Protein AF-A0AAE1S376-F1 (afdb_monomer)

Sequence (446 aa):
MAVDQLTKSNEATIILTSGASGRISALFSLRVLRSLFLLINAFVLLLLLPFRGRRRMTSPGTMMTSSGSSQEKAVVVERKGVPVVRVPSKMVPRKSAVEQEVAARRSLAIRRVIQEDDKETLREFSLFVTSKGDTMFTQSWTPVSFKVRGLVFLLHGLNEHSGRYNDFAKKLNANGFKVYGMDWIGVEFPQISSFWCENVTCEAPSHNYAVYCLLTVYVEHFHLNAFGHGGSDGLHAYVPSLDDAVNDTKQFLSKVLAENPGLPCFCFGHSTGAAIILKAALDPKVESRIDGVVLTSPAVGVQPAHPIFTVLAPIFSFLLPRYQFSAANKRGTLVSRDPAALLAKYSDPLVFTGSIRVRTGYEILRITAYLQQNLCKLTVPFLVLHGSDDTVTDPEGSKKLYEEASSTDKSIKLYKGLLHDLLFEPEREEIMKEIIDWLNQRLLNC

Mean predicted aligned error: 15.37 Å

Radius of gyration: 31.33 Å; Cα contacts (8 Å, |Δi|>4): 673; chains: 1; bounding box: 82×138×51 Å

Solvent-accessible surface area (backbone atoms only — not comparable to full-atom values): 25860 Å² total; per-residue (Å²): 140,86,81,90,80,89,83,90,86,82,82,87,79,81,82,86,74,77,98,79,73,90,81,64,74,80,82,68,43,68,64,60,55,47,51,53,52,50,52,51,49,53,52,52,54,59,72,48,55,89,72,67,75,85,80,84,83,85,80,87,86,84,85,86,88,82,91,87,89,83,85,90,80,90,83,90,84,89,82,92,72,84,85,78,79,75,74,55,90,81,73,58,80,78,71,49,63,23,58,52,49,27,51,51,32,24,52,50,50,52,44,61,43,75,72,58,90,54,88,53,41,49,59,47,74,48,78,48,67,45,101,85,69,49,46,27,27,30,34,36,32,37,30,62,86,39,76,73,68,27,37,36,43,37,30,39,34,77,42,39,34,35,78,79,48,50,71,59,41,48,56,37,16,77,69,18,22,30,29,39,30,39,16,66,55,8,64,78,76,82,80,80,71,74,86,79,69,90,81,76,80,95,80,80,78,92,83,51,60,73,62,49,51,55,49,48,59,63,54,72,69,70,73,81,71,41,34,18,21,24,37,5,32,10,22,58,54,32,34,79,46,57,70,51,46,23,52,50,48,52,53,52,51,53,50,54,47,69,76,41,73,95,47,53,30,31,39,37,16,27,24,50,20,18,36,35,49,54,63,37,47,63,33,71,86,39,35,81,67,42,72,28,37,41,29,36,33,37,36,44,23,70,83,70,100,46,74,67,51,71,72,43,33,66,56,43,31,67,79,40,32,82,42,55,66,86,66,87,54,88,81,56,76,90,35,41,86,30,66,67,45,51,50,54,53,77,69,36,88,50,34,56,72,71,59,68,11,39,21,26,55,39,34,51,48,50,52,16,54,51,44,69,75,44,34,58,64,38,53,60,33,35,39,41,38,29,21,67,59,26,89,84,31,39,53,66,30,49,51,50,46,65,67,51,24,58,27,87,51,66,48,78,49,74,41,80,82,33,30,47,44,54,85,44,29,85,62,19,67,60,54,53,46,54,53,52,52,57,53,51,63,52,65,73,76,111

Secondary structure (DSSP, 8-state):
------------------S-STTSGGGG-HHHHHHHHHHHHHHHHHHHGGGS------------------------------------TTSS----HHHHHHHHHHHHHHHHHHT---SSEEEEEEEEEPTTS-EEEEEEEEESSS---EEEEEEPPTT--GGGGHHHHHHHHTTTEEEEEE-----PPPP---TTSTT------TT-HHHHHHHHHHHHTTS-----STTSSS-TT--S-HHHHHHHHHHHHHHHHHHSTT--EEEEEEHHHHHHHHHHHTSHHHHTT-SEEEEES-TT----SSTHHHHHHHHHHHHSTT-B---S-TT-----S-HHHHHHHHH-TTS--SPPBHHHHHHHHHHHHHHHTTGGG--S-EEEEEETT-SSS-HHHHHHHHHH---SSEEEEEETT--S-GGGSTTHHHHHHHHHHHHHHHHT--

Organism: NCBI:txid243964

InterPro domains:
  IPR022742 Alpha/beta hydrolase domain-containing protein 17C-like [PF12146] (148-186)
  IPR022742 Alpha/beta hydrolase domain-containing protein 17C-like [PF12146] (223-427)
  IPR029058 Alpha/Beta hydrolase fold [G3DSA:3.40.50.1820] (111-188)
  IPR029058 Alpha/Beta hydrolase fold [G3DSA:3.40.50.1820] (189-444)
  IPR029058 Alpha/Beta hydrolase fold [SSF53474] (128-444)
  IPR051044 Monoacylglycerol and Diacylglycerol Lipase [PTHR11614] (130-442)

Structure (mmCIF, N/CA/C/O backbone):
data_AF-A0AAE1S376-F1
#
_entry.id   AF-A0AAE1S376-F1
#
loop_
_atom_site.group_PDB
_atom_site.id
_atom_site.type_symbol
_atom_site.label_atom_id
_atom_site.label_alt_id
_atom_site.label_comp_id
_atom_site.label_asym_id
_atom_site.label_entity_id
_atom_site.label_seq_id
_atom_site.pdbx_PDB_ins_code
_atom_site.Cartn_x
_atom_site.Cartn_y
_atom_site.Cartn_z
_atom_site.occupancy
_atom_site.B_iso_or_equiv
_atom_site.auth_seq_id
_atom_site.auth_comp_id
_atom_site.auth_asym_id
_atom_site.auth_atom_id
_atom_site.pdbx_PDB_model_num
ATOM 1 N N . MET A 1 1 ? 33.013 -79.423 2.319 1.00 35.81 1 MET A N 1
ATOM 2 C CA . MET A 1 1 ? 33.689 -80.302 1.334 1.00 35.81 1 MET A CA 1
ATOM 3 C C . MET A 1 1 ? 33.424 -79.731 -0.058 1.00 35.81 1 MET A C 1
ATOM 5 O O . MET A 1 1 ? 32.300 -79.284 -0.237 1.00 35.81 1 MET A O 1
ATOM 9 N N . ALA A 1 2 ? 34.318 -79.724 -1.056 1.00 32.06 2 ALA A N 1
ATOM 10 C CA . ALA A 1 2 ? 35.790 -79.889 -1.125 1.00 32.06 2 ALA A CA 1
ATOM 11 C C . ALA A 1 2 ? 36.232 -79.760 -2.617 1.00 32.06 2 ALA A C 1
ATOM 13 O O . ALA A 1 2 ? 35.454 -80.177 -3.467 1.00 32.06 2 ALA A O 1
ATOM 14 N N . VAL A 1 3 ? 37.427 -79.295 -3.020 1.00 30.27 3 VAL A N 1
ATOM 15 C CA . VAL A 1 3 ? 38.394 -78.327 -2.441 1.00 30.27 3 VAL A CA 1
ATOM 16 C C . VAL A 1 3 ? 39.382 -77.904 -3.562 1.00 30.27 3 VAL A C 1
ATOM 18 O O . VAL A 1 3 ? 39.770 -78.767 -4.343 1.00 30.27 3 VAL A O 1
ATOM 21 N N . ASP A 1 4 ? 39.799 -76.627 -3.605 1.00 33.47 4 ASP A N 1
ATOM 22 C CA . ASP A 1 4 ? 40.886 -76.051 -4.447 1.00 33.47 4 ASP A CA 1
ATOM 23 C C . ASP A 1 4 ? 40.762 -76.222 -5.995 1.00 33.47 4 ASP A C 1
ATOM 25 O O . ASP A 1 4 ? 39.842 -76.873 -6.478 1.00 33.47 4 ASP A O 1
ATOM 29 N N . GLN A 1 5 ? 41.543 -75.589 -6.892 1.00 32.81 5 GLN A N 1
ATOM 30 C CA . GLN A 1 5 ? 42.797 -74.796 -6.844 1.00 32.81 5 GLN A CA 1
ATOM 31 C C . GLN A 1 5 ? 42.606 -73.405 -7.516 1.00 32.81 5 GLN A C 1
ATOM 33 O O . GLN A 1 5 ? 41.759 -73.267 -8.393 1.00 32.81 5 GLN A O 1
ATOM 38 N N . LEU A 1 6 ? 43.185 -72.284 -7.042 1.00 31.86 6 LEU A N 1
ATOM 39 C CA . LEU A 1 6 ? 44.599 -71.826 -7.122 1.00 31.86 6 LEU A CA 1
ATOM 40 C C . LEU A 1 6 ? 45.132 -71.692 -8.579 1.00 31.86 6 LEU A C 1
ATOM 42 O O . LEU A 1 6 ? 44.929 -72.598 -9.373 1.00 31.86 6 LEU A O 1
ATOM 46 N N . THR A 1 7 ? 45.849 -70.636 -9.013 1.00 31.31 7 THR A N 1
ATOM 47 C CA . THR A 1 7 ? 46.306 -69.369 -8.375 1.00 31.31 7 THR A CA 1
ATOM 48 C C . THR A 1 7 ? 46.718 -68.309 -9.427 1.00 31.31 7 THR A C 1
ATOM 50 O O . THR A 1 7 ? 46.845 -68.630 -10.604 1.00 31.31 7 THR A O 1
ATOM 53 N N . LYS A 1 8 ? 47.080 -67.103 -8.936 1.00 28.95 8 LYS A N 1
ATOM 54 C CA . LYS A 1 8 ? 47.787 -65.970 -9.591 1.00 28.95 8 LYS A CA 1
ATOM 55 C C . LYS A 1 8 ? 46.899 -64.967 -10.338 1.00 28.95 8 LYS A C 1
ATOM 57 O O . LYS A 1 8 ? 46.118 -65.355 -11.188 1.00 28.95 8 LYS A O 1
ATOM 62 N N . SER A 1 9 ? 47.030 -63.648 -10.198 1.00 29.78 9 SER A N 1
ATOM 63 C CA . SER A 1 9 ? 47.632 -62.721 -9.216 1.00 29.78 9 SER A CA 1
ATOM 64 C C . SER A 1 9 ? 47.678 -61.369 -9.933 1.00 29.78 9 SER A C 1
ATOM 66 O O . SER A 1 9 ? 48.305 -61.287 -10.987 1.00 29.78 9 SER A O 1
ATOM 68 N N . ASN A 1 10 ? 47.078 -60.321 -9.377 1.00 29.42 10 ASN A N 1
ATOM 69 C CA . ASN A 1 10 ? 47.501 -58.942 -9.628 1.00 29.42 10 ASN A CA 1
ATOM 70 C C . ASN A 1 10 ? 47.028 -58.050 -8.475 1.00 29.42 10 ASN A C 1
ATOM 72 O O . ASN A 1 10 ? 46.143 -58.432 -7.708 1.00 29.42 10 ASN A O 1
ATOM 76 N N . GLU A 1 11 ? 47.698 -56.917 -8.300 1.00 30.73 11 GLU A N 1
ATOM 77 C CA . GLU A 1 11 ? 47.722 -56.191 -7.030 1.00 30.73 11 GLU A CA 1
ATOM 78 C C . GLU A 1 11 ? 46.491 -55.302 -6.800 1.00 30.73 11 GLU A C 1
ATOM 80 O O . GLU A 1 11 ? 45.902 -54.740 -7.724 1.00 30.73 11 GLU A O 1
ATOM 85 N N . ALA A 1 12 ? 46.109 -55.146 -5.530 1.00 31.09 12 ALA A N 1
ATOM 86 C CA . ALA A 1 12 ? 44.962 -54.342 -5.130 1.00 31.09 12 ALA A CA 1
ATOM 87 C C . ALA A 1 12 ? 45.292 -52.837 -5.137 1.00 31.09 12 ALA A C 1
ATOM 89 O O . ALA A 1 12 ? 45.663 -52.261 -4.115 1.00 31.09 12 ALA A O 1
ATOM 90 N N . THR A 1 13 ? 45.110 -52.167 -6.278 1.00 28.33 13 THR A N 1
ATOM 91 C CA . THR A 1 13 ? 45.095 -50.695 -6.321 1.00 28.33 13 THR A CA 1
ATOM 92 C C . THR A 1 13 ? 43.778 -50.167 -5.742 1.00 28.33 13 THR A C 1
ATOM 94 O O . THR A 1 13 ? 42.757 -50.111 -6.426 1.00 28.33 13 THR A O 1
ATOM 97 N N . ILE A 1 14 ? 43.793 -49.762 -4.469 1.00 32.25 14 ILE A N 1
ATOM 98 C CA . ILE A 1 14 ? 42.641 -49.137 -3.801 1.00 32.25 14 ILE A CA 1
ATOM 99 C C . ILE A 1 14 ? 42.452 -47.711 -4.341 1.00 32.25 14 ILE A C 1
ATOM 101 O O . ILE A 1 14 ? 43.037 -46.755 -3.833 1.00 32.25 14 ILE A O 1
ATOM 105 N N . ILE A 1 15 ? 41.611 -47.551 -5.367 1.00 26.81 15 ILE A N 1
ATOM 106 C CA . ILE A 1 15 ? 41.203 -46.230 -5.871 1.00 26.81 15 ILE A CA 1
ATOM 107 C C . ILE A 1 15 ? 40.040 -45.699 -5.023 1.00 26.81 15 ILE A C 1
ATOM 109 O O . ILE A 1 15 ? 38.876 -45.729 -5.415 1.00 26.81 15 ILE A O 1
ATOM 113 N N . LEU A 1 16 ? 40.378 -45.178 -3.843 1.00 35.56 16 LEU A N 1
ATOM 114 C CA . LEU A 1 16 ? 39.540 -44.212 -3.135 1.00 35.56 16 LEU A CA 1
ATOM 115 C C . LEU A 1 16 ? 39.867 -42.812 -3.668 1.00 35.56 16 LEU A C 1
ATOM 117 O O . LEU A 1 16 ? 40.833 -42.190 -3.230 1.00 35.56 16 LEU A O 1
ATOM 121 N N . THR A 1 17 ? 39.067 -42.298 -4.604 1.00 32.34 17 THR A N 1
ATOM 122 C CA . THR A 1 17 ? 39.149 -40.896 -5.044 1.00 32.34 17 THR A CA 1
ATOM 123 C C . THR A 1 17 ? 37.884 -40.134 -4.665 1.00 32.34 17 THR A C 1
ATOM 125 O O . THR A 1 17 ? 36.756 -40.547 -4.928 1.00 32.34 17 THR A O 1
ATOM 128 N N . SER A 1 18 ? 38.073 -39.009 -3.981 1.00 34.47 18 SER A N 1
ATOM 129 C CA . SER A 1 18 ? 36.996 -38.213 -3.401 1.00 34.47 18 SER A CA 1
ATOM 130 C C . SER A 1 18 ? 36.306 -37.344 -4.456 1.00 34.47 18 SER A C 1
ATOM 132 O O . SER A 1 18 ? 36.912 -36.459 -5.059 1.00 34.47 18 SER A O 1
ATOM 134 N N . GLY A 1 19 ? 34.988 -37.504 -4.611 1.00 32.84 19 GLY A N 1
ATOM 135 C CA . GLY A 1 19 ? 34.137 -36.656 -5.466 1.00 32.84 19 GLY A CA 1
ATOM 136 C C . GLY A 1 19 ? 33.960 -35.206 -4.976 1.00 32.84 19 GLY A C 1
ATOM 137 O O . GLY A 1 19 ? 32.947 -34.577 -5.268 1.00 32.84 19 GLY A O 1
ATOM 138 N N . ALA A 1 20 ? 34.910 -34.678 -4.198 1.00 41.56 20 ALA A N 1
ATOM 139 C CA . ALA A 1 20 ? 34.766 -33.486 -3.366 1.00 41.56 20 ALA A CA 1
ATOM 140 C C . ALA A 1 20 ? 36.000 -32.558 -3.420 1.00 41.56 20 ALA A C 1
ATOM 142 O O . ALA A 1 20 ? 36.506 -32.114 -2.394 1.00 41.56 20 ALA A O 1
ATOM 143 N N . SER A 1 21 ? 36.521 -32.253 -4.615 1.00 42.25 21 SER A N 1
ATOM 144 C CA . SER A 1 21 ? 37.562 -31.209 -4.790 1.00 42.25 21 SER A CA 1
ATOM 145 C C . SER A 1 21 ? 37.446 -30.370 -6.076 1.00 42.25 21 SER A C 1
ATOM 147 O O . SER A 1 21 ? 38.274 -29.500 -6.329 1.00 42.25 21 SER A O 1
ATOM 149 N N . GLY A 1 22 ? 36.392 -30.556 -6.880 1.00 35.41 22 GLY A N 1
ATOM 150 C CA . GLY A 1 22 ? 36.246 -29.904 -8.193 1.00 35.41 22 GLY A CA 1
ATOM 151 C C . GLY A 1 22 ? 35.617 -28.499 -8.223 1.00 35.41 22 GLY A C 1
ATOM 152 O O . GLY A 1 22 ? 35.383 -27.987 -9.313 1.00 35.41 22 GLY A O 1
ATOM 153 N N . ARG A 1 23 ? 35.272 -27.880 -7.079 1.00 42.19 23 ARG A N 1
ATOM 154 C CA . ARG A 1 23 ? 34.415 -26.665 -7.035 1.00 42.19 23 ARG A CA 1
ATOM 155 C C . ARG A 1 23 ? 34.951 -25.458 -6.243 1.00 42.19 23 ARG A C 1
ATOM 157 O O . ARG A 1 23 ? 34.181 -24.555 -5.942 1.00 42.19 23 ARG A O 1
ATOM 164 N N . ILE A 1 24 ? 36.253 -25.393 -5.946 1.00 40.97 24 ILE A N 1
ATOM 165 C CA . ILE A 1 24 ? 36.855 -24.243 -5.225 1.00 40.97 24 ILE A CA 1
ATOM 166 C C . ILE A 1 24 ? 37.820 -23.422 -6.108 1.00 40.97 24 ILE A C 1
ATOM 168 O O . ILE A 1 24 ? 37.921 -22.206 -5.957 1.00 40.97 24 ILE A O 1
ATOM 172 N N . SER A 1 25 ? 38.458 -24.032 -7.113 1.00 36.12 25 SER A N 1
ATOM 173 C CA . SER A 1 25 ? 39.432 -23.365 -7.999 1.00 36.12 25 SER A CA 1
ATOM 174 C C . SER A 1 25 ? 38.838 -22.320 -8.962 1.00 36.12 25 SER A C 1
ATOM 176 O O . SER A 1 25 ? 39.579 -21.505 -9.510 1.00 36.12 25 SER A O 1
ATOM 178 N N . ALA A 1 26 ? 37.514 -22.287 -9.149 1.00 40.00 26 ALA A N 1
ATOM 179 C CA . ALA A 1 26 ? 36.847 -21.325 -10.032 1.00 40.00 26 ALA A CA 1
ATOM 180 C C . ALA A 1 26 ? 36.798 -19.884 -9.475 1.00 40.00 26 ALA A C 1
ATOM 182 O O . ALA A 1 26 ? 36.626 -18.941 -10.247 1.00 40.00 26 ALA A O 1
ATOM 183 N N . LEU A 1 27 ? 36.971 -19.692 -8.159 1.00 45.12 27 LEU A N 1
ATOM 184 C CA . LEU A 1 27 ? 36.836 -18.380 -7.505 1.00 45.12 27 LEU A CA 1
ATOM 185 C C . LEU A 1 27 ? 38.082 -17.482 -7.606 1.00 45.12 27 LEU A C 1
ATOM 187 O O . LEU A 1 27 ? 37.969 -16.274 -7.416 1.00 45.12 27 LEU A O 1
ATOM 191 N N . PHE A 1 28 ? 39.251 -18.033 -7.955 1.00 48.91 28 PHE A N 1
ATOM 192 C CA . PHE A 1 28 ? 40.513 -17.281 -8.045 1.00 48.91 28 PHE A CA 1
ATOM 193 C C . PHE A 1 28 ? 41.230 -17.461 -9.386 1.00 48.91 28 PHE A C 1
ATOM 195 O O . PHE A 1 28 ? 42.445 -17.644 -9.461 1.00 48.91 28 PHE A O 1
ATOM 202 N N . SER A 1 29 ? 40.486 -17.330 -10.487 1.00 58.47 29 SER A N 1
ATOM 203 C CA . SER A 1 29 ? 41.119 -17.078 -11.783 1.00 58.47 29 SER A CA 1
ATOM 204 C C . SER A 1 29 ? 41.909 -15.766 -11.725 1.00 58.47 29 SER A C 1
ATOM 206 O O . SER A 1 29 ? 41.329 -14.683 -11.616 1.00 58.47 29 SER A O 1
ATOM 208 N N . LEU A 1 30 ? 43.237 -15.850 -11.865 1.00 51.84 30 LEU A N 1
ATOM 209 C CA . LEU A 1 30 ? 44.151 -14.697 -11.906 1.00 51.84 30 LEU A CA 1
ATOM 210 C C . LEU A 1 30 ? 43.762 -13.647 -12.962 1.00 51.84 30 LEU A C 1
ATOM 212 O O . LEU A 1 30 ? 44.140 -12.485 -12.832 1.00 51.84 30 LEU A O 1
ATOM 216 N N . ARG A 1 31 ? 42.990 -14.031 -13.990 1.00 52.59 31 ARG A N 1
ATOM 217 C CA . ARG A 1 31 ? 42.416 -13.102 -14.975 1.00 52.59 31 ARG A CA 1
ATOM 218 C C . ARG A 1 31 ? 41.298 -12.253 -14.366 1.00 52.59 31 ARG A C 1
ATOM 220 O O . ARG A 1 31 ? 41.350 -11.040 -14.498 1.00 52.59 31 ARG A O 1
ATOM 227 N N . VAL A 1 32 ? 40.353 -12.864 -13.645 1.00 53.34 32 VAL A N 1
ATOM 228 C CA . VAL A 1 32 ? 39.253 -12.151 -12.965 1.00 53.34 32 VAL A CA 1
ATOM 229 C C . VAL A 1 32 ? 39.801 -11.257 -11.854 1.00 53.34 32 VAL A C 1
ATOM 231 O O . VAL A 1 32 ? 39.425 -10.089 -11.772 1.00 53.34 32 VAL A O 1
ATOM 234 N N . LEU A 1 33 ? 40.757 -11.760 -11.064 1.00 53.28 33 LEU A N 1
ATOM 235 C CA . LEU A 1 33 ? 41.410 -10.961 -10.025 1.00 53.28 33 LEU A CA 1
ATOM 236 C C . LEU A 1 33 ? 42.185 -9.775 -10.629 1.00 53.28 33 LEU A C 1
ATOM 238 O O . LEU A 1 33 ? 42.065 -8.661 -10.128 1.00 53.28 33 LEU A O 1
ATOM 242 N N . ARG A 1 34 ? 42.903 -9.968 -11.751 1.00 55.34 34 ARG A N 1
ATOM 243 C CA . ARG A 1 34 ? 43.522 -8.860 -12.503 1.00 55.34 34 ARG A CA 1
ATOM 244 C C . ARG A 1 34 ? 42.492 -7.871 -13.043 1.00 55.34 34 ARG A C 1
ATOM 246 O O . ARG A 1 34 ? 42.723 -6.678 -12.912 1.00 55.34 34 ARG A O 1
ATOM 253 N N . SER A 1 35 ? 41.378 -8.319 -13.621 1.00 55.94 35 SER A N 1
ATOM 254 C CA . SER A 1 35 ? 40.325 -7.424 -14.123 1.00 55.94 35 SER A CA 1
ATOM 255 C C . SER A 1 35 ? 39.718 -6.572 -13.006 1.00 55.94 35 SER A C 1
ATOM 257 O O . SER A 1 35 ? 39.567 -5.366 -13.183 1.00 55.94 35 SER A O 1
ATOM 259 N N . LEU A 1 36 ? 39.449 -7.163 -11.837 1.00 56.91 36 LEU A N 1
ATOM 260 C CA . LEU A 1 36 ? 38.973 -6.434 -10.660 1.00 56.91 36 LEU A CA 1
ATOM 261 C C . LEU A 1 36 ? 40.032 -5.448 -10.137 1.00 56.91 36 LEU A C 1
ATOM 263 O O . LEU A 1 36 ? 39.718 -4.293 -9.866 1.00 56.91 36 LEU A O 1
ATOM 267 N N . PHE A 1 37 ? 41.297 -5.866 -10.055 1.00 65.50 37 PHE A N 1
ATOM 268 C CA . PHE A 1 37 ? 42.402 -5.016 -9.602 1.00 65.50 37 PHE A CA 1
ATOM 269 C C . PHE A 1 37 ? 42.701 -3.865 -10.581 1.00 65.50 37 PHE A C 1
ATOM 271 O O . PHE A 1 37 ? 43.039 -2.764 -10.157 1.00 65.50 37 PHE A O 1
ATOM 278 N N . LEU A 1 38 ? 42.530 -4.078 -11.890 1.00 67.31 38 LEU A N 1
ATOM 279 C CA . LEU A 1 38 ? 42.610 -3.031 -12.913 1.00 67.31 38 LEU A CA 1
ATOM 280 C C . LEU A 1 38 ? 41.441 -2.045 -12.805 1.00 67.31 38 LEU A C 1
ATOM 282 O O . LEU A 1 38 ? 41.674 -0.842 -12.888 1.00 67.31 38 LEU A O 1
ATOM 286 N N . LEU A 1 39 ? 40.216 -2.525 -12.559 1.00 67.00 39 LEU A N 1
ATOM 287 C CA . LEU A 1 39 ? 39.047 -1.670 -12.322 1.00 67.00 39 LEU A CA 1
ATOM 288 C C . LEU A 1 39 ? 39.246 -0.788 -11.076 1.00 67.00 39 LEU A C 1
ATOM 290 O O . LEU A 1 39 ? 39.042 0.423 -11.135 1.00 67.00 39 LEU A O 1
ATOM 294 N N . ILE A 1 40 ? 39.709 -1.382 -9.970 1.00 68.44 40 ILE A N 1
ATOM 295 C CA . ILE A 1 40 ? 40.005 -0.672 -8.717 1.00 68.44 40 ILE A CA 1
ATOM 296 C C . ILE A 1 40 ? 41.126 0.354 -8.928 1.00 68.44 40 ILE A C 1
ATOM 298 O O . ILE A 1 40 ? 40.964 1.509 -8.544 1.00 68.44 40 ILE A O 1
ATOM 302 N N . ASN A 1 41 ? 42.231 -0.011 -9.588 1.00 59.25 41 ASN A N 1
ATOM 303 C CA . ASN A 1 41 ? 43.319 0.933 -9.863 1.00 59.25 41 ASN A CA 1
ATOM 304 C C . ASN A 1 41 ? 42.896 2.070 -10.803 1.00 59.25 41 ASN A C 1
ATOM 306 O O . ASN A 1 41 ? 43.295 3.209 -10.578 1.00 59.25 41 ASN A O 1
ATOM 310 N N . ALA A 1 42 ? 42.066 1.803 -11.816 1.00 68.25 42 ALA A N 1
ATOM 311 C CA . ALA A 1 42 ? 41.503 2.851 -12.664 1.00 68.25 42 ALA A CA 1
ATOM 312 C C . ALA A 1 42 ? 40.644 3.831 -11.843 1.00 68.25 42 ALA A C 1
ATOM 314 O O . ALA A 1 42 ? 40.779 5.042 -12.002 1.00 68.25 42 ALA A O 1
ATOM 315 N N . PHE A 1 43 ? 39.828 3.320 -10.915 1.00 68.81 43 PHE A N 1
ATOM 316 C CA . PHE A 1 43 ? 38.994 4.131 -10.024 1.00 68.81 43 PHE A CA 1
ATOM 317 C C . PHE A 1 43 ? 39.826 4.959 -9.025 1.00 68.81 43 PHE A C 1
ATOM 319 O O . PHE A 1 43 ? 39.581 6.152 -8.854 1.00 68.81 43 PHE A O 1
ATOM 326 N N . VAL A 1 44 ? 40.866 4.368 -8.426 1.00 70.56 44 VAL A N 1
ATOM 327 C CA . VAL A 1 44 ? 41.819 5.069 -7.541 1.00 70.56 44 VAL A CA 1
ATOM 328 C C . VAL A 1 44 ? 42.587 6.155 -8.299 1.00 70.56 44 VAL A C 1
ATOM 330 O O . VAL A 1 44 ? 42.720 7.271 -7.802 1.00 70.56 44 VAL A O 1
ATOM 333 N N . LEU A 1 45 ? 43.047 5.879 -9.523 1.00 66.38 45 LEU A N 1
ATOM 334 C CA . LEU A 1 45 ? 43.705 6.883 -10.363 1.00 66.38 45 LEU A CA 1
ATOM 335 C C . LEU A 1 45 ? 42.756 8.028 -10.741 1.00 66.38 45 LEU A C 1
ATOM 337 O O . LEU A 1 45 ? 43.197 9.176 -10.749 1.00 66.38 45 LEU A O 1
ATOM 341 N N . LEU A 1 46 ? 41.471 7.742 -10.986 1.00 63.97 46 LEU A N 1
ATOM 342 C CA . LEU A 1 46 ? 40.442 8.756 -11.240 1.00 63.97 46 LEU A CA 1
ATOM 343 C C . LEU A 1 46 ? 40.260 9.689 -10.028 1.00 63.97 46 LEU A C 1
ATOM 345 O O . LEU A 1 46 ? 40.255 10.909 -10.181 1.00 63.97 46 LEU A O 1
ATOM 349 N N . LEU A 1 47 ? 40.184 9.120 -8.819 1.00 58.22 47 LEU A N 1
ATOM 350 C CA . LEU A 1 47 ? 40.056 9.859 -7.554 1.00 58.22 47 LEU A CA 1
ATOM 351 C C . LEU A 1 47 ? 41.294 10.706 -7.207 1.00 58.22 47 LEU A C 1
ATOM 353 O O . LEU A 1 47 ? 41.178 11.690 -6.481 1.00 58.22 47 LEU A O 1
ATOM 357 N N . LEU A 1 48 ? 42.473 10.357 -7.733 1.00 55.59 48 LEU A N 1
ATOM 358 C CA . LEU A 1 48 ? 43.726 11.090 -7.511 1.00 55.59 48 LEU A CA 1
ATOM 359 C C . LEU A 1 48 ? 43.986 12.214 -8.532 1.00 55.59 48 LEU A C 1
ATOM 361 O O . LEU A 1 48 ? 44.917 13.001 -8.340 1.00 55.59 48 LEU A O 1
ATOM 365 N N . LEU A 1 49 ? 43.173 12.343 -9.590 1.00 60.38 49 LEU A N 1
ATOM 366 C CA . LEU A 1 49 ? 43.305 13.420 -10.585 1.00 60.38 49 LEU A CA 1
ATOM 367 C C . LEU A 1 49 ? 43.290 14.847 -9.990 1.00 60.38 49 LEU A C 1
ATOM 369 O O . LEU A 1 49 ? 44.143 15.635 -10.409 1.00 60.38 49 LEU A O 1
ATOM 373 N N . PRO A 1 50 ? 42.439 15.203 -8.998 1.00 52.59 50 PRO A N 1
ATOM 374 C CA . PRO A 1 50 ? 42.402 16.559 -8.430 1.00 52.59 50 PRO A CA 1
ATOM 375 C C . PRO A 1 50 ? 43.696 16.989 -7.722 1.00 52.59 50 PRO A C 1
ATOM 377 O O . PRO A 1 50 ? 43.927 18.180 -7.529 1.00 52.59 50 PRO A O 1
ATOM 380 N N . PHE A 1 51 ? 44.549 16.035 -7.334 1.00 51.06 51 PHE A N 1
ATOM 381 C CA . PHE A 1 51 ? 45.740 16.277 -6.514 1.00 51.06 51 PHE A CA 1
ATOM 382 C C . PHE A 1 51 ? 47.042 16.401 -7.327 1.00 51.06 51 PHE A C 1
ATOM 384 O O . PHE A 1 51 ? 48.114 16.615 -6.756 1.00 51.06 51 PHE A O 1
ATOM 391 N N . ARG A 1 52 ? 46.993 16.301 -8.664 1.00 47.50 52 ARG A N 1
ATOM 392 C CA . ARG A 1 52 ? 48.185 16.457 -9.519 1.00 47.50 52 ARG A CA 1
ATOM 393 C C . ARG A 1 52 ? 48.500 17.948 -9.711 1.00 47.50 52 ARG A C 1
ATOM 395 O O . ARG A 1 52 ? 47.911 18.627 -10.544 1.00 47.50 52 ARG A O 1
ATOM 402 N N . GLY A 1 53 ? 49.427 18.442 -8.888 1.00 41.72 53 GLY A N 1
ATOM 403 C CA . GLY A 1 53 ? 49.672 19.867 -8.638 1.00 41.72 53 GLY A CA 1
ATOM 404 C C . GLY A 1 53 ? 49.861 20.779 -9.863 1.00 41.72 53 GLY A C 1
ATOM 405 O O . GLY A 1 53 ? 50.618 20.493 -10.792 1.00 41.72 53 GLY A O 1
ATOM 406 N N . ARG A 1 54 ? 49.211 21.945 -9.790 1.00 40.78 54 ARG A N 1
ATOM 407 C CA . ARG A 1 54 ? 49.186 23.025 -10.789 1.00 40.78 54 ARG A CA 1
ATOM 408 C C . ARG A 1 54 ? 50.571 23.679 -10.946 1.00 40.78 54 ARG A C 1
ATOM 410 O O . ARG A 1 54 ? 50.912 24.595 -10.199 1.00 40.78 54 ARG A O 1
ATOM 417 N N . ARG A 1 55 ? 51.385 23.235 -11.915 1.00 37.22 55 ARG A N 1
ATOM 418 C CA . ARG A 1 55 ? 52.656 23.912 -12.249 1.00 37.22 55 ARG A CA 1
ATOM 419 C C . ARG A 1 55 ? 52.377 25.308 -12.819 1.00 37.22 55 ARG A C 1
ATOM 421 O O . ARG A 1 55 ? 51.629 25.461 -13.780 1.00 37.22 55 ARG A O 1
ATOM 428 N N . ARG A 1 56 ? 52.986 26.325 -12.209 1.00 35.16 56 ARG A N 1
ATOM 429 C CA . ARG A 1 56 ? 52.820 27.743 -12.549 1.00 35.16 56 ARG A CA 1
ATOM 430 C C . ARG A 1 56 ? 53.762 28.113 -13.698 1.00 35.16 56 ARG A C 1
ATOM 432 O O . ARG A 1 56 ? 54.956 28.263 -13.469 1.00 35.16 56 ARG A O 1
ATOM 439 N N . MET A 1 57 ? 53.235 28.263 -14.912 1.00 31.30 57 MET A N 1
ATOM 440 C CA . MET A 1 57 ? 53.971 28.876 -16.023 1.00 31.30 57 MET A CA 1
ATOM 441 C C . MET A 1 57 ? 53.764 30.392 -16.022 1.00 31.30 57 MET A C 1
ATOM 443 O O . MET A 1 57 ? 52.638 30.879 -15.955 1.00 31.30 57 MET A O 1
ATOM 447 N N . THR A 1 58 ? 54.866 31.130 -16.094 1.00 33.97 58 THR A N 1
ATOM 448 C CA . THR A 1 58 ? 54.915 32.578 -16.325 1.00 33.97 58 THR A CA 1
ATOM 449 C C . THR A 1 58 ? 55.204 32.844 -17.797 1.00 33.97 58 THR A C 1
ATOM 451 O O . THR A 1 58 ? 56.100 32.212 -18.352 1.00 33.97 58 THR A O 1
ATOM 454 N N . SER A 1 59 ? 54.504 33.796 -18.413 1.00 29.08 59 SER A N 1
ATOM 455 C CA . SER A 1 59 ? 54.818 34.307 -19.757 1.00 29.08 59 SER A CA 1
ATOM 456 C C . SER A 1 59 ? 55.120 35.812 -19.694 1.00 29.08 59 SER A C 1
ATOM 458 O O . SER A 1 59 ? 54.526 36.487 -18.848 1.00 29.08 59 SER A O 1
ATOM 460 N N . PRO A 1 60 ? 56.033 36.354 -20.525 1.00 31.89 60 PRO A N 1
ATOM 461 C CA . PRO A 1 60 ? 56.348 37.784 -20.534 1.00 31.89 60 PRO A CA 1
ATOM 462 C C . PRO A 1 60 ? 55.224 38.618 -21.167 1.00 31.89 60 PRO A C 1
ATOM 464 O O . PRO A 1 60 ? 54.441 38.112 -21.968 1.00 31.89 60 PRO A O 1
ATOM 467 N N . GLY A 1 61 ? 55.166 39.909 -20.832 1.00 29.39 61 GLY A N 1
ATOM 468 C CA . GLY A 1 61 ? 54.221 40.854 -21.436 1.00 29.39 61 GLY A CA 1
ATOM 469 C C . GLY A 1 61 ? 54.712 41.472 -22.752 1.00 29.39 61 GLY A C 1
ATOM 470 O O . GLY A 1 61 ? 55.871 41.338 -23.138 1.00 29.39 61 GLY A O 1
ATOM 471 N N . THR A 1 62 ? 53.827 42.210 -23.421 1.00 26.58 62 THR A N 1
ATOM 472 C CA . THR A 1 62 ? 54.133 43.167 -24.502 1.00 26.58 62 THR A CA 1
ATOM 473 C C . THR A 1 62 ? 53.104 44.310 -24.444 1.00 26.58 62 THR A C 1
ATOM 475 O O . THR A 1 62 ? 52.081 44.184 -23.771 1.00 26.58 62 THR A O 1
ATOM 478 N N . MET A 1 63 ? 53.440 45.468 -25.018 1.00 25.98 63 MET A N 1
ATOM 479 C CA . MET A 1 63 ? 52.888 46.778 -24.640 1.00 25.98 63 MET A CA 1
ATOM 480 C C . MET A 1 63 ? 51.574 47.203 -25.326 1.00 25.98 63 MET A C 1
ATOM 482 O O . MET A 1 63 ? 51.083 46.580 -26.261 1.00 25.98 63 MET A O 1
ATOM 486 N N . MET A 1 64 ? 51.034 48.307 -24.802 1.00 26.62 64 MET A N 1
ATOM 487 C CA . MET A 1 64 ? 49.804 49.003 -25.191 1.00 26.62 64 MET A CA 1
ATOM 488 C C . MET A 1 64 ? 49.862 49.645 -26.588 1.00 26.62 64 MET A C 1
ATOM 490 O O . MET A 1 64 ? 50.912 50.134 -26.995 1.00 26.62 64 MET A O 1
ATOM 494 N N . THR A 1 65 ? 48.687 49.843 -27.190 1.00 24.89 65 THR A N 1
ATOM 495 C CA . THR A 1 65 ? 48.289 51.090 -27.883 1.00 24.89 65 THR A CA 1
ATOM 496 C C . THR A 1 65 ? 46.813 51.393 -27.553 1.00 24.89 65 THR A C 1
ATOM 498 O O . THR A 1 65 ? 46.193 50.653 -26.785 1.00 24.89 65 THR A O 1
ATOM 501 N N . SER A 1 66 ? 46.270 52.534 -27.996 1.00 26.30 66 SER A N 1
ATOM 502 C CA . SER A 1 66 ? 45.192 53.240 -27.281 1.00 26.30 66 SER A CA 1
ATOM 503 C C . SER A 1 66 ? 43.958 53.639 -28.108 1.00 26.30 66 SER A C 1
ATOM 505 O O . SER A 1 66 ? 44.032 53.829 -29.317 1.00 26.30 66 SER A O 1
ATOM 507 N N . SER A 1 67 ? 42.882 53.949 -27.368 1.00 27.58 67 SER A N 1
ATOM 508 C CA . SER A 1 67 ? 41.845 54.972 -27.642 1.00 27.58 67 SER A CA 1
ATOM 509 C C . SER A 1 67 ? 40.898 54.836 -28.851 1.00 27.58 67 SER A C 1
ATOM 511 O O . SER A 1 67 ? 41.302 54.964 -30.000 1.00 27.58 67 SER A O 1
ATOM 513 N N . GLY A 1 68 ? 39.591 54.780 -28.553 1.00 24.47 68 GLY A N 1
ATOM 514 C CA . GLY A 1 68 ? 38.474 55.029 -29.478 1.00 24.47 68 GLY A CA 1
ATOM 515 C C . GLY A 1 68 ? 37.126 55.019 -28.735 1.00 24.47 68 GLY A C 1
ATOM 516 O O . GLY A 1 68 ? 36.950 54.219 -27.820 1.00 24.47 68 GLY A O 1
ATOM 517 N N . SER A 1 69 ? 36.193 55.921 -29.066 1.00 25.14 69 SER A N 1
ATOM 518 C CA . SER A 1 69 ? 34.939 56.145 -28.315 1.00 25.14 69 SER A CA 1
ATOM 519 C C . SER A 1 69 ? 33.701 56.299 -29.213 1.00 25.14 69 SER A C 1
ATOM 521 O O . SER A 1 69 ? 33.833 56.736 -30.354 1.00 25.14 69 SER A O 1
ATOM 523 N N . SER A 1 70 ? 32.509 55.959 -28.684 1.00 26.75 70 SER A N 1
ATOM 524 C CA . SER A 1 70 ? 31.143 56.471 -29.007 1.00 26.75 70 SER A CA 1
ATOM 525 C C . SER A 1 70 ? 30.091 55.517 -28.408 1.00 26.75 70 SER A C 1
ATOM 527 O O . SER A 1 70 ? 30.066 54.345 -28.756 1.00 26.75 70 SER A O 1
ATOM 529 N N . GLN A 1 71 ? 29.367 55.897 -27.349 1.00 26.28 71 GLN A N 1
ATOM 530 C CA . GLN A 1 71 ? 28.055 56.578 -27.368 1.00 26.28 71 GLN A CA 1
ATOM 531 C C . GLN A 1 71 ? 26.882 55.762 -27.951 1.00 26.28 71 GLN A C 1
ATOM 533 O O . GLN A 1 71 ? 26.745 55.613 -29.162 1.00 26.28 71 GLN A O 1
ATOM 538 N N . GLU A 1 72 ? 25.971 55.343 -27.066 1.00 29.55 72 GLU A N 1
ATOM 539 C CA . GLU A 1 72 ? 24.617 54.894 -27.414 1.00 29.55 72 GLU A CA 1
ATOM 540 C C . GLU A 1 72 ? 23.723 56.060 -27.873 1.00 29.55 72 GLU A C 1
ATOM 542 O O . GLU A 1 72 ? 23.893 57.206 -27.449 1.00 29.55 72 GLU A O 1
ATOM 547 N N . LYS A 1 73 ? 22.687 55.745 -28.663 1.00 25.44 73 LYS A N 1
ATOM 548 C CA . LYS A 1 73 ? 21.515 56.611 -28.863 1.00 25.44 73 LYS A CA 1
ATOM 549 C C . LYS A 1 73 ? 20.230 55.791 -28.824 1.00 25.44 73 LYS A C 1
ATOM 551 O O . LYS A 1 73 ? 19.970 55.000 -29.726 1.00 25.44 73 LYS A O 1
ATOM 556 N N . ALA A 1 74 ? 19.400 56.037 -27.815 1.00 26.62 74 ALA A N 1
ATOM 557 C CA . ALA A 1 74 ? 18.004 55.617 -27.833 1.00 26.62 74 ALA A CA 1
ATOM 558 C C . ALA A 1 74 ? 17.200 56.492 -28.812 1.00 26.62 74 ALA A C 1
ATOM 560 O O . ALA A 1 74 ? 17.447 57.694 -28.925 1.00 26.62 74 ALA A O 1
ATOM 561 N N . VAL A 1 75 ? 16.214 55.902 -29.491 1.00 25.92 75 VAL A N 1
ATOM 562 C CA . VAL A 1 75 ? 15.261 56.622 -30.349 1.00 25.92 75 VAL A CA 1
ATOM 563 C C . VAL A 1 75 ? 13.858 56.412 -29.794 1.00 25.92 75 VAL A C 1
ATOM 565 O O . VAL A 1 75 ? 13.359 55.290 -29.759 1.00 25.92 75 VAL A O 1
ATOM 568 N N . VAL A 1 76 ? 13.226 57.500 -29.358 1.00 28.25 76 VAL A N 1
ATOM 569 C CA . VAL A 1 76 ? 11.841 57.508 -28.871 1.00 28.25 76 VAL A CA 1
ATOM 570 C C . VAL A 1 76 ? 10.907 57.858 -30.025 1.00 28.25 76 VAL A C 1
ATOM 572 O O . VAL A 1 76 ? 11.103 58.867 -30.698 1.00 28.25 76 VAL A O 1
ATOM 575 N N . VAL A 1 77 ? 9.861 57.053 -30.221 1.00 28.41 77 VAL A N 1
ATOM 576 C CA . VAL A 1 77 ? 8.712 57.390 -31.071 1.00 28.41 77 VAL A CA 1
ATOM 577 C C . VAL A 1 77 ? 7.444 57.043 -30.301 1.00 28.41 77 VAL A C 1
ATOM 579 O O . VAL A 1 77 ? 7.211 55.882 -29.975 1.00 28.41 77 VAL A O 1
ATOM 582 N N . GLU A 1 78 ? 6.618 58.046 -30.018 1.00 28.94 78 GLU A N 1
ATOM 583 C CA . GLU A 1 78 ? 5.353 57.884 -29.301 1.00 28.94 78 GLU A CA 1
ATOM 584 C C . GLU A 1 78 ? 4.169 58.204 -30.222 1.00 28.94 78 GLU A C 1
ATOM 586 O O . GLU A 1 78 ? 4.135 59.257 -30.862 1.00 28.94 78 GLU A O 1
ATOM 591 N N . ARG A 1 79 ? 3.162 57.317 -30.269 1.00 29.38 79 ARG A N 1
ATOM 592 C CA . ARG A 1 79 ? 1.824 57.647 -30.789 1.00 29.38 79 ARG A CA 1
ATOM 593 C C . ARG A 1 79 ? 0.737 56.718 -30.232 1.00 29.38 79 ARG A C 1
ATOM 595 O O . ARG A 1 79 ? 0.582 55.593 -30.685 1.00 29.38 79 ARG A O 1
ATOM 602 N N . LYS A 1 80 ? -0.031 57.259 -29.277 1.00 34.25 80 LYS A N 1
ATOM 603 C CA . LYS A 1 80 ? -1.411 56.903 -28.874 1.00 34.25 80 LYS A CA 1
ATOM 604 C C . LYS A 1 80 ? -1.851 55.433 -29.036 1.00 34.25 80 LYS A C 1
ATOM 606 O O . LYS A 1 80 ? -2.381 55.043 -30.071 1.00 34.25 80 LYS A O 1
ATOM 611 N N . GLY A 1 81 ? -1.812 54.693 -27.931 1.00 35.75 81 GLY A N 1
ATOM 612 C CA . GLY A 1 81 ? -2.521 53.425 -27.739 1.00 35.75 81 GLY A CA 1
ATOM 613 C C . GLY A 1 81 ? -2.235 52.864 -26.346 1.00 35.75 81 GLY A C 1
ATOM 614 O O . GLY A 1 81 ? -1.137 53.061 -25.833 1.00 35.75 81 GLY A O 1
ATOM 615 N N . VAL A 1 82 ? -3.205 52.193 -25.713 1.00 34.16 82 VAL A N 1
ATOM 616 C CA . VAL A 1 82 ? -2.976 51.520 -24.417 1.00 34.16 82 VAL A CA 1
ATOM 617 C C . VAL A 1 82 ? -1.871 50.468 -24.601 1.00 34.16 82 VAL A C 1
ATOM 619 O O . VAL A 1 82 ? -1.949 49.702 -25.567 1.00 34.16 82 VAL A O 1
ATOM 622 N N . PRO A 1 83 ? -0.846 50.402 -23.726 1.00 27.72 83 PRO A N 1
ATOM 623 C CA . PRO A 1 83 ? 0.280 49.492 -23.905 1.00 27.72 83 PRO A CA 1
ATOM 624 C C . PRO A 1 83 ? -0.139 48.034 -23.680 1.00 27.72 83 PRO A C 1
ATOM 626 O O . PRO A 1 83 ? -0.038 47.487 -22.583 1.00 27.72 83 PRO A O 1
ATOM 629 N N . VAL A 1 84 ? -0.580 47.373 -24.753 1.00 33.94 84 VAL A N 1
ATOM 630 C CA . VAL A 1 84 ? -0.711 45.915 -24.797 1.00 33.94 84 VAL A CA 1
ATOM 631 C C . VAL A 1 84 ? 0.697 45.327 -24.772 1.00 33.94 84 VAL A C 1
ATOM 633 O O . VAL A 1 84 ? 1.354 45.206 -25.808 1.00 33.94 84 VAL A O 1
ATOM 636 N N . VAL A 1 85 ? 1.168 44.966 -23.576 1.00 32.16 85 VAL A N 1
ATOM 637 C CA . VAL A 1 85 ? 2.458 44.297 -23.373 1.00 32.16 85 VAL A CA 1
ATOM 638 C C . VAL A 1 85 ? 2.390 42.895 -23.982 1.00 32.16 85 VAL A C 1
ATOM 640 O O . VAL A 1 85 ? 2.081 41.908 -23.317 1.00 32.16 85 VAL A O 1
ATOM 643 N N . ARG A 1 86 ? 2.684 42.799 -25.283 1.00 33.88 86 ARG A N 1
ATOM 644 C CA . ARG A 1 86 ? 2.957 41.528 -25.959 1.00 33.88 86 ARG A CA 1
ATOM 645 C C . ARG A 1 86 ? 4.293 40.988 -25.463 1.00 33.88 86 ARG A C 1
ATOM 647 O O . ARG A 1 86 ? 5.329 41.192 -26.092 1.00 33.88 86 ARG A O 1
ATOM 654 N N . VAL A 1 87 ? 4.243 40.286 -24.332 1.00 36.53 87 VAL A N 1
ATOM 655 C CA . VAL A 1 87 ? 5.336 39.439 -23.847 1.00 36.53 87 VAL A CA 1
ATOM 656 C C . VAL A 1 87 ? 5.768 38.524 -25.004 1.00 36.53 87 VAL A C 1
ATOM 658 O O . VAL A 1 87 ? 4.926 37.793 -25.535 1.00 36.53 87 VAL A O 1
ATOM 661 N N . PRO A 1 88 ? 7.040 38.556 -25.445 1.00 34.72 88 PRO A N 1
ATOM 662 C CA . PRO A 1 88 ? 7.509 37.661 -26.495 1.00 34.72 88 PRO A CA 1
ATOM 663 C C . PRO A 1 88 ? 7.297 36.202 -26.085 1.00 34.72 88 PRO A C 1
ATOM 665 O O . PRO A 1 88 ? 7.524 35.842 -24.933 1.00 34.72 88 PRO A O 1
ATOM 668 N N . SER A 1 89 ? 6.973 35.315 -27.026 1.00 35.34 89 SER A N 1
ATOM 669 C CA . SER A 1 89 ? 6.782 33.876 -26.753 1.00 35.34 89 SER A CA 1
ATOM 670 C C . SER A 1 89 ? 8.047 33.139 -26.267 1.00 35.34 89 SER A C 1
ATOM 672 O O . SER A 1 89 ? 7.990 31.952 -25.957 1.00 35.34 89 SER A O 1
ATOM 674 N N . LYS A 1 90 ? 9.183 33.846 -26.158 1.00 39.66 90 LYS A N 1
ATOM 675 C CA . LYS A 1 90 ? 10.428 33.411 -25.502 1.00 39.66 90 LYS A CA 1
ATOM 676 C C . LYS A 1 90 ? 10.532 33.794 -24.012 1.00 39.66 90 LYS A C 1
ATOM 678 O O . LYS A 1 90 ? 11.467 33.348 -23.361 1.00 39.66 90 LYS A O 1
ATOM 683 N N . MET A 1 91 ? 9.620 34.615 -23.481 1.00 32.97 91 MET A N 1
ATOM 684 C CA . MET A 1 91 ? 9.616 35.096 -22.085 1.00 32.97 91 MET A CA 1
ATOM 685 C C . MET A 1 91 ? 8.635 34.353 -21.163 1.00 32.97 91 MET A C 1
ATOM 687 O O . MET A 1 91 ? 8.566 34.656 -19.977 1.00 32.97 91 MET A O 1
ATOM 691 N N . VAL A 1 92 ? 7.919 33.346 -21.669 1.00 35.62 92 VAL A N 1
ATOM 692 C CA . VAL A 1 92 ? 7.313 32.322 -20.808 1.00 35.62 92 VAL A CA 1
ATOM 693 C C . VAL A 1 92 ? 8.402 31.291 -20.498 1.00 35.62 92 VAL A C 1
ATOM 695 O O . VAL A 1 92 ? 8.933 30.705 -21.448 1.00 35.62 92 VAL A O 1
ATOM 698 N N . PRO A 1 93 ? 8.748 31.028 -19.223 1.00 40.78 93 PRO A N 1
ATOM 699 C CA . PRO A 1 93 ? 9.639 29.928 -18.885 1.00 40.78 93 PRO A CA 1
ATOM 700 C C . PRO A 1 93 ? 9.056 28.626 -19.436 1.00 40.78 93 PRO A C 1
ATOM 702 O O . PRO A 1 93 ? 7.934 28.242 -19.094 1.00 40.78 93 PRO A O 1
ATOM 705 N N . ARG A 1 94 ? 9.803 27.937 -20.306 1.00 43.56 94 ARG A N 1
ATOM 706 C CA . ARG A 1 94 ? 9.444 26.574 -20.702 1.00 43.56 94 ARG A CA 1
ATOM 707 C C . ARG A 1 94 ? 9.570 25.697 -19.464 1.00 43.56 94 ARG A C 1
ATOM 709 O O . ARG A 1 94 ? 10.678 25.284 -19.131 1.00 43.56 94 ARG A O 1
ATOM 716 N N . LYS A 1 95 ? 8.429 25.417 -18.824 1.00 53.06 95 LYS A N 1
ATOM 717 C CA . LYS A 1 95 ? 8.290 24.345 -17.836 1.00 53.06 95 LYS A CA 1
ATOM 718 C C . LYS A 1 95 ? 9.050 23.127 -18.333 1.00 53.06 95 LYS A C 1
ATOM 720 O O . LYS A 1 95 ? 8.886 22.732 -19.492 1.00 53.06 95 LYS A O 1
ATOM 725 N N . SER A 1 96 ? 9.892 22.568 -17.484 1.00 69.19 96 SER A N 1
ATOM 726 C CA . SER A 1 96 ? 10.685 21.393 -17.812 1.00 69.19 96 SER A CA 1
ATOM 727 C C . SER A 1 96 ? 9.778 20.241 -18.267 1.00 69.19 96 SER A C 1
ATOM 729 O O . SER A 1 96 ? 8.608 20.154 -17.886 1.00 69.19 96 SER A O 1
ATOM 731 N N . ALA A 1 97 ? 10.308 19.322 -19.082 1.00 67.50 97 ALA A N 1
ATOM 732 C CA . ALA A 1 97 ? 9.563 18.118 -19.472 1.00 67.50 97 ALA A CA 1
ATOM 733 C C . ALA A 1 97 ? 9.103 17.301 -18.245 1.00 67.50 97 ALA A C 1
ATOM 735 O O . ALA A 1 97 ? 8.094 16.605 -18.312 1.00 67.50 97 ALA A O 1
ATOM 736 N N . VAL A 1 98 ? 9.809 17.470 -17.117 1.00 65.75 98 VAL A N 1
ATOM 737 C CA . VAL A 1 98 ? 9.419 17.027 -15.778 1.00 65.75 98 VAL A CA 1
ATOM 738 C C . VAL A 1 98 ? 8.018 17.514 -15.412 1.00 65.75 98 VAL A C 1
ATOM 740 O O . VAL A 1 98 ? 7.078 16.725 -15.354 1.00 65.75 98 VAL A O 1
ATOM 743 N N . GLU A 1 99 ? 7.868 18.823 -15.211 1.00 70.75 99 GLU A N 1
ATOM 744 C CA . GLU A 1 99 ? 6.622 19.454 -14.769 1.00 70.75 99 GLU A CA 1
ATOM 745 C C . GLU A 1 99 ? 5.446 19.182 -15.715 1.00 70.75 99 GLU A C 1
ATOM 747 O O . GLU A 1 99 ? 4.296 19.168 -15.280 1.00 70.75 99 GLU A O 1
ATOM 752 N N . GLN A 1 100 ? 5.719 18.991 -17.009 1.00 77.31 100 GLN A N 1
ATOM 753 C CA . GLN A 1 100 ? 4.694 18.714 -18.016 1.00 77.31 100 GLN A CA 1
ATOM 754 C C . GLN A 1 100 ? 4.098 17.308 -17.860 1.00 77.31 100 GLN A C 1
ATOM 756 O O . GLN A 1 100 ? 2.874 17.172 -17.866 1.00 77.31 100 GLN A O 1
ATOM 761 N N . GLU A 1 101 ? 4.922 16.274 -17.663 1.00 80.38 101 GLU A N 1
ATOM 762 C CA . GLU A 1 101 ? 4.423 14.914 -17.408 1.00 80.38 101 GLU A CA 1
ATOM 763 C C . GLU A 1 101 ? 3.733 14.822 -16.038 1.00 80.38 101 GLU A C 1
ATOM 765 O O . GLU A 1 101 ? 2.656 14.235 -15.928 1.00 80.38 101 GLU A O 1
ATOM 770 N N . VAL A 1 102 ? 4.290 15.482 -15.013 1.00 81.50 102 VAL A N 1
ATOM 771 C CA . VAL A 1 102 ? 3.664 15.607 -13.684 1.00 81.50 102 VAL A CA 1
ATOM 772 C C . VAL A 1 102 ? 2.279 16.227 -13.795 1.00 81.50 102 VAL A C 1
ATOM 774 O O . VAL A 1 102 ? 1.305 15.658 -13.306 1.00 81.50 102 VAL A O 1
ATOM 777 N N . ALA A 1 103 ? 2.165 17.371 -14.475 1.00 83.69 103 ALA A N 1
ATOM 778 C CA . ALA A 1 103 ? 0.888 18.037 -14.680 1.00 83.69 103 ALA A CA 1
ATOM 779 C C . ALA A 1 103 ? -0.089 17.161 -15.477 1.00 83.69 103 ALA A C 1
ATOM 781 O O . ALA A 1 103 ? -1.274 17.139 -15.144 1.00 83.69 103 ALA A O 1
ATOM 782 N N . ALA A 1 104 ? 0.379 16.410 -16.478 1.00 85.75 104 ALA A N 1
ATOM 783 C CA . ALA A 1 104 ? -0.456 15.497 -17.257 1.00 85.75 104 ALA A CA 1
ATOM 784 C C . ALA A 1 104 ? -0.997 14.333 -16.407 1.00 85.75 104 ALA A C 1
ATOM 786 O O . ALA A 1 104 ? -2.213 14.124 -16.366 1.00 85.75 104 ALA A O 1
ATOM 787 N N . ARG A 1 105 ? -0.128 13.624 -15.673 1.00 88.69 105 ARG A N 1
ATOM 788 C CA . ARG A 1 105 ? -0.532 12.529 -14.780 1.00 88.69 105 ARG A CA 1
ATOM 789 C C . ARG A 1 105 ? -1.436 13.013 -13.645 1.00 88.69 105 ARG A C 1
ATOM 791 O O . ARG A 1 105 ? -2.500 12.436 -13.435 1.00 88.69 105 ARG A O 1
ATOM 798 N N . ARG A 1 106 ? -1.086 14.119 -12.975 1.00 90.19 106 ARG A N 1
ATOM 799 C CA . ARG A 1 106 ? -1.915 14.760 -11.936 1.00 90.19 106 ARG A CA 1
ATOM 800 C C . ARG A 1 106 ? -3.289 15.158 -12.468 1.00 90.19 106 ARG A C 1
ATOM 802 O O . ARG A 1 106 ? -4.293 14.847 -11.838 1.00 90.19 106 ARG A O 1
ATOM 809 N N . SER A 1 107 ? -3.351 15.771 -13.652 1.00 89.75 107 SER A N 1
ATOM 810 C CA . SER A 1 107 ? -4.622 16.139 -14.292 1.00 89.75 107 SER A CA 1
ATOM 811 C C . SER A 1 107 ? -5.481 14.919 -14.627 1.00 89.75 107 SER A C 1
ATOM 813 O O . SER A 1 107 ? -6.703 14.999 -14.533 1.00 89.75 107 SER A O 1
ATOM 815 N N . LEU A 1 108 ? -4.874 13.787 -14.999 1.00 88.06 108 LEU A N 1
ATOM 816 C CA . LEU A 1 108 ? -5.600 12.543 -15.251 1.00 88.06 108 LEU A CA 1
ATOM 817 C C . LEU A 1 108 ? -6.087 11.879 -13.954 1.00 88.06 108 LEU A C 1
ATOM 819 O O . LEU A 1 108 ? -7.233 11.438 -13.908 1.00 88.06 108 LEU A O 1
ATOM 823 N N . ALA A 1 109 ? -5.264 11.842 -12.903 1.00 89.31 109 ALA A N 1
ATOM 824 C CA . ALA A 1 109 ? -5.650 11.320 -11.591 1.00 89.31 109 ALA A CA 1
ATOM 825 C C . ALA A 1 109 ? -6.825 12.118 -10.994 1.00 89.31 109 ALA A C 1
ATOM 827 O O . ALA A 1 109 ? -7.848 11.536 -10.638 1.00 89.31 109 ALA A O 1
ATOM 828 N N . ILE A 1 110 ? -6.728 13.453 -11.004 1.00 92.25 110 ILE A N 1
ATOM 829 C CA . ILE A 1 110 ? -7.809 14.371 -10.610 1.00 92.25 110 ILE A CA 1
ATOM 830 C C . ILE A 1 110 ? -9.062 14.144 -11.465 1.00 92.25 110 ILE A C 1
ATOM 832 O O . ILE A 1 110 ? -10.161 14.017 -10.929 1.00 92.25 110 ILE A O 1
ATOM 836 N N . ARG A 1 111 ? -8.918 14.039 -12.794 1.00 92.62 111 ARG A N 1
ATOM 837 C CA . ARG A 1 111 ? -10.054 13.798 -13.695 1.00 92.62 111 ARG A CA 1
ATOM 838 C C . ARG A 1 111 ? -10.769 12.481 -13.385 1.00 92.62 111 ARG A C 1
ATOM 840 O O . ARG A 1 111 ? -11.991 12.472 -13.396 1.00 92.62 111 ARG A O 1
ATOM 847 N N . ARG A 1 112 ? -10.041 11.397 -13.091 1.00 92.00 112 ARG A N 1
ATOM 848 C CA . ARG A 1 112 ? -10.642 10.098 -12.731 1.00 92.00 112 ARG A CA 1
ATOM 849 C C . ARG A 1 112 ? -11.458 10.151 -11.439 1.00 92.00 112 ARG A C 1
ATOM 851 O O . ARG A 1 112 ? -12.409 9.393 -11.331 1.00 92.00 112 ARG A O 1
ATOM 858 N N . VAL A 1 113 ? -11.111 11.035 -10.502 1.00 92.12 113 VAL A N 1
ATOM 859 C CA . VAL A 1 113 ? -11.927 11.292 -9.303 1.00 92.12 113 VAL A CA 1
ATOM 860 C C . VAL A 1 113 ? -13.161 12.128 -9.656 1.00 92.12 113 VAL A C 1
ATOM 862 O O . VAL A 1 113 ? -14.271 11.737 -9.328 1.00 92.12 113 VAL A O 1
ATOM 865 N N . ILE A 1 114 ? -12.993 13.240 -10.381 1.00 91.81 114 ILE A N 1
ATOM 866 C CA . ILE A 1 114 ? -14.097 14.164 -10.719 1.00 91.81 114 ILE A CA 1
ATOM 867 C C . ILE A 1 114 ? -15.133 13.541 -11.678 1.00 91.81 114 ILE A C 1
ATOM 869 O O . ILE A 1 114 ? -16.289 13.950 -11.678 1.00 91.81 114 ILE A O 1
ATOM 873 N N . GLN A 1 115 ? -14.736 12.581 -12.519 1.00 90.38 115 GLN A N 1
ATOM 874 C CA . GLN A 1 115 ? -15.630 11.904 -13.469 1.00 90.38 115 GLN A CA 1
ATOM 875 C C . GLN A 1 115 ? -16.359 10.681 -12.886 1.00 90.38 115 GLN A C 1
ATOM 877 O O . GLN A 1 115 ? -17.091 10.023 -13.625 1.00 90.38 115 GLN A O 1
ATOM 882 N N . GLU A 1 116 ? -16.162 10.349 -11.609 1.00 87.62 116 GLU A N 1
ATOM 883 C CA . GLU A 1 116 ? -16.833 9.212 -10.980 1.00 87.62 116 GLU A CA 1
ATOM 884 C C . GLU A 1 116 ? -18.140 9.636 -10.296 1.00 87.62 116 GLU A C 1
ATOM 886 O O . GLU A 1 116 ? -18.131 10.273 -9.247 1.00 87.62 116 GLU A O 1
ATOM 891 N N . ASP A 1 117 ? -19.265 9.255 -10.905 1.00 86.94 117 ASP A N 1
ATOM 892 C CA . ASP A 1 117 ? -20.614 9.381 -10.344 1.00 86.94 117 ASP A CA 1
ATOM 893 C C . ASP A 1 117 ? -21.011 8.048 -9.686 1.00 86.94 117 ASP A C 1
ATOM 895 O O . ASP A 1 117 ? -21.464 7.113 -10.351 1.00 86.94 117 ASP A O 1
ATOM 899 N N . ASP A 1 118 ? -20.769 7.940 -8.378 1.00 91.88 118 ASP A N 1
ATOM 900 C CA . ASP A 1 118 ? -21.180 6.811 -7.542 1.00 91.88 118 ASP A CA 1
ATOM 901 C C . ASP A 1 118 ? -22.058 7.318 -6.390 1.00 91.88 118 ASP A C 1
ATOM 903 O O . ASP A 1 118 ? -21.763 8.333 -5.759 1.00 91.88 118 ASP A O 1
ATOM 907 N N . LYS A 1 119 ? -23.168 6.620 -6.133 1.00 92.94 119 LYS A N 1
ATOM 908 C CA . LYS A 1 119 ? -24.197 7.051 -5.173 1.00 92.94 119 LYS A CA 1
ATOM 909 C C . LYS A 1 119 ? -23.937 6.568 -3.749 1.00 92.94 119 LYS A C 1
ATOM 911 O O . LYS A 1 119 ? -24.447 7.172 -2.811 1.00 92.94 119 LYS A O 1
ATOM 916 N N . GLU A 1 120 ? -23.145 5.511 -3.590 1.00 95.12 120 GLU A N 1
ATOM 917 C CA . GLU A 1 120 ? -22.834 4.897 -2.297 1.00 95.12 120 GLU A CA 1
ATOM 918 C C . GLU A 1 120 ? -21.452 5.331 -1.778 1.00 95.12 120 GLU A C 1
ATOM 920 O O . GLU A 1 120 ? -21.206 5.298 -0.569 1.00 95.12 120 GLU A O 1
ATOM 925 N N . THR A 1 121 ? -20.563 5.776 -2.675 1.00 96.31 121 THR A N 1
ATOM 926 C CA . THR A 1 121 ? -19.191 6.208 -2.378 1.00 96.31 121 THR A CA 1
ATOM 927 C C . THR A 1 121 ? -18.914 7.623 -2.891 1.00 96.31 121 THR A C 1
ATOM 929 O O . THR A 1 121 ? -18.734 7.845 -4.085 1.00 96.31 121 THR A O 1
ATOM 932 N N . LEU A 1 122 ? -18.753 8.575 -1.968 1.00 96.50 122 LEU A N 1
ATOM 933 C CA . LEU A 1 122 ? -18.208 9.897 -2.269 1.00 96.50 122 LEU A CA 1
ATOM 934 C C . LEU A 1 122 ? -16.684 9.787 -2.412 1.00 96.50 122 LEU A C 1
ATOM 936 O O . LEU A 1 122 ? -15.988 9.499 -1.434 1.00 96.50 122 LEU A O 1
ATOM 940 N N . ARG A 1 123 ? -16.163 10.021 -3.620 1.00 96.38 123 ARG A N 1
ATOM 941 C CA . ARG A 1 123 ? -14.720 10.034 -3.898 1.00 96.38 123 ARG A CA 1
ATOM 942 C C . ARG A 1 123 ? -14.188 11.464 -3.974 1.00 96.38 123 ARG A C 1
ATOM 944 O O . ARG A 1 123 ? -14.688 12.288 -4.731 1.00 96.38 123 ARG A O 1
ATOM 951 N N . GLU A 1 124 ? -13.135 11.742 -3.217 1.00 96.25 124 GLU A N 1
ATOM 952 C CA . GLU A 1 124 ? -12.498 13.060 -3.116 1.00 96.25 124 GLU A CA 1
ATOM 953 C C . GLU A 1 124 ? -10.994 12.952 -3.386 1.00 96.25 124 GLU A C 1
ATOM 955 O O . GLU A 1 124 ? -10.400 11.887 -3.216 1.00 96.25 124 GLU A O 1
ATOM 960 N N . PHE A 1 125 ? -10.355 14.058 -3.780 1.00 95.31 125 PHE A N 1
ATOM 961 C CA . PHE A 1 125 ? -8.898 14.147 -3.913 1.00 95.31 125 PHE A CA 1
ATOM 962 C C . PHE A 1 125 ? -8.339 15.332 -3.125 1.00 95.31 125 PHE A C 1
ATOM 964 O O . PHE A 1 125 ? -9.013 16.339 -2.912 1.00 95.31 125 PHE A O 1
ATOM 971 N N . SER A 1 126 ? -7.074 15.232 -2.731 1.00 93.38 126 SER A N 1
ATOM 972 C CA . SER A 1 126 ? -6.323 16.306 -2.094 1.00 93.38 126 SER A CA 1
ATOM 973 C C . SER A 1 126 ? -4.876 16.312 -2.588 1.00 93.38 126 SER A C 1
ATOM 975 O O . SER A 1 126 ? -4.359 15.311 -3.085 1.00 93.38 126 SER A O 1
ATOM 977 N N . LEU A 1 127 ? -4.221 17.467 -2.478 1.00 92.50 127 LEU A N 1
ATOM 978 C CA . LEU A 1 127 ? -2.793 17.614 -2.742 1.00 92.50 127 LEU A CA 1
ATOM 979 C C . LEU A 1 127 ? -2.095 17.882 -1.407 1.00 92.50 127 LEU A C 1
ATOM 981 O O . LEU A 1 127 ? -2.283 18.937 -0.801 1.00 92.50 127 LEU A O 1
ATOM 985 N N . PHE A 1 128 ? -1.321 16.908 -0.935 1.00 90.12 128 PHE A N 1
ATOM 986 C CA . PHE A 1 128 ? -0.605 16.976 0.335 1.00 90.12 128 PHE A CA 1
ATOM 987 C C . PHE A 1 128 ? 0.867 17.308 0.086 1.00 90.12 128 PHE A C 1
ATOM 989 O O . PHE A 1 128 ? 1.565 16.551 -0.584 1.00 90.12 128 PHE A O 1
ATOM 996 N N . VAL A 1 129 ? 1.344 18.426 0.631 1.00 89.44 129 VAL A N 1
ATOM 997 C CA . VAL A 1 129 ? 2.750 18.838 0.517 1.00 89.44 129 VAL A CA 1
ATOM 998 C C . VAL A 1 129 ? 3.555 18.227 1.665 1.00 89.44 129 VAL A C 1
ATOM 1000 O O . VAL A 1 129 ? 3.170 18.355 2.828 1.00 89.44 129 VAL A O 1
ATOM 1003 N N . THR A 1 130 ? 4.660 17.554 1.348 1.00 84.38 130 THR A N 1
ATOM 1004 C CA . THR A 1 130 ? 5.548 16.939 2.346 1.00 84.38 130 THR A CA 1
ATOM 1005 C C . THR A 1 130 ? 6.402 17.983 3.065 1.00 84.38 130 THR A C 1
ATOM 1007 O O . THR A 1 130 ? 6.578 19.109 2.597 1.00 84.38 130 THR A O 1
ATOM 1010 N N . SER A 1 131 ? 7.043 17.589 4.168 1.00 80.50 131 SER A N 1
ATOM 1011 C CA . SER A 1 131 ? 8.086 18.394 4.827 1.00 80.50 131 SER A CA 1
ATOM 1012 C C . SER A 1 131 ? 9.308 18.719 3.947 1.00 80.50 131 SER A C 1
ATOM 1014 O O . SER A 1 131 ? 10.135 19.536 4.351 1.00 80.50 131 SER A O 1
ATOM 1016 N N . LYS A 1 132 ? 9.421 18.132 2.745 1.00 81.00 132 LYS A N 1
ATOM 1017 C CA . LYS A 1 132 ? 10.448 18.460 1.740 1.00 81.00 132 LYS A CA 1
ATOM 1018 C C . LYS A 1 132 ? 9.971 19.438 0.660 1.00 81.00 132 LYS A C 1
ATOM 1020 O O . LYS A 1 132 ? 10.804 19.977 -0.063 1.00 81.00 132 LYS A O 1
ATOM 1025 N N . GLY A 1 133 ? 8.664 19.691 0.568 1.00 82.38 133 GLY A N 1
ATOM 1026 C CA . GLY A 1 133 ? 8.050 20.535 -0.462 1.00 82.38 133 GLY A CA 1
ATOM 1027 C C . GLY A 1 133 ? 7.514 19.780 -1.685 1.00 82.38 133 GLY A C 1
ATOM 1028 O O . GLY A 1 133 ? 6.903 20.410 -2.545 1.00 82.38 133 GLY A O 1
ATOM 1029 N N . ASP A 1 134 ? 7.692 18.457 -1.764 1.00 82.81 134 ASP A N 1
ATOM 1030 C CA . ASP A 1 134 ? 7.092 17.616 -2.808 1.00 82.81 134 ASP A CA 1
ATOM 1031 C C . ASP A 1 134 ? 5.561 17.526 -2.641 1.00 82.81 134 ASP A C 1
ATOM 1033 O O . ASP A 1 134 ? 5.051 17.451 -1.521 1.00 82.81 134 ASP A O 1
ATOM 1037 N N . THR A 1 135 ? 4.815 17.461 -3.747 1.00 88.50 135 THR A N 1
ATOM 1038 C CA . THR A 1 135 ? 3.350 17.316 -3.751 1.00 88.50 135 THR A CA 1
ATOM 1039 C C . THR A 1 135 ? 2.928 15.862 -3.969 1.00 88.50 135 THR A C 1
ATOM 1041 O O . THR A 1 135 ? 3.101 15.299 -5.055 1.00 88.50 135 THR A O 1
ATOM 1044 N N . MET A 1 136 ? 2.282 15.270 -2.963 1.00 89.62 136 MET A N 1
ATOM 1045 C CA . MET A 1 136 ? 1.547 14.011 -3.092 1.00 89.62 136 MET A CA 1
ATOM 1046 C C . MET A 1 136 ? 0.129 14.253 -3.602 1.00 89.62 136 MET A C 1
ATOM 1048 O O . MET A 1 136 ? -0.602 15.076 -3.052 1.00 89.62 136 MET A O 1
ATOM 1052 N N . PHE A 1 137 ? -0.293 13.479 -4.598 1.00 93.50 137 PHE A N 1
ATOM 1053 C CA . PHE A 1 137 ? -1.707 13.234 -4.844 1.00 93.50 137 PHE A CA 1
ATOM 1054 C C . PHE A 1 137 ? -2.224 12.227 -3.815 1.00 93.50 137 PHE A C 1
ATOM 1056 O O . PHE A 1 137 ? -1.673 11.136 -3.650 1.00 93.50 137 PHE A O 1
ATOM 1063 N N . THR A 1 138 ? -3.294 12.599 -3.126 1.00 95.81 138 THR A N 1
ATOM 1064 C CA . THR A 1 138 ? -4.013 11.734 -2.194 1.00 95.81 138 THR A CA 1
ATOM 1065 C C . THR A 1 138 ? -5.499 11.757 -2.523 1.00 95.81 138 THR A C 1
ATOM 1067 O O . THR A 1 138 ? -5.994 12.658 -3.203 1.00 95.81 138 THR A O 1
ATOM 1070 N N . GLN A 1 139 ? -6.222 10.735 -2.086 1.00 96.38 139 GLN A N 1
ATOM 1071 C CA . GLN A 1 139 ? -7.651 10.596 -2.338 1.00 96.38 139 GLN A CA 1
ATOM 1072 C C . GLN A 1 139 ? -8.338 9.850 -1.202 1.00 96.38 139 GLN A C 1
ATOM 1074 O O . GLN A 1 139 ? -7.694 9.112 -0.454 1.00 96.38 139 GLN A O 1
ATOM 1079 N N . SER A 1 140 ? -9.647 10.026 -1.086 1.00 98.25 140 SER A N 1
ATOM 1080 C CA . SER A 1 140 ? -10.469 9.295 -0.130 1.00 98.25 140 SER A CA 1
ATOM 1081 C C . SER A 1 140 ? -11.768 8.817 -0.753 1.00 98.25 140 SER A C 1
ATOM 1083 O O . SER A 1 140 ? -12.312 9.455 -1.650 1.00 98.25 140 SER A O 1
ATOM 1085 N N . TRP A 1 141 ? -12.261 7.697 -0.239 1.00 98.38 141 TRP A N 1
ATOM 1086 C CA . TRP A 1 141 ? -13.563 7.124 -0.547 1.00 98.38 141 TRP A CA 1
ATOM 1087 C C . TRP A 1 141 ? -14.358 7.090 0.759 1.00 98.38 141 TRP A C 1
ATOM 1089 O O . TRP A 1 141 ? -13.983 6.384 1.704 1.00 98.38 141 TRP A O 1
ATOM 1099 N N . THR A 1 142 ? -15.418 7.887 0.830 1.00 97.88 142 THR A N 1
ATOM 1100 C CA . THR A 1 142 ? -16.277 8.039 2.006 1.00 97.88 142 THR A CA 1
ATOM 1101 C C . THR A 1 142 ? -17.629 7.375 1.729 1.00 97.88 142 THR A C 1
ATOM 1103 O O . THR A 1 142 ? -18.271 7.737 0.741 1.00 97.88 142 THR A O 1
ATOM 1106 N N . PRO A 1 143 ? -18.103 6.438 2.574 1.00 97.19 143 PRO A N 1
ATOM 1107 C CA . PRO A 1 143 ? -19.431 5.864 2.401 1.00 97.19 143 PRO A CA 1
ATOM 1108 C C . PRO A 1 143 ? -20.511 6.931 2.615 1.00 97.19 143 PRO A C 1
ATOM 1110 O O . PRO A 1 143 ? -20.485 7.648 3.614 1.00 97.19 143 PRO A O 1
ATOM 1113 N N . VAL A 1 144 ? -21.465 7.018 1.689 1.00 94.44 144 VAL A N 1
ATOM 1114 C CA . VAL A 1 144 ? -22.588 7.969 1.743 1.00 94.44 144 VAL A CA 1
ATOM 1115 C C . VAL A 1 144 ? -23.711 7.422 2.627 1.00 94.44 144 VAL A C 1
ATOM 1117 O O . VAL A 1 144 ? -24.210 8.112 3.514 1.00 94.44 144 VAL A O 1
ATOM 1120 N N . SER A 1 145 ? -24.068 6.153 2.423 1.00 87.81 145 SER A N 1
ATOM 1121 C CA . SER A 1 145 ? -25.233 5.499 3.040 1.00 87.81 145 SER A CA 1
ATOM 1122 C C . SER A 1 145 ? -24.983 4.923 4.442 1.00 87.81 145 SER A C 1
ATOM 1124 O O . SER A 1 145 ? -25.910 4.415 5.072 1.00 87.81 145 SER A O 1
ATOM 1126 N N . PHE A 1 146 ? -23.749 4.989 4.960 1.00 87.12 146 PHE A N 1
ATOM 1127 C CA . PHE A 1 146 ? -23.359 4.362 6.230 1.00 87.12 146 PHE A CA 1
ATOM 1128 C C . PHE A 1 146 ? -22.541 5.299 7.120 1.00 87.12 146 PHE A C 1
ATOM 1130 O O . PHE A 1 146 ? -21.629 5.982 6.657 1.00 87.12 146 PHE A O 1
ATOM 1137 N N . LYS A 1 147 ? -22.783 5.251 8.439 1.00 92.38 147 LYS A N 1
ATOM 1138 C CA . LYS A 1 147 ? -21.867 5.853 9.419 1.00 92.38 147 LYS A CA 1
ATOM 1139 C C . LYS A 1 147 ? -20.499 5.171 9.306 1.00 92.38 147 LYS A C 1
ATOM 1141 O O . LYS A 1 147 ? -20.416 3.947 9.402 1.00 92.38 147 LYS A O 1
ATOM 1146 N N . VAL A 1 148 ? -19.435 5.965 9.185 1.00 97.12 148 VAL A N 1
ATOM 1147 C CA . VAL A 1 148 ? -18.054 5.463 9.226 1.00 97.12 148 VAL A CA 1
ATOM 1148 C C . VAL A 1 148 ? -17.798 4.753 10.561 1.00 97.12 148 VAL A C 1
ATOM 1150 O O . VAL A 1 148 ? -18.009 5.330 11.630 1.00 97.12 148 VAL A O 1
ATOM 1153 N N . ARG A 1 149 ? -17.358 3.493 10.487 1.00 96.69 149 ARG A N 1
ATOM 1154 C CA . ARG A 1 149 ? -17.044 2.623 11.636 1.00 96.69 149 ARG A CA 1
ATOM 1155 C C . ARG A 1 149 ? -15.545 2.511 11.909 1.00 96.69 149 ARG A C 1
ATOM 1157 O O . ARG A 1 149 ? -15.156 2.219 13.030 1.00 96.69 149 ARG A O 1
ATOM 1164 N N . GLY A 1 150 ? -14.725 2.756 10.892 1.00 97.88 150 GLY A N 1
ATOM 1165 C CA . GLY A 1 150 ? -13.268 2.732 10.957 1.00 97.88 150 GLY A CA 1
ATOM 1166 C C . GLY A 1 150 ? -12.648 3.238 9.657 1.00 97.88 150 GLY A C 1
ATOM 1167 O O . GLY A 1 150 ? -13.353 3.549 8.691 1.00 97.88 150 GLY A O 1
ATOM 1168 N N . LEU A 1 151 ? -11.324 3.321 9.637 1.00 98.69 151 LEU A N 1
ATOM 1169 C CA . LEU A 1 151 ? -10.521 3.849 8.540 1.00 98.69 151 LEU A CA 1
ATOM 1170 C C . LEU A 1 151 ? -9.674 2.736 7.916 1.00 98.69 151 LEU A C 1
ATOM 1172 O O . LEU A 1 151 ? -9.171 1.871 8.632 1.00 98.69 151 LEU A O 1
ATOM 1176 N N . VAL A 1 152 ? -9.448 2.801 6.603 1.00 98.81 152 VAL A N 1
ATOM 1177 C CA . VAL A 1 152 ? -8.410 2.009 5.924 1.00 98.81 152 VAL A CA 1
ATOM 1178 C C . VAL A 1 152 ? -7.457 2.938 5.180 1.00 98.81 152 VAL A C 1
ATOM 1180 O O . VAL A 1 152 ? -7.845 3.613 4.227 1.00 98.81 152 VAL A O 1
ATOM 1183 N N . PHE A 1 153 ? -6.198 2.960 5.605 1.00 98.75 153 PHE A N 1
ATOM 1184 C CA . PHE A 1 153 ? -5.107 3.658 4.934 1.00 98.75 153 PHE A CA 1
ATOM 1185 C C . PHE A 1 153 ? -4.464 2.729 3.896 1.00 98.75 153 PHE A C 1
ATOM 1187 O O . PHE A 1 153 ? -3.838 1.738 4.262 1.00 98.75 153 PHE A O 1
ATOM 1194 N N . LEU A 1 154 ? -4.620 3.030 2.610 1.00 98.56 154 LEU A N 1
ATOM 1195 C CA . LEU A 1 154 ? -4.235 2.182 1.483 1.00 98.56 154 LEU A CA 1
ATOM 1196 C C . LEU A 1 154 ? -2.951 2.680 0.802 1.00 98.56 154 LEU A C 1
ATOM 1198 O O . LEU A 1 154 ? -2.892 3.820 0.334 1.00 98.56 154 LEU A O 1
ATOM 1202 N N . LEU A 1 155 ? -1.952 1.799 0.666 1.00 98.00 155 LEU A N 1
ATOM 1203 C CA . LEU A 1 155 ? -0.701 2.085 -0.043 1.00 98.00 155 LEU A CA 1
ATOM 1204 C C . LEU A 1 155 ? -0.378 1.032 -1.118 1.00 98.00 155 LEU A C 1
ATOM 1206 O O . LEU A 1 155 ? -0.276 -0.167 -0.847 1.00 98.00 155 LEU A O 1
ATOM 1210 N N . HIS A 1 156 ? -0.205 1.509 -2.352 1.00 96.81 156 HIS A N 1
ATOM 1211 C CA . HIS A 1 156 ? -0.025 0.695 -3.559 1.00 96.81 156 HIS A CA 1
ATOM 1212 C C . HIS A 1 156 ? 1.422 0.207 -3.774 1.00 96.81 156 HIS A C 1
ATOM 1214 O O . HIS A 1 156 ? 2.375 0.738 -3.194 1.00 96.81 156 HIS A O 1
ATOM 1220 N N . GLY A 1 157 ? 1.596 -0.774 -4.667 1.00 92.12 157 GLY A N 1
ATOM 1221 C CA . GLY A 1 157 ? 2.907 -1.306 -5.052 1.00 92.12 157 GLY A CA 1
ATOM 1222 C C . GLY A 1 157 ? 3.764 -0.333 -5.876 1.00 92.12 157 GLY A C 1
ATOM 1223 O O . GLY A 1 157 ? 3.293 0.707 -6.340 1.00 92.12 157 GLY A O 1
ATOM 1224 N N . LEU A 1 158 ? 5.040 -0.676 -6.084 1.00 88.38 158 LEU A N 1
ATOM 1225 C CA . LEU A 1 158 ? 5.918 0.047 -7.015 1.00 88.38 158 LEU A CA 1
ATOM 1226 C C . LEU A 1 158 ? 5.298 0.080 -8.427 1.00 88.38 158 LEU A C 1
ATOM 1228 O O . LEU A 1 158 ? 4.648 -0.879 -8.835 1.00 88.38 158 LEU A O 1
ATOM 1232 N N . ASN A 1 159 ? 5.541 1.157 -9.184 1.00 85.12 159 ASN A N 1
ATOM 1233 C CA . ASN A 1 159 ? 5.039 1.380 -10.548 1.00 85.12 159 ASN A CA 1
ATOM 1234 C C . ASN A 1 159 ? 3.512 1.564 -10.665 1.00 85.12 159 ASN A C 1
ATOM 1236 O O . ASN A 1 159 ? 3.022 1.741 -11.777 1.00 85.12 159 ASN A O 1
ATOM 1240 N N . GLU A 1 160 ? 2.758 1.555 -9.567 1.00 88.88 160 GLU A N 1
ATOM 1241 C CA . GLU A 1 160 ? 1.300 1.725 -9.567 1.00 88.88 160 GLU A CA 1
ATOM 1242 C C . GLU A 1 160 ? 0.870 3.117 -9.073 1.00 88.88 160 GLU A C 1
ATOM 1244 O O . GLU A 1 160 ? 1.682 4.031 -8.932 1.00 88.88 160 GLU A O 1
ATOM 1249 N N . HIS A 1 161 ? -0.429 3.261 -8.810 1.00 94.62 161 HIS A N 1
ATOM 1250 C CA . HIS A 1 161 ? -1.048 4.386 -8.120 1.00 94.62 161 HIS A CA 1
ATOM 1251 C C . HIS A 1 161 ? -2.262 3.877 -7.322 1.00 94.62 161 HIS A C 1
ATOM 1253 O O . HIS A 1 161 ? -2.887 2.871 -7.678 1.00 94.62 161 HIS A O 1
ATOM 1259 N N . SER A 1 162 ? -2.637 4.588 -6.260 1.00 95.81 162 SER A N 1
ATOM 1260 C CA . SER A 1 162 ? -3.750 4.239 -5.361 1.00 95.81 162 SER A CA 1
ATOM 1261 C C . SER A 1 162 ? -5.102 4.152 -6.085 1.00 95.81 162 SER A C 1
ATOM 1263 O O . SER A 1 162 ? -5.981 3.388 -5.694 1.00 95.81 162 SER A O 1
ATOM 1265 N N . GLY A 1 163 ? -5.251 4.865 -7.205 1.00 94.88 163 GLY A N 1
ATOM 1266 C CA . GLY A 1 163 ? -6.477 4.878 -8.007 1.00 94.88 163 GLY A CA 1
ATOM 1267 C C . GLY A 1 163 ? -6.865 3.545 -8.662 1.00 94.88 163 GLY A C 1
ATOM 1268 O O . GLY A 1 163 ? -8.020 3.424 -9.059 1.00 94.88 163 GLY A O 1
ATOM 1269 N N . ARG A 1 164 ? -5.961 2.554 -8.752 1.00 95.44 164 ARG A N 1
ATOM 1270 C CA . ARG A 1 164 ? -6.300 1.189 -9.210 1.00 95.44 164 ARG A CA 1
ATOM 1271 C C . ARG A 1 164 ? -7.113 0.380 -8.196 1.00 95.44 164 ARG A C 1
ATOM 1273 O O . ARG A 1 164 ? -7.730 -0.605 -8.576 1.00 95.44 164 ARG A O 1
ATOM 1280 N N . TYR A 1 165 ? -7.146 0.793 -6.932 1.00 97.81 165 TYR A N 1
ATOM 1281 C CA . TYR A 1 165 ? -7.783 0.053 -5.836 1.00 97.81 165 TYR A CA 1
ATOM 1282 C C . TYR A 1 165 ? -9.238 0.497 -5.592 1.00 97.81 165 TYR A C 1
ATOM 1284 O O . TYR A 1 165 ? -9.803 0.240 -4.531 1.00 97.81 165 TYR A O 1
ATOM 1292 N N . ASN A 1 166 ? -9.847 1.161 -6.581 1.00 96.88 166 ASN A N 1
ATOM 1293 C CA . ASN A 1 166 ? -11.175 1.771 -6.506 1.00 96.88 166 ASN A CA 1
ATOM 1294 C C . ASN A 1 166 ? -12.266 0.783 -6.065 1.00 96.88 166 ASN A C 1
ATOM 1296 O O . ASN A 1 166 ? -12.981 1.034 -5.101 1.00 96.88 166 ASN A O 1
ATOM 1300 N N . ASP A 1 167 ? -12.344 -0.372 -6.723 1.00 96.94 167 ASP A N 1
ATOM 1301 C CA . ASP A 1 167 ? -13.398 -1.363 -6.488 1.00 96.94 167 ASP A CA 1
ATOM 1302 C C . ASP A 1 167 ? -13.274 -2.004 -5.095 1.00 96.94 167 ASP A C 1
ATOM 1304 O O . ASP A 1 167 ? -14.273 -2.312 -4.444 1.00 96.94 167 ASP A O 1
ATOM 1308 N N . PHE A 1 168 ? -12.043 -2.141 -4.593 1.00 98.56 168 PHE A N 1
ATOM 1309 C CA . PHE A 1 168 ? -11.776 -2.565 -3.220 1.00 98.56 168 PHE A CA 1
ATOM 1310 C C . PHE A 1 168 ? -12.181 -1.480 -2.212 1.00 98.56 168 PHE A C 1
ATOM 1312 O O . PHE A 1 168 ? -12.850 -1.780 -1.222 1.00 98.56 168 PHE A O 1
ATOM 1319 N N . ALA A 1 169 ? -11.860 -0.212 -2.489 1.00 98.38 169 ALA A N 1
ATOM 1320 C CA . ALA A 1 169 ? -12.260 0.911 -1.648 1.00 98.38 169 ALA A CA 1
ATOM 1321 C C . ALA A 1 169 ? -13.792 1.070 -1.568 1.00 98.38 169 ALA A C 1
ATOM 1323 O O . ALA A 1 169 ? -14.326 1.306 -0.485 1.00 98.38 169 ALA A O 1
ATOM 1324 N N . LYS A 1 170 ? -14.515 0.833 -2.671 1.00 97.62 170 LYS A N 1
ATOM 1325 C CA . LYS A 1 170 ? -15.987 0.786 -2.690 1.00 97.62 170 LYS A CA 1
ATOM 1326 C C . LYS A 1 170 ? -16.558 -0.357 -1.851 1.00 97.62 170 LYS A C 1
ATOM 1328 O O . LYS A 1 170 ? -17.507 -0.143 -1.104 1.00 97.62 170 LYS A O 1
ATOM 1333 N N . LYS A 1 171 ? -15.966 -1.557 -1.881 1.00 97.81 171 LYS A N 1
ATOM 1334 C CA . LYS A 1 171 ? -16.402 -2.672 -1.011 1.00 97.81 171 LYS A CA 1
ATOM 1335 C C . LYS A 1 171 ? -16.122 -2.411 0.471 1.00 97.81 171 LYS A C 1
ATOM 1337 O O . LYS A 1 171 ? -16.922 -2.799 1.321 1.00 97.81 171 LYS A O 1
ATOM 1342 N N . LEU A 1 172 ? -15.034 -1.707 0.785 1.00 98.38 172 LEU A N 1
ATOM 1343 C CA . LEU A 1 172 ? -14.752 -1.204 2.131 1.00 98.38 172 LEU A CA 1
ATOM 1344 C C . LEU A 1 172 ? -15.786 -0.145 2.566 1.00 98.38 172 LEU A C 1
ATOM 1346 O O . LEU A 1 172 ? -16.316 -0.241 3.673 1.00 98.38 172 LEU A O 1
ATOM 1350 N N . ASN A 1 173 ? -16.163 0.793 1.688 1.00 98.06 173 ASN A N 1
ATOM 1351 C CA . ASN A 1 173 ? -17.261 1.745 1.920 1.00 98.06 173 ASN A CA 1
ATOM 1352 C C . ASN A 1 173 ? -18.619 1.051 2.128 1.00 98.06 173 ASN A C 1
ATOM 1354 O O . ASN A 1 173 ? -19.323 1.381 3.078 1.00 98.06 173 ASN A O 1
ATOM 1358 N N . ALA A 1 174 ? -18.957 0.034 1.331 1.00 96.69 174 ALA A N 1
ATOM 1359 C CA . ALA A 1 174 ? -20.156 -0.790 1.528 1.00 96.69 174 ALA A CA 1
ATOM 1360 C C . ALA A 1 174 ? -20.155 -1.558 2.870 1.00 96.69 174 ALA A C 1
ATOM 1362 O O . ALA A 1 174 ? -21.195 -2.021 3.327 1.00 96.69 174 ALA A O 1
ATOM 1363 N N . ASN A 1 175 ? -18.995 -1.658 3.530 1.00 96.19 175 ASN A N 1
ATOM 1364 C CA . ASN A 1 175 ? -18.830 -2.168 4.892 1.00 96.19 175 ASN A CA 1
ATOM 1365 C C . ASN A 1 175 ? -18.596 -1.042 5.925 1.00 96.19 175 ASN A C 1
ATOM 1367 O O . ASN A 1 175 ? -18.177 -1.301 7.051 1.00 96.19 175 ASN A O 1
ATOM 1371 N N . GLY A 1 176 ? -18.872 0.220 5.590 1.00 96.62 176 GLY A N 1
ATOM 1372 C CA . GLY A 1 176 ? -18.764 1.361 6.504 1.00 96.62 176 GLY A CA 1
ATOM 1373 C C . GLY A 1 176 ? -17.334 1.771 6.879 1.00 96.62 176 GLY A C 1
ATOM 1374 O O . GLY A 1 176 ? -17.160 2.509 7.848 1.00 96.62 176 GLY A O 1
ATOM 1375 N N . PHE A 1 177 ? -16.307 1.325 6.152 1.00 98.31 177 PHE A N 1
ATOM 1376 C CA . PHE A 1 177 ? -14.943 1.841 6.302 1.00 98.31 177 PHE A CA 1
ATOM 1377 C C . PHE A 1 177 ? -14.733 3.051 5.387 1.00 98.31 177 PHE A C 1
ATOM 1379 O O . PHE A 1 177 ? -15.012 2.967 4.190 1.00 98.31 177 PHE A O 1
ATOM 1386 N N . LYS A 1 178 ? -14.185 4.152 5.912 1.00 98.50 178 LYS A N 1
ATOM 1387 C CA . LYS A 1 178 ? -13.681 5.263 5.086 1.00 98.50 178 LYS A CA 1
ATOM 1388 C C . LYS A 1 178 ? -12.259 4.937 4.642 1.00 98.50 178 LYS A C 1
ATOM 1390 O O . LYS A 1 178 ? -11.412 4.609 5.470 1.00 98.50 178 LYS A O 1
ATOM 1395 N N . VAL A 1 179 ? -11.984 5.022 3.346 1.00 98.81 179 VAL A N 1
ATOM 1396 C CA . VAL A 1 179 ? -10.679 4.650 2.783 1.00 98.81 179 VAL A CA 1
ATOM 1397 C C . VAL A 1 179 ? -9.913 5.908 2.404 1.00 98.81 179 VAL A C 1
ATOM 1399 O O . VAL A 1 179 ? -10.483 6.820 1.813 1.00 98.81 179 VAL A O 1
ATOM 1402 N N . TYR A 1 180 ? -8.623 5.948 2.717 1.00 98.75 180 TYR A N 1
ATOM 1403 C CA . TYR A 1 180 ? -7.687 6.989 2.297 1.00 98.75 180 TYR A CA 1
ATOM 1404 C C . TYR A 1 180 ? -6.549 6.337 1.512 1.00 98.75 180 TYR A C 1
ATOM 1406 O O . TYR A 1 180 ? -5.952 5.380 1.990 1.00 98.75 180 TYR A O 1
ATOM 1414 N N . GLY A 1 181 ? -6.227 6.850 0.326 1.00 96.94 181 GLY A N 1
ATOM 1415 C CA . GLY A 1 181 ? -5.109 6.396 -0.501 1.00 96.94 181 GLY A CA 1
ATOM 1416 C C . GLY A 1 181 ? -4.143 7.532 -0.825 1.00 96.94 181 GLY A C 1
ATOM 1417 O O . GLY A 1 181 ? -4.550 8.688 -0.944 1.00 96.94 181 GLY A O 1
ATOM 1418 N N . MET A 1 182 ? -2.862 7.207 -0.995 1.00 94.25 182 MET A N 1
ATOM 1419 C CA . MET A 1 182 ? -1.845 8.150 -1.471 1.00 94.25 182 MET A CA 1
ATOM 1420 C C . MET A 1 182 ? -1.004 7.557 -2.598 1.00 94.25 182 MET A C 1
ATOM 1422 O O . MET A 1 182 ? -0.683 6.368 -2.577 1.00 94.25 182 MET A O 1
ATOM 1426 N N . ASP A 1 183 ? -0.624 8.409 -3.548 1.00 92.19 183 ASP A N 1
ATOM 1427 C CA . ASP A 1 183 ? 0.370 8.096 -4.570 1.00 92.19 183 ASP A CA 1
ATOM 1428 C C . ASP A 1 183 ? 1.751 8.534 -4.052 1.00 92.19 183 ASP A C 1
ATOM 1430 O O . ASP A 1 183 ? 1.974 9.718 -3.796 1.00 92.19 183 ASP A O 1
ATOM 1434 N N . TRP A 1 184 ? 2.682 7.602 -3.838 1.00 81.75 184 TRP A N 1
ATOM 1435 C CA . TRP A 1 184 ? 3.908 7.891 -3.077 1.00 81.75 184 TRP A CA 1
ATOM 1436 C C . TRP A 1 184 ? 5.102 8.345 -3.941 1.00 81.75 184 TRP A C 1
ATOM 1438 O O . TRP A 1 184 ? 5.383 7.789 -5.002 1.00 81.75 184 TRP A O 1
ATOM 1448 N N . ILE A 1 185 ? 5.808 9.379 -3.472 1.00 72.88 185 ILE A N 1
ATOM 1449 C CA . ILE A 1 185 ? 6.794 10.177 -4.227 1.00 72.88 185 ILE A CA 1
ATOM 1450 C C . ILE A 1 185 ? 8.082 9.413 -4.601 1.00 72.88 185 ILE A C 1
ATOM 1452 O O . ILE A 1 185 ? 8.563 8.547 -3.869 1.00 72.88 185 ILE A O 1
ATOM 1456 N N . GLY A 1 186 ? 8.695 9.815 -5.720 1.00 58.19 186 GLY A N 1
ATOM 1457 C CA . GLY A 1 186 ? 10.052 9.443 -6.156 1.00 58.19 186 GLY A CA 1
ATOM 1458 C C . GLY A 1 186 ? 11.071 10.608 -6.217 1.00 58.19 186 GLY A C 1
ATOM 1459 O O . GLY A 1 186 ? 11.589 10.916 -7.288 1.00 58.19 186 GLY A O 1
ATOM 1460 N N . VAL A 1 187 ? 11.283 11.310 -5.096 1.00 36.53 187 VAL A N 1
ATOM 1461 C CA . VAL A 1 187 ? 11.824 12.694 -4.938 1.00 36.53 187 VAL A CA 1
ATOM 1462 C C . VAL A 1 187 ? 12.818 13.180 -6.017 1.00 36.53 187 VAL A C 1
ATOM 1464 O O . VAL A 1 187 ? 13.773 12.484 -6.383 1.00 36.53 187 VAL A O 1
ATOM 1467 N N . GLU A 1 188 ? 12.652 14.422 -6.495 1.00 36.06 188 GLU A N 1
ATOM 1468 C CA . GLU A 1 188 ? 13.635 15.045 -7.395 1.00 36.06 188 GLU A CA 1
ATOM 1469 C C . GLU A 1 188 ? 14.943 15.401 -6.677 1.00 36.06 188 GLU A C 1
ATOM 1471 O O . GLU A 1 188 ? 14.966 16.020 -5.617 1.00 36.06 188 GLU A O 1
ATOM 1476 N N . PHE A 1 189 ? 16.068 15.015 -7.282 1.00 30.53 189 PHE A N 1
ATOM 1477 C CA . PHE A 1 189 ? 17.384 15.428 -6.806 1.00 30.53 189 PHE A CA 1
ATOM 1478 C C . PHE A 1 189 ? 17.721 16.796 -7.416 1.00 30.53 189 PHE A C 1
ATOM 1480 O O . PHE A 1 189 ? 17.681 16.897 -8.648 1.00 30.53 189 PHE A O 1
ATOM 1487 N N . PRO A 1 190 ? 18.077 17.821 -6.616 1.00 30.14 190 PRO A N 1
ATOM 1488 C CA . PRO A 1 190 ? 18.371 19.150 -7.139 1.00 30.14 190 PRO A CA 1
ATOM 1489 C C . PRO A 1 190 ? 19.494 19.080 -8.174 1.00 30.14 190 PRO A C 1
ATOM 1491 O O . PRO A 1 190 ? 20.511 18.410 -7.972 1.00 30.14 190 PRO A O 1
ATOM 1494 N N . GLN A 1 191 ? 19.303 19.776 -9.293 1.00 31.61 191 GLN A N 1
ATOM 1495 C CA . GLN A 1 191 ? 20.309 19.852 -10.345 1.00 31.61 191 GLN A CA 1
ATOM 1496 C C . GLN A 1 191 ? 21.560 20.538 -9.787 1.00 31.61 191 GLN A C 1
ATOM 1498 O O . GLN A 1 191 ? 21.517 21.710 -9.413 1.00 31.61 191 GLN A O 1
ATOM 1503 N N . ILE A 1 192 ? 22.684 19.816 -9.748 1.00 29.47 192 ILE A N 1
ATOM 1504 C CA . ILE A 1 192 ? 23.993 20.442 -9.550 1.00 29.47 192 ILE A CA 1
ATOM 1505 C C . ILE A 1 192 ? 24.196 21.365 -10.752 1.00 29.47 192 ILE A C 1
ATOM 1507 O O . ILE A 1 192 ? 24.252 20.894 -11.889 1.00 29.47 192 ILE A O 1
ATOM 1511 N N . SER A 1 193 ? 24.230 22.674 -10.508 1.00 29.55 193 SER A N 1
ATOM 1512 C CA . SER A 1 193 ? 24.296 23.669 -11.576 1.00 29.55 193 SER A CA 1
ATOM 1513 C C . SER A 1 193 ? 25.575 23.509 -12.403 1.00 29.55 193 SER A C 1
ATOM 1515 O O . SER A 1 193 ? 26.621 23.084 -11.908 1.00 29.55 193 SER A O 1
ATOM 1517 N N . SER A 1 194 ? 25.493 23.850 -13.690 1.00 33.97 194 SER A N 1
ATOM 1518 C CA . SER A 1 194 ? 26.494 23.561 -14.728 1.00 33.97 194 SER A CA 1
ATOM 1519 C C . SER A 1 194 ? 27.781 24.404 -14.651 1.00 33.97 194 SER A C 1
ATOM 1521 O O . SER A 1 194 ? 28.415 24.676 -15.668 1.00 33.97 194 SER A O 1
ATOM 1523 N N . PHE A 1 195 ? 28.209 24.775 -13.441 1.00 28.67 195 PHE A N 1
ATOM 1524 C CA . PHE A 1 195 ? 29.325 25.682 -13.131 1.00 28.67 195 PHE A CA 1
ATOM 1525 C C . PHE A 1 195 ? 30.721 25.173 -13.563 1.00 28.67 195 PHE A C 1
ATOM 1527 O O . PHE A 1 195 ? 31.727 25.839 -13.341 1.00 28.67 195 PHE A O 1
ATOM 1534 N N . TRP A 1 196 ? 30.793 23.987 -14.173 1.00 28.58 196 TRP A N 1
ATOM 1535 C CA . TRP A 1 196 ? 32.027 23.328 -14.617 1.00 28.58 196 TRP A CA 1
ATOM 1536 C C . TRP A 1 196 ? 32.198 23.241 -16.144 1.00 28.58 196 TRP A C 1
ATOM 1538 O O . TRP A 1 196 ? 33.261 22.825 -16.595 1.00 28.58 196 TRP A O 1
ATOM 1548 N N . CYS A 1 197 ? 31.196 23.617 -16.950 1.00 32.38 197 CYS A N 1
ATOM 1549 C CA . CYS A 1 197 ? 31.216 23.380 -18.407 1.00 32.38 197 CYS A CA 1
ATOM 1550 C C . CYS A 1 197 ? 31.576 24.593 -19.287 1.00 32.38 197 CYS A C 1
ATOM 1552 O O . CYS A 1 197 ? 31.775 24.417 -20.483 1.00 32.38 197 CYS A O 1
ATOM 1554 N N . GLU A 1 198 ? 31.712 25.805 -18.740 1.00 29.70 198 GLU A N 1
ATOM 1555 C CA .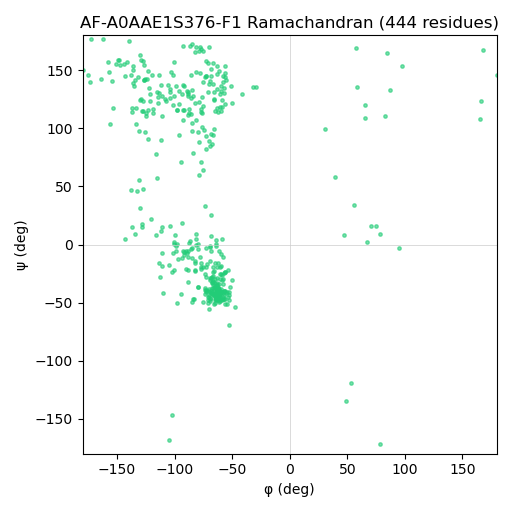 GLU A 1 198 ? 31.964 27.016 -19.553 1.00 29.70 198 GLU A CA 1
ATOM 1556 C C . GLU A 1 198 ? 33.451 27.286 -19.875 1.00 29.70 198 GLU A C 1
ATOM 1558 O O . GLU A 1 198 ? 33.757 28.224 -20.602 1.00 29.70 198 GLU A O 1
ATOM 1563 N N . ASN A 1 199 ? 34.391 26.486 -19.352 1.00 29.41 199 ASN A N 1
ATOM 1564 C CA . ASN A 1 199 ? 35.839 26.760 -19.435 1.00 29.41 199 ASN A CA 1
ATOM 1565 C C . ASN A 1 199 ? 36.693 25.572 -19.938 1.00 29.41 199 ASN A C 1
ATOM 1567 O O . ASN A 1 199 ? 37.853 25.432 -19.550 1.00 29.41 199 ASN A O 1
ATOM 1571 N N . VAL A 1 200 ? 36.146 24.715 -20.809 1.00 36.41 200 VAL A N 1
ATOM 1572 C CA . VAL A 1 200 ? 36.912 23.648 -21.490 1.00 36.41 200 VAL A CA 1
ATOM 1573 C C . VAL A 1 200 ? 37.023 23.956 -22.986 1.00 36.41 200 VAL A C 1
ATOM 1575 O O . VAL A 1 200 ? 36.181 23.557 -23.788 1.00 36.41 200 VAL A O 1
ATOM 1578 N N . THR A 1 201 ? 38.075 24.678 -23.374 1.00 35.50 201 THR A N 1
ATOM 1579 C CA . THR A 1 201 ? 38.442 24.869 -24.784 1.00 35.50 201 THR A CA 1
ATOM 1580 C C . THR A 1 201 ? 39.094 23.605 -25.355 1.00 35.50 201 THR A C 1
ATOM 1582 O O . THR A 1 201 ? 39.862 22.913 -24.686 1.00 35.50 201 THR A O 1
ATOM 1585 N N . CYS A 1 202 ? 38.753 23.265 -26.599 1.00 34.41 202 CYS A N 1
ATOM 1586 C CA . CYS A 1 202 ? 38.973 21.929 -27.158 1.00 34.41 202 CYS A CA 1
ATOM 1587 C C . CYS A 1 202 ? 40.286 21.789 -27.954 1.00 34.41 202 CYS A C 1
ATOM 1589 O O . CYS A 1 202 ? 40.244 21.612 -29.168 1.00 34.41 202 CYS A O 1
ATOM 1591 N N . GLU A 1 203 ? 41.444 21.797 -27.284 1.00 43.31 203 GLU A N 1
ATOM 1592 C CA . GLU A 1 203 ? 42.732 21.414 -27.898 1.00 43.31 203 GLU A CA 1
ATOM 1593 C C . GLU A 1 203 ? 43.544 20.459 -27.000 1.00 43.31 203 GLU A C 1
ATOM 1595 O O . GLU A 1 203 ? 44.157 20.868 -26.015 1.00 43.31 203 GLU A O 1
ATOM 1600 N N . ALA A 1 204 ? 43.565 19.161 -27.338 1.00 34.69 204 ALA A N 1
ATOM 1601 C CA . ALA A 1 204 ? 44.420 18.150 -26.702 1.00 34.69 204 ALA A CA 1
ATOM 1602 C C . ALA A 1 204 ? 44.661 16.933 -27.634 1.00 34.69 204 ALA A C 1
ATOM 1604 O O . ALA A 1 204 ? 43.778 16.587 -28.420 1.00 34.69 204 ALA A O 1
ATOM 1605 N N . PRO A 1 205 ? 45.831 16.260 -27.568 1.00 39.72 205 PRO A N 1
ATOM 1606 C CA . PRO A 1 205 ? 46.220 15.233 -28.540 1.00 39.72 205 PRO A CA 1
ATOM 1607 C C . PRO A 1 205 ? 45.573 13.846 -28.336 1.00 39.72 205 PRO A C 1
ATOM 1609 O O . PRO A 1 205 ? 45.036 13.503 -27.284 1.00 39.72 205 PRO A O 1
ATOM 1612 N N . SER A 1 206 ? 45.702 13.017 -29.376 1.00 45.78 206 SER A N 1
ATOM 1613 C CA . SER A 1 206 ? 44.928 11.809 -29.732 1.00 45.78 206 SER A CA 1
ATOM 1614 C C . SER A 1 206 ? 44.852 10.621 -28.750 1.00 45.78 206 SER A C 1
ATOM 1616 O O . SER A 1 206 ? 44.282 9.593 -29.106 1.00 45.78 206 SER A O 1
ATOM 1618 N N . HIS A 1 207 ? 45.394 10.706 -27.535 1.00 40.53 207 HIS A N 1
ATOM 1619 C CA . HIS A 1 207 ? 45.629 9.531 -26.675 1.00 40.53 207 HIS A CA 1
ATOM 1620 C C . HIS A 1 207 ? 44.598 9.288 -25.552 1.00 40.53 207 HIS A C 1
ATOM 1622 O O . HIS A 1 207 ? 44.729 8.310 -24.823 1.00 40.53 207 HIS A O 1
ATOM 1628 N N . ASN A 1 208 ? 43.555 10.121 -25.413 1.00 40.28 208 ASN A N 1
ATOM 1629 C CA . ASN A 1 208 ? 42.556 10.011 -24.328 1.00 40.28 208 ASN A CA 1
ATOM 1630 C C . ASN A 1 208 ? 41.099 9.796 -24.795 1.00 40.28 208 ASN A C 1
ATOM 1632 O O . ASN A 1 208 ? 40.161 10.040 -24.034 1.00 40.28 208 ASN A O 1
ATOM 1636 N N . TYR A 1 209 ? 40.892 9.289 -26.017 1.00 41.94 209 TYR A N 1
ATOM 1637 C CA . TYR A 1 209 ? 39.553 9.084 -26.598 1.00 41.94 209 TYR A CA 1
ATOM 1638 C C . TYR A 1 209 ? 38.599 8.277 -25.700 1.00 41.94 209 TYR A C 1
ATOM 1640 O O . TYR A 1 209 ? 37.445 8.656 -25.556 1.00 41.94 209 TYR A O 1
ATOM 1648 N N . ALA A 1 210 ? 39.067 7.218 -25.028 1.00 38.50 210 ALA A N 1
ATOM 1649 C CA . ALA A 1 210 ? 38.216 6.403 -24.152 1.00 38.50 210 ALA A CA 1
ATOM 1650 C C . ALA A 1 210 ? 37.684 7.170 -22.922 1.00 38.50 210 ALA A C 1
ATOM 1652 O O . ALA A 1 210 ? 36.542 6.964 -22.514 1.00 38.50 210 ALA A O 1
ATOM 1653 N N . VAL A 1 211 ? 38.489 8.074 -22.351 1.00 39.16 211 VAL A N 1
ATOM 1654 C CA . VAL A 1 211 ? 38.086 8.919 -21.212 1.00 39.16 211 VAL A CA 1
ATOM 1655 C C . VAL A 1 211 ? 37.125 10.012 -21.678 1.00 39.16 211 VAL A C 1
ATOM 1657 O O . VAL A 1 211 ? 36.129 10.273 -21.007 1.00 39.16 211 VAL A O 1
ATOM 1660 N N . TYR A 1 212 ? 37.376 10.594 -22.855 1.00 36.22 212 TYR A N 1
ATOM 1661 C CA . TYR A 1 212 ? 36.456 11.555 -23.459 1.00 36.22 212 TYR A CA 1
ATOM 1662 C C . TYR A 1 212 ? 35.114 10.913 -23.818 1.00 36.22 212 TYR A C 1
ATOM 1664 O O . TYR A 1 212 ? 34.094 11.444 -23.409 1.00 36.22 212 TYR A O 1
ATOM 1672 N N . CYS A 1 213 ? 35.076 9.739 -24.457 1.00 36.97 213 CYS A N 1
ATOM 1673 C CA . CYS A 1 213 ? 33.819 9.036 -24.739 1.00 36.97 213 CYS A CA 1
ATOM 1674 C C . CYS A 1 213 ? 33.031 8.700 -23.462 1.00 36.97 213 CYS A C 1
ATOM 1676 O O . CYS A 1 213 ? 31.811 8.835 -23.459 1.00 36.97 213 CYS A O 1
ATOM 1678 N N . LEU A 1 214 ? 33.702 8.320 -22.366 1.00 35.72 214 LEU A N 1
ATOM 1679 C CA . LEU A 1 214 ? 33.047 8.130 -21.066 1.00 35.72 214 LEU A CA 1
ATOM 1680 C C . LEU A 1 214 ? 32.413 9.426 -20.536 1.00 35.72 214 LEU A C 1
ATOM 1682 O O . LEU A 1 214 ? 31.294 9.376 -20.035 1.00 35.72 214 LEU A O 1
ATOM 1686 N N . LEU A 1 215 ? 33.082 10.574 -20.689 1.00 34.59 215 LEU A N 1
ATOM 1687 C CA . LEU A 1 215 ? 32.556 11.893 -20.315 1.00 34.59 215 LEU A CA 1
ATOM 1688 C C . LEU A 1 215 ? 31.456 12.399 -21.263 1.00 34.59 215 LEU A C 1
ATOM 1690 O O . LEU A 1 215 ? 30.460 12.933 -20.789 1.00 34.59 215 LEU A O 1
ATOM 1694 N N . THR A 1 216 ? 31.568 12.190 -22.575 1.00 30.61 216 THR A N 1
ATOM 1695 C CA . THR A 1 216 ? 30.531 12.556 -23.554 1.00 30.61 216 THR A CA 1
ATOM 1696 C C . THR A 1 216 ? 29.258 11.743 -23.322 1.00 30.61 216 THR A C 1
ATOM 1698 O O . THR A 1 216 ? 28.180 12.324 -23.251 1.00 30.61 216 THR A O 1
ATOM 1701 N N . VAL A 1 217 ? 29.369 10.433 -23.063 1.00 35.50 217 VAL A N 1
ATOM 1702 C CA . VAL A 1 217 ? 28.228 9.594 -22.642 1.00 35.50 217 VAL A CA 1
ATOM 1703 C C . VAL A 1 217 ? 27.629 10.079 -21.313 1.00 35.50 217 VAL A C 1
ATOM 1705 O O . VAL A 1 217 ? 26.411 10.025 -21.143 1.00 35.50 217 VAL A O 1
ATOM 1708 N N . TYR A 1 218 ? 28.456 10.602 -20.398 1.00 37.44 218 TYR A N 1
ATOM 1709 C CA . TYR A 1 218 ? 28.014 11.216 -19.138 1.00 37.44 218 TYR A CA 1
ATOM 1710 C C . TYR A 1 218 ? 27.254 12.539 -19.335 1.00 37.44 218 TYR A C 1
ATOM 1712 O O . TYR A 1 218 ? 26.418 12.880 -18.503 1.00 37.44 218 TYR A O 1
ATOM 1720 N N . VAL A 1 219 ? 27.539 13.285 -20.409 1.00 34.94 219 VAL A N 1
ATOM 1721 C CA . VAL A 1 219 ? 26.967 14.615 -20.689 1.00 34.94 219 VAL A CA 1
ATOM 1722 C C . VAL A 1 219 ? 25.739 14.538 -21.603 1.00 34.94 219 VAL A C 1
ATOM 1724 O O . VAL A 1 219 ? 24.730 15.172 -21.306 1.00 34.94 219 VAL A O 1
ATOM 1727 N N . GLU A 1 220 ? 25.751 13.726 -22.664 1.00 29.20 220 GLU A N 1
ATOM 1728 C CA . GLU A 1 220 ? 24.615 13.628 -23.600 1.00 29.20 220 GLU A CA 1
ATOM 1729 C C . GLU A 1 220 ? 23.347 13.031 -22.956 1.00 29.20 220 GLU A C 1
ATOM 1731 O O . GLU A 1 220 ? 22.232 13.325 -23.385 1.00 29.20 220 GLU A O 1
ATOM 1736 N N . HIS A 1 221 ? 23.487 12.259 -21.871 1.00 38.12 221 HIS A N 1
ATOM 1737 C CA . HIS A 1 221 ? 22.355 11.707 -21.114 1.00 38.12 221 HIS A CA 1
ATOM 1738 C C . HIS A 1 221 ? 21.710 12.679 -20.102 1.00 38.12 221 HIS A C 1
ATOM 1740 O O . HIS A 1 221 ? 20.786 12.281 -19.391 1.00 38.12 221 HIS A O 1
ATOM 1746 N N . PHE A 1 222 ? 22.128 13.951 -20.032 1.00 35.09 222 PHE A N 1
ATOM 1747 C CA . PHE A 1 222 ? 21.490 14.944 -19.147 1.00 35.09 222 PHE A CA 1
ATOM 1748 C C . PHE A 1 222 ? 20.177 15.541 -19.679 1.00 35.09 222 PHE A C 1
ATOM 1750 O O . PHE A 1 222 ? 19.516 16.306 -18.970 1.00 35.09 222 PHE A O 1
ATOM 1757 N N . HIS A 1 223 ? 19.752 15.197 -20.896 1.00 31.89 223 HIS A N 1
ATOM 1758 C CA . HIS A 1 223 ? 18.510 15.717 -21.457 1.00 31.89 223 HIS A CA 1
ATOM 1759 C C . HIS A 1 223 ? 17.268 14.881 -21.084 1.00 31.89 223 HIS A C 1
ATOM 1761 O O . HIS A 1 223 ? 17.047 13.795 -21.615 1.00 31.89 223 HIS A O 1
ATOM 1767 N N . LEU A 1 224 ? 16.392 15.519 -20.287 1.00 34.97 224 LEU A N 1
ATOM 1768 C CA . LEU A 1 224 ? 14.950 15.249 -20.087 1.00 34.97 224 LEU A CA 1
ATOM 1769 C C . LEU A 1 224 ? 14.539 14.158 -19.061 1.00 34.97 224 LEU A C 1
ATOM 1771 O O . LEU A 1 224 ? 15.306 13.274 -18.688 1.00 34.97 224 LEU A O 1
ATOM 1775 N N . ASN A 1 225 ? 13.236 14.212 -18.725 1.00 36.34 225 ASN A N 1
ATOM 1776 C CA . ASN A 1 225 ? 12.351 13.162 -18.169 1.00 36.34 225 ASN A CA 1
ATOM 1777 C C . ASN A 1 225 ? 12.105 13.120 -16.642 1.00 36.34 225 ASN A C 1
ATOM 1779 O O . ASN A 1 225 ? 12.870 13.656 -15.844 1.00 36.34 225 ASN A O 1
ATOM 1783 N N . ALA A 1 226 ? 10.941 12.571 -16.259 1.00 35.75 226 ALA A N 1
ATOM 1784 C CA . ALA A 1 226 ? 10.031 13.277 -15.355 1.00 35.75 226 ALA A CA 1
ATOM 1785 C C . ALA A 1 226 ? 9.580 12.587 -14.047 1.00 35.75 226 ALA A C 1
ATOM 1787 O O . ALA A 1 226 ? 8.789 11.650 -13.999 1.00 35.75 226 ALA A O 1
ATOM 1788 N N . PHE A 1 227 ? 10.027 13.165 -12.944 1.00 58.75 227 PHE A N 1
ATOM 1789 C CA . PHE A 1 227 ? 9.230 13.808 -11.890 1.00 58.75 227 PHE A CA 1
ATOM 1790 C C . PHE A 1 227 ? 7.952 13.184 -11.234 1.00 58.75 227 PHE A C 1
ATOM 1792 O O . PHE A 1 227 ? 7.321 13.969 -10.550 1.00 58.75 227 PHE A O 1
ATOM 1799 N N . GLY A 1 228 ? 7.456 11.934 -11.388 1.00 46.88 228 GLY A N 1
ATOM 1800 C CA . GLY A 1 228 ? 6.332 11.430 -10.525 1.00 46.88 228 GLY A CA 1
ATOM 1801 C C . GLY A 1 228 ? 5.838 9.958 -10.622 1.00 46.88 228 GLY A C 1
ATOM 1802 O O . GLY A 1 228 ? 5.763 9.427 -11.723 1.00 46.88 228 GLY A O 1
ATOM 1803 N N . HIS A 1 229 ? 5.391 9.327 -9.513 1.00 60.03 229 HIS A N 1
ATOM 1804 C CA . HIS A 1 229 ? 4.420 8.193 -9.508 1.00 60.03 229 HIS A CA 1
ATOM 1805 C C . HIS A 1 229 ? 2.977 8.722 -9.520 1.00 60.03 229 HIS A C 1
ATOM 1807 O O . HIS A 1 229 ? 2.698 9.715 -8.852 1.00 60.03 229 HIS A O 1
ATOM 1813 N N . GLY A 1 230 ? 2.039 8.028 -10.183 1.00 77.88 230 GLY A N 1
ATOM 1814 C CA . GLY A 1 230 ? 0.610 8.367 -10.119 1.00 77.88 230 GLY A CA 1
ATOM 1815 C C . GLY A 1 230 ? 0.350 9.858 -10.365 1.00 77.88 230 GLY A C 1
ATOM 1816 O O . GLY A 1 230 ? 0.949 10.446 -11.265 1.00 77.88 230 GLY A O 1
ATOM 1817 N N . GLY A 1 231 ? -0.490 10.493 -9.547 1.00 61.12 231 GLY A N 1
ATOM 1818 C CA . GLY A 1 231 ? -0.705 11.946 -9.567 1.00 61.12 231 GLY A CA 1
ATOM 1819 C C . GLY A 1 231 ? 0.364 12.796 -8.851 1.00 61.12 231 GLY A C 1
ATOM 1820 O O . GLY A 1 231 ? 0.226 14.022 -8.805 1.00 61.12 231 GLY A O 1
ATOM 1821 N N . SER A 1 232 ? 1.404 12.192 -8.275 1.00 77.44 232 SER A N 1
ATOM 1822 C CA . SER A 1 232 ? 2.405 12.837 -7.405 1.00 77.44 232 SER A CA 1
ATOM 1823 C C . SER A 1 232 ? 3.647 13.343 -8.143 1.00 77.44 232 SER A C 1
ATOM 1825 O O . SER A 1 232 ? 3.840 13.081 -9.336 1.00 77.44 232 SER A O 1
ATOM 1827 N N . ASP A 1 233 ? 4.468 14.097 -7.409 1.00 75.00 233 ASP A N 1
ATOM 1828 C CA . ASP A 1 233 ? 5.836 14.469 -7.784 1.00 75.00 233 ASP A CA 1
ATOM 1829 C C . ASP A 1 233 ? 6.827 13.286 -7.543 1.00 75.00 233 ASP A C 1
ATOM 1831 O O . ASP A 1 233 ? 6.478 12.261 -6.952 1.00 75.00 233 ASP A O 1
ATOM 1835 N N . GLY A 1 234 ? 8.071 13.400 -8.028 1.00 67.69 234 GLY A N 1
ATOM 1836 C CA . GLY A 1 234 ? 9.161 12.413 -7.928 1.00 67.69 234 GLY A CA 1
ATOM 1837 C C . GLY A 1 234 ? 9.215 11.241 -8.953 1.00 67.69 234 GLY A C 1
ATOM 1838 O O . GLY A 1 234 ? 8.394 10.333 -8.879 1.00 67.69 234 GLY A O 1
ATOM 1839 N N . LEU A 1 235 ? 10.204 11.239 -9.873 1.00 66.75 235 LEU A N 1
ATOM 1840 C CA . LEU A 1 235 ? 10.318 10.517 -11.167 1.00 66.75 235 LEU A CA 1
ATOM 1841 C C . LEU A 1 235 ? 9.652 9.145 -11.259 1.00 66.75 235 LEU A C 1
ATOM 1843 O O . LEU A 1 235 ? 9.808 8.296 -10.390 1.00 66.75 235 LEU A O 1
ATOM 1847 N N . HIS A 1 236 ? 8.942 8.910 -12.372 1.00 70.00 236 HIS A N 1
ATOM 1848 C CA . HIS A 1 236 ? 8.186 7.674 -12.579 1.00 70.00 236 HIS A CA 1
ATOM 1849 C C . HIS A 1 236 ? 9.130 6.460 -12.501 1.00 70.00 236 HIS A C 1
ATOM 1851 O O . HIS A 1 236 ? 10.127 6.355 -13.237 1.00 70.00 236 HIS A O 1
ATOM 1857 N N . ALA A 1 237 ? 8.846 5.602 -11.513 1.00 71.69 237 ALA A N 1
ATOM 1858 C CA . ALA A 1 237 ? 9.679 4.491 -11.046 1.00 71.69 237 ALA A CA 1
ATOM 1859 C C . ALA A 1 237 ? 11.117 4.854 -10.606 1.00 71.69 237 ALA A C 1
ATOM 1861 O O . ALA A 1 237 ? 12.048 4.066 -10.794 1.00 71.69 237 ALA A O 1
ATOM 1862 N N . TYR A 1 238 ? 11.315 6.040 -10.024 1.00 81.00 238 TYR A N 1
ATOM 1863 C CA . TYR A 1 238 ? 12.566 6.495 -9.415 1.00 81.00 238 TYR A CA 1
ATOM 1864 C C . TYR A 1 238 ? 12.365 6.890 -7.954 1.00 81.00 238 TYR A C 1
ATOM 1866 O O . TYR A 1 238 ? 12.113 8.035 -7.619 1.00 81.00 238 TYR A O 1
ATOM 1874 N N . VAL A 1 239 ? 12.551 5.946 -7.052 1.00 82.19 239 VAL A N 1
ATOM 1875 C CA . VAL A 1 239 ? 12.600 6.210 -5.616 1.00 82.19 239 VAL A CA 1
ATOM 1876 C C . VAL A 1 239 ? 14.060 6.430 -5.204 1.00 82.19 239 VAL A C 1
ATOM 1878 O O . VAL A 1 239 ? 14.844 5.484 -5.336 1.00 82.19 239 VAL A O 1
ATOM 1881 N N . PRO A 1 240 ? 14.467 7.624 -4.723 1.00 80.38 240 PRO A N 1
ATOM 1882 C CA . PRO A 1 240 ? 15.815 7.857 -4.203 1.00 80.38 240 PRO A CA 1
ATOM 1883 C C . PRO A 1 240 ? 15.986 7.400 -2.749 1.00 80.38 240 PRO A C 1
ATOM 1885 O O . PRO A 1 240 ? 17.111 7.136 -2.328 1.00 80.38 240 PRO A O 1
ATOM 1888 N N . SER A 1 241 ? 14.899 7.299 -1.987 1.00 89.25 241 SER A N 1
ATOM 1889 C CA . SER A 1 241 ? 14.890 6.872 -0.590 1.00 89.25 241 SER A CA 1
ATOM 1890 C C . SER A 1 241 ? 13.534 6.255 -0.262 1.00 89.25 241 SER A C 1
ATOM 1892 O O . SER A 1 241 ? 12.518 6.945 -0.331 1.00 89.25 241 SER A O 1
ATOM 1894 N N . LEU A 1 242 ? 13.490 4.972 0.106 1.00 91.81 242 LEU A N 1
ATOM 1895 C CA . LEU A 1 242 ? 12.263 4.397 0.678 1.00 91.81 242 LEU A CA 1
ATOM 1896 C C . LEU A 1 242 ? 12.064 4.807 2.146 1.00 91.81 242 LEU A C 1
ATOM 1898 O O . LEU A 1 242 ? 10.948 4.734 2.651 1.00 91.81 242 LEU A O 1
ATOM 1902 N N . ASP A 1 243 ? 13.109 5.310 2.811 1.00 93.81 243 ASP A N 1
ATOM 1903 C CA . ASP A 1 243 ? 12.983 5.934 4.133 1.00 93.81 243 ASP A CA 1
ATOM 1904 C C . ASP A 1 243 ? 12.166 7.241 4.059 1.00 93.81 243 ASP A C 1
ATOM 1906 O O . ASP A 1 243 ? 11.423 7.557 4.986 1.00 93.81 243 ASP A O 1
ATOM 1910 N N . ASP A 1 244 ? 12.236 7.963 2.934 1.00 91.69 244 ASP A N 1
ATOM 1911 C CA . ASP A 1 244 ? 11.414 9.155 2.684 1.00 91.69 244 ASP A CA 1
ATOM 1912 C C . ASP A 1 244 ? 9.943 8.777 2.485 1.00 91.69 244 ASP A C 1
ATOM 1914 O O . ASP A 1 244 ? 9.085 9.298 3.190 1.00 91.69 244 ASP A O 1
ATOM 1918 N N . ALA A 1 245 ? 9.656 7.788 1.630 1.00 92.19 245 ALA A N 1
ATOM 1919 C CA . ALA A 1 245 ? 8.294 7.289 1.421 1.00 92.19 245 ALA A CA 1
ATOM 1920 C C . ALA A 1 245 ? 7.644 6.770 2.723 1.00 92.19 245 ALA A C 1
ATOM 1922 O O . ALA A 1 245 ? 6.445 6.963 2.938 1.00 92.19 245 ALA A O 1
ATOM 1923 N N . VAL A 1 246 ? 8.429 6.171 3.631 1.00 96.31 246 VAL A N 1
ATOM 1924 C CA . VAL A 1 246 ? 7.991 5.826 4.998 1.00 96.31 246 VAL A CA 1
ATOM 1925 C C . VAL A 1 246 ? 7.658 7.078 5.814 1.00 96.31 246 VAL A C 1
ATOM 1927 O O . VAL A 1 246 ? 6.615 7.119 6.464 1.00 96.31 246 VAL A O 1
ATOM 1930 N N . ASN A 1 247 ? 8.500 8.111 5.788 1.00 95.31 247 ASN A N 1
ATOM 1931 C CA . ASN A 1 247 ? 8.243 9.351 6.524 1.00 95.31 247 ASN A CA 1
ATOM 1932 C C . ASN A 1 247 ? 7.030 10.119 5.975 1.00 95.31 247 ASN A C 1
ATOM 1934 O O . ASN A 1 247 ? 6.255 10.673 6.755 1.00 95.31 247 ASN A O 1
ATOM 1938 N N . ASP A 1 248 ? 6.817 10.135 4.662 1.00 93.69 248 ASP A N 1
ATOM 1939 C CA . ASP A 1 248 ? 5.655 10.768 4.024 1.00 93.69 248 ASP A CA 1
ATOM 1940 C C . ASP A 1 248 ? 4.363 9.990 4.302 1.00 93.69 248 ASP A C 1
ATOM 1942 O O . ASP A 1 248 ? 3.344 10.591 4.649 1.00 93.69 248 ASP A O 1
ATOM 1946 N N . THR A 1 249 ? 4.436 8.654 4.315 1.00 95.81 249 THR A N 1
ATOM 1947 C CA . THR A 1 249 ? 3.362 7.778 4.814 1.00 95.81 249 THR A CA 1
ATOM 1948 C C . THR A 1 249 ? 3.002 8.111 6.267 1.00 95.81 249 THR A C 1
ATOM 1950 O O . THR A 1 249 ? 1.830 8.305 6.580 1.00 95.81 249 THR A O 1
ATOM 1953 N N . LYS A 1 250 ? 3.993 8.264 7.161 1.00 97.31 250 LYS A N 1
ATOM 1954 C CA . LYS A 1 250 ? 3.771 8.647 8.571 1.00 97.31 250 LYS A CA 1
ATOM 1955 C C . LYS A 1 250 ? 3.147 10.036 8.729 1.00 97.31 250 LYS A C 1
ATOM 1957 O O . LYS A 1 250 ? 2.298 10.224 9.606 1.00 97.31 250 LYS A O 1
ATOM 1962 N N . GLN A 1 251 ? 3.565 11.005 7.912 1.00 95.88 251 GLN A N 1
ATOM 1963 C CA . GLN A 1 251 ? 3.007 12.362 7.898 1.00 95.88 251 GLN A CA 1
ATOM 1964 C C . GLN A 1 251 ? 1.535 12.338 7.455 1.00 95.88 251 GLN A C 1
ATOM 1966 O O . GLN A 1 251 ? 0.677 12.859 8.170 1.00 95.88 251 GLN A O 1
ATOM 1971 N N . PHE A 1 252 ? 1.221 11.681 6.332 1.00 96.44 252 PHE A N 1
ATOM 1972 C CA . PHE A 1 252 ? -0.149 11.623 5.818 1.00 96.44 252 PHE A CA 1
ATOM 1973 C C . PHE A 1 252 ? -1.079 10.790 6.714 1.00 96.44 252 PHE A C 1
ATOM 1975 O O . PHE A 1 252 ? -2.166 11.257 7.041 1.00 96.44 252 PHE A O 1
ATOM 1982 N N . LEU A 1 253 ? -0.635 9.634 7.226 1.00 97.88 253 LEU A N 1
ATOM 1983 C CA . LEU A 1 253 ? -1.385 8.849 8.220 1.00 97.88 253 LEU A CA 1
ATOM 1984 C C . LEU A 1 253 ? -1.697 9.678 9.477 1.00 97.88 253 LEU A C 1
ATOM 1986 O O . LEU A 1 253 ? -2.812 9.639 9.988 1.00 97.88 253 LEU A O 1
ATOM 1990 N N . SER A 1 254 ? -0.748 10.496 9.946 1.00 97.19 254 SER A N 1
ATOM 1991 C CA . SER A 1 254 ? -0.978 11.375 11.101 1.00 97.19 254 SER A CA 1
ATOM 1992 C C . SER A 1 254 ? -2.014 12.473 10.824 1.00 97.19 254 SER A C 1
ATOM 1994 O O . SER A 1 254 ? -2.751 12.832 11.739 1.00 97.19 254 SER A O 1
ATOM 1996 N N . LYS A 1 255 ? -2.115 12.970 9.581 1.00 96.44 255 LYS A N 1
ATOM 1997 C CA . LYS A 1 255 ? -3.196 13.875 9.145 1.00 96.44 255 LYS A CA 1
ATOM 1998 C C . LYS A 1 255 ? -4.544 13.152 9.086 1.00 96.44 255 LYS A C 1
ATOM 2000 O O . LYS A 1 255 ? -5.512 13.663 9.636 1.00 96.44 255 LYS A O 1
ATOM 2005 N N . VAL A 1 256 ? -4.594 11.959 8.487 1.00 97.69 256 VA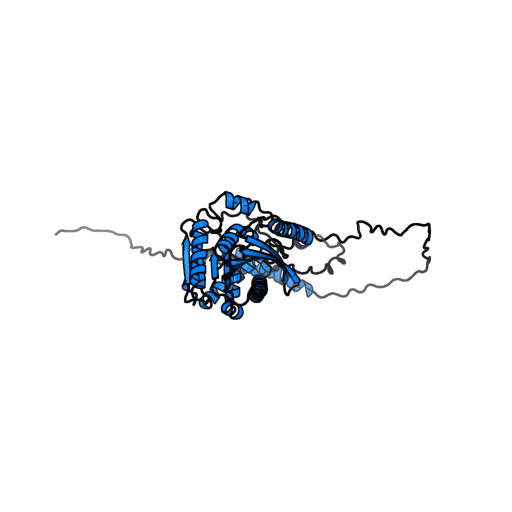L A N 1
ATOM 2006 C CA . VAL A 1 256 ? -5.809 11.125 8.410 1.00 97.69 256 VAL A CA 1
ATOM 2007 C C . VAL A 1 256 ? -6.374 10.845 9.806 1.00 97.69 256 VAL A C 1
ATOM 2009 O O . VAL A 1 256 ? -7.561 11.049 10.038 1.00 97.69 256 VAL A O 1
ATOM 2012 N N . LEU A 1 257 ? -5.527 10.458 10.761 1.00 97.75 257 LEU A N 1
ATOM 2013 C CA . LEU A 1 257 ? -5.932 10.225 12.151 1.00 97.75 257 LEU A CA 1
ATOM 2014 C C . LEU A 1 257 ? -6.449 11.500 12.843 1.00 97.75 257 LEU A C 1
ATOM 2016 O O . LEU A 1 257 ? -7.439 11.446 13.567 1.00 97.75 257 LEU A O 1
ATOM 2020 N N . ALA A 1 258 ? -5.815 12.653 12.604 1.00 97.25 258 ALA A N 1
ATOM 2021 C CA . ALA A 1 258 ? -6.234 13.930 13.188 1.00 97.25 258 ALA A CA 1
ATOM 2022 C C . ALA A 1 258 ? -7.578 14.448 12.632 1.00 97.25 258 ALA A C 1
ATOM 2024 O O . ALA A 1 258 ? -8.307 15.137 13.340 1.00 97.25 258 ALA A O 1
ATOM 2025 N N . GLU A 1 259 ? -7.919 14.106 11.386 1.00 96.75 259 GLU A N 1
ATOM 2026 C CA . GLU A 1 259 ? -9.217 14.416 10.762 1.00 96.75 259 GLU A CA 1
ATOM 2027 C C . GLU A 1 259 ? -10.360 13.500 11.222 1.00 96.75 259 GLU A C 1
ATOM 2029 O O . GLU A 1 259 ? -11.527 13.846 11.054 1.00 96.75 259 GLU A O 1
ATOM 2034 N N . ASN A 1 260 ? -10.040 12.329 11.776 1.00 97.06 260 ASN A N 1
ATOM 2035 C CA . ASN A 1 260 ? -11.003 11.271 12.088 1.00 97.06 260 ASN A CA 1
ATOM 2036 C C . ASN A 1 260 ? -10.819 10.768 13.543 1.00 97.06 260 ASN A C 1
ATOM 2038 O O . ASN A 1 260 ? -10.581 9.576 13.757 1.00 97.06 260 ASN A O 1
ATOM 2042 N N . PRO A 1 261 ? -10.881 11.656 14.559 1.00 95.75 261 PRO A N 1
ATOM 2043 C CA . PRO A 1 261 ? -10.552 11.309 15.939 1.00 95.75 261 PRO A CA 1
ATOM 2044 C C . PRO A 1 261 ? -11.505 10.254 16.517 1.00 95.75 261 PRO A C 1
ATOM 2046 O O . PRO A 1 261 ? -12.725 10.375 16.413 1.00 95.75 261 PRO A O 1
ATOM 2049 N N . GLY A 1 262 ? -10.940 9.238 17.176 1.00 93.12 262 GLY A N 1
ATOM 2050 C CA . GLY A 1 262 ? -11.700 8.178 17.847 1.00 93.12 262 GLY A CA 1
ATOM 2051 C C . GLY A 1 262 ? -12.264 7.086 16.929 1.00 93.12 262 GLY A C 1
ATOM 2052 O O . GLY A 1 262 ? -13.043 6.264 17.401 1.00 93.12 262 GLY A O 1
ATOM 2053 N N . LEU A 1 263 ? -11.890 7.056 15.644 1.00 96.69 263 LEU A N 1
ATOM 2054 C CA . LEU A 1 263 ? -12.185 5.937 14.745 1.00 96.69 263 LEU A CA 1
ATOM 2055 C C . LEU A 1 263 ? -10.983 4.975 14.661 1.00 96.69 263 LEU A C 1
ATOM 2057 O O . LEU A 1 263 ? -9.874 5.456 14.413 1.00 96.69 263 LEU A O 1
ATOM 2061 N N . PRO A 1 264 ? -11.186 3.646 14.788 1.00 97.50 264 PRO A N 1
ATOM 2062 C CA . PRO A 1 264 ? -10.140 2.652 14.545 1.00 97.50 264 PRO A CA 1
ATOM 2063 C C . PRO A 1 264 ? -9.532 2.796 13.146 1.00 97.50 264 PRO A C 1
ATOM 2065 O O . PRO A 1 264 ? -10.250 3.068 12.179 1.00 97.50 264 PRO A O 1
ATOM 2068 N N . CYS A 1 265 ? -8.223 2.605 13.017 1.00 98.38 265 CYS A N 1
ATOM 2069 C CA . CYS A 1 265 ? -7.464 2.825 11.793 1.00 98.38 265 CYS A CA 1
ATOM 2070 C C . CYS A 1 265 ? -6.621 1.605 11.418 1.00 98.38 265 CYS A C 1
ATOM 2072 O O . CYS A 1 265 ? -5.652 1.259 12.089 1.00 98.38 265 CYS A O 1
ATOM 2074 N N . PHE A 1 266 ? -6.955 0.986 10.289 1.00 98.81 266 PHE A N 1
ATOM 2075 C CA . PHE A 1 266 ? -6.206 -0.130 9.726 1.00 98.81 266 PHE A CA 1
ATOM 2076 C C . PHE A 1 266 ? -5.353 0.333 8.545 1.00 98.81 266 PHE A C 1
ATOM 2078 O O . PHE A 1 266 ? -5.750 1.217 7.783 1.00 98.81 266 PHE A O 1
ATOM 2085 N N . CYS A 1 267 ? -4.201 -0.295 8.332 1.00 98.88 267 CYS A N 1
ATOM 2086 C CA . CYS A 1 267 ? -3.387 -0.073 7.137 1.00 98.88 267 CYS A CA 1
ATOM 2087 C C . CYS A 1 267 ? -3.531 -1.244 6.156 1.00 98.88 267 CYS A C 1
ATOM 2089 O O . CYS A 1 267 ? -3.407 -2.396 6.552 1.00 98.88 267 CYS A O 1
ATOM 2091 N N . PHE A 1 268 ? -3.727 -0.965 4.868 1.00 98.88 268 PHE A N 1
ATOM 2092 C CA . PHE A 1 268 ? -3.618 -1.935 3.780 1.00 98.88 268 PHE A CA 1
ATOM 2093 C C . PHE A 1 268 ? -2.395 -1.615 2.918 1.00 98.88 268 PHE A C 1
ATOM 2095 O O . PHE A 1 268 ? -2.262 -0.500 2.411 1.00 98.88 268 PHE A O 1
ATOM 2102 N N . GLY A 1 269 ? -1.538 -2.608 2.686 1.00 98.56 269 GLY A N 1
ATOM 2103 C CA . GLY A 1 269 ? -0.400 -2.497 1.781 1.00 98.56 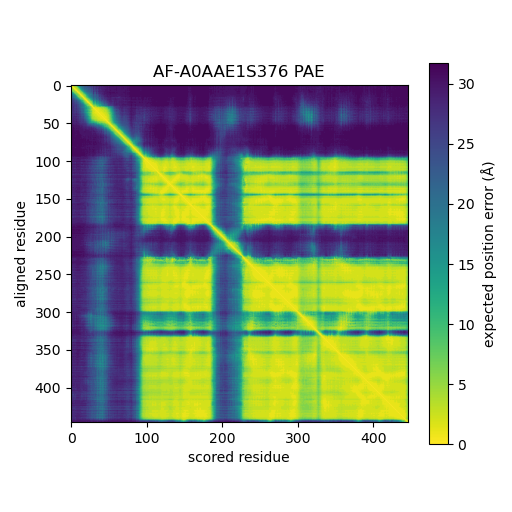269 GLY A CA 1
ATOM 2104 C C . GLY A 1 269 ? -0.363 -3.595 0.724 1.00 98.56 269 GLY A C 1
ATOM 2105 O O . GLY A 1 269 ? -0.597 -4.769 1.020 1.00 98.56 269 GLY A O 1
ATOM 2106 N N . HIS A 1 270 ? 0.025 -3.225 -0.494 1.00 98.44 270 HIS A N 1
ATOM 2107 C CA . HIS A 1 270 ? 0.417 -4.169 -1.541 1.00 98.44 270 HIS A CA 1
ATOM 2108 C C . HIS A 1 270 ? 1.915 -4.052 -1.852 1.00 98.44 270 HIS A C 1
ATOM 2110 O O . HIS A 1 270 ? 2.434 -2.939 -1.959 1.00 98.44 270 HIS A O 1
ATOM 2116 N N . SER A 1 271 ? 2.618 -5.177 -2.027 1.00 95.88 271 SER A N 1
ATOM 2117 C CA . SER A 1 271 ? 3.977 -5.213 -2.591 1.00 95.88 271 SER A CA 1
ATOM 2118 C C . SER A 1 271 ? 4.966 -4.276 -1.872 1.00 95.88 271 SER A C 1
ATOM 2120 O O . SER A 1 271 ? 5.210 -4.418 -0.669 1.00 95.88 271 SER A O 1
ATOM 2122 N N . THR A 1 272 ? 5.546 -3.292 -2.564 1.00 95.62 272 THR A N 1
ATOM 2123 C CA . THR A 1 272 ? 6.419 -2.269 -1.957 1.00 95.62 272 THR A CA 1
ATOM 2124 C C . THR A 1 272 ? 5.679 -1.355 -0.971 1.00 95.62 272 THR A C 1
ATOM 2126 O O . THR A 1 272 ? 6.258 -0.983 0.046 1.00 95.62 272 THR A O 1
ATOM 2129 N N . GLY A 1 273 ? 4.396 -1.053 -1.196 1.00 97.44 273 GLY A N 1
ATOM 2130 C CA . GLY A 1 273 ? 3.550 -0.321 -0.245 1.00 97.44 273 GLY A CA 1
ATOM 2131 C C . GLY A 1 273 ? 3.368 -1.074 1.075 1.00 97.44 273 GLY A C 1
ATOM 2132 O O . GLY A 1 273 ? 3.442 -0.479 2.148 1.00 97.44 273 GLY A O 1
ATOM 2133 N N . ALA A 1 274 ? 3.255 -2.403 1.022 1.00 98.38 274 ALA A N 1
ATOM 2134 C CA . ALA A 1 274 ? 3.280 -3.248 2.216 1.00 98.38 274 ALA A CA 1
ATOM 2135 C C . ALA A 1 274 ? 4.616 -3.169 2.977 1.00 98.38 274 ALA A C 1
ATOM 2137 O O . ALA A 1 274 ? 4.612 -3.081 4.203 1.00 98.38 274 ALA A O 1
ATOM 2138 N N . ALA A 1 275 ? 5.757 -3.132 2.281 1.00 97.81 275 ALA A N 1
ATOM 2139 C CA . ALA A 1 275 ? 7.061 -2.941 2.924 1.00 97.81 275 ALA A CA 1
ATOM 2140 C C . ALA A 1 275 ? 7.203 -1.550 3.576 1.00 97.81 275 ALA A C 1
ATOM 2142 O O . ALA A 1 275 ? 7.741 -1.433 4.679 1.00 97.81 275 ALA A O 1
ATOM 2143 N N . ILE A 1 276 ? 6.682 -0.500 2.929 1.00 98.19 276 ILE A N 1
ATOM 2144 C CA . ILE A 1 276 ? 6.637 0.862 3.481 1.00 98.19 276 ILE A CA 1
ATOM 2145 C C . ILE A 1 276 ? 5.771 0.897 4.752 1.00 98.19 276 ILE A C 1
ATOM 2147 O O . ILE A 1 276 ? 6.222 1.411 5.774 1.00 98.19 276 ILE A O 1
ATOM 2151 N N . ILE A 1 277 ? 4.575 0.296 4.733 1.00 98.62 277 ILE A N 1
ATOM 2152 C CA . ILE A 1 277 ? 3.685 0.225 5.904 1.00 98.62 277 ILE A CA 1
ATOM 2153 C C . ILE A 1 277 ? 4.315 -0.585 7.043 1.00 98.62 277 ILE A C 1
ATOM 2155 O O . ILE A 1 277 ? 4.326 -0.112 8.175 1.00 98.62 277 ILE A O 1
ATOM 2159 N N . LEU A 1 278 ? 4.912 -1.749 6.767 1.00 98.56 278 LEU A N 1
ATOM 2160 C CA . LEU A 1 278 ? 5.629 -2.533 7.782 1.00 98.56 278 LEU A CA 1
ATOM 2161 C C . LEU A 1 278 ? 6.771 -1.734 8.426 1.00 98.56 278 LEU A C 1
ATOM 2163 O O . LEU A 1 278 ? 6.934 -1.752 9.644 1.00 98.56 278 LEU A O 1
ATOM 2167 N N . LYS A 1 279 ? 7.540 -0.978 7.632 1.00 98.50 279 LYS A N 1
ATOM 2168 C CA . LYS A 1 279 ? 8.610 -0.124 8.163 1.00 98.50 279 LYS A CA 1
ATOM 2169 C C . LYS A 1 279 ? 8.080 1.123 8.881 1.00 98.50 279 LYS A C 1
ATOM 2171 O O . LYS A 1 279 ? 8.759 1.644 9.765 1.00 98.50 279 LYS A O 1
ATOM 2176 N N . ALA A 1 280 ? 6.878 1.589 8.547 1.00 98.56 280 ALA A N 1
ATOM 2177 C CA . ALA A 1 280 ? 6.189 2.612 9.320 1.00 98.56 280 ALA A CA 1
ATOM 2178 C C . ALA A 1 280 ? 5.721 2.064 10.679 1.00 98.56 280 ALA A C 1
ATOM 2180 O O . ALA A 1 280 ? 5.976 2.714 11.686 1.00 98.56 280 ALA A O 1
ATOM 2181 N N . ALA A 1 281 ? 5.125 0.867 10.716 1.00 98.38 281 ALA A N 1
ATOM 2182 C CA . ALA A 1 281 ? 4.611 0.212 11.923 1.00 98.38 281 ALA A CA 1
ATOM 2183 C C . ALA A 1 281 ? 5.697 -0.200 12.938 1.00 98.38 281 ALA A C 1
ATOM 2185 O O . ALA A 1 281 ? 5.396 -0.347 14.114 1.00 98.38 281 ALA A O 1
ATOM 2186 N N . LEU A 1 282 ? 6.964 -0.310 12.518 1.00 98.19 282 LEU A N 1
ATOM 2187 C CA . LEU A 1 282 ? 8.128 -0.458 13.413 1.00 98.19 282 LEU A CA 1
ATOM 2188 C C . LEU A 1 282 ? 8.465 0.806 14.239 1.00 98.19 282 LEU A C 1
ATOM 2190 O O . LEU A 1 282 ? 9.426 0.808 15.007 1.00 98.19 282 LEU A O 1
ATOM 2194 N N . ASP A 1 283 ? 7.721 1.898 14.061 1.00 98.00 283 ASP A N 1
ATOM 2195 C CA . ASP A 1 283 ? 7.782 3.092 14.902 1.00 98.00 283 ASP A CA 1
ATOM 2196 C C . ASP A 1 283 ? 6.673 3.022 15.965 1.00 98.00 283 ASP A C 1
ATOM 2198 O O . ASP A 1 283 ? 5.497 3.015 15.589 1.00 98.00 283 ASP A O 1
ATOM 2202 N N . PRO A 1 284 ? 6.993 3.047 17.273 1.00 97.12 284 PRO A N 1
ATOM 2203 C CA . PRO A 1 284 ? 5.981 3.007 18.330 1.00 97.12 284 PRO A CA 1
ATOM 2204 C C . PRO A 1 284 ? 4.934 4.128 18.241 1.00 97.12 284 PRO A C 1
ATOM 2206 O O . PRO A 1 284 ? 3.818 3.966 18.727 1.00 97.12 284 PRO A O 1
ATOM 2209 N N . LYS A 1 285 ? 5.242 5.265 17.591 1.00 96.62 285 LYS A N 1
ATOM 2210 C CA . LYS A 1 285 ? 4.273 6.351 17.332 1.00 96.62 285 LYS A CA 1
ATOM 2211 C C . LYS A 1 285 ? 3.313 6.059 16.176 1.00 96.62 285 LYS A C 1
ATOM 2213 O O . LYS A 1 285 ? 2.397 6.846 15.941 1.00 96.62 285 LYS A O 1
ATOM 2218 N N . VAL A 1 286 ? 3.551 5.016 15.393 1.00 97.88 286 VAL A N 1
ATOM 2219 C CA . VAL A 1 286 ? 2.632 4.518 14.361 1.00 97.88 286 VAL A CA 1
ATOM 2220 C C . VAL A 1 286 ? 1.852 3.346 14.927 1.00 97.88 286 VAL A C 1
ATOM 2222 O O . VAL A 1 286 ? 0.631 3.390 14.892 1.00 97.88 286 VAL A O 1
ATOM 2225 N N . GLU A 1 287 ? 2.555 2.375 15.518 1.00 97.31 287 GLU A N 1
ATOM 2226 C CA . GLU A 1 287 ? 1.986 1.209 16.203 1.00 97.31 287 GLU A CA 1
ATOM 2227 C C . GLU A 1 287 ? 0.855 1.596 17.167 1.00 97.31 287 GLU A C 1
ATOM 2229 O O . GLU A 1 287 ? -0.268 1.131 17.017 1.00 97.31 287 GLU A O 1
ATOM 2234 N N . SER A 1 288 ? 1.108 2.535 18.086 1.00 96.19 288 SER A N 1
ATOM 2235 C CA . SER A 1 288 ? 0.124 3.012 19.078 1.00 96.19 288 SER A CA 1
ATOM 2236 C C . SER A 1 288 ? -1.062 3.813 18.509 1.00 96.19 288 SER A C 1
ATOM 2238 O O . SER A 1 288 ? -1.828 4.400 19.272 1.00 96.19 288 SER A O 1
ATOM 2240 N N . ARG A 1 289 ? -1.204 3.891 17.179 1.00 96.00 289 ARG A N 1
ATOM 2241 C CA . ARG A 1 289 ? -2.284 4.607 16.481 1.00 96.00 289 ARG A CA 1
ATOM 2242 C C . ARG A 1 289 ? -2.870 3.828 15.292 1.00 96.00 289 ARG A C 1
ATOM 2244 O O . ARG A 1 289 ? -3.538 4.444 14.462 1.00 96.00 289 ARG A O 1
ATOM 2251 N N . ILE A 1 290 ? -2.607 2.521 15.187 1.00 97.75 290 ILE A N 1
ATOM 2252 C CA . ILE A 1 290 ? -3.230 1.640 14.188 1.00 97.75 290 ILE A CA 1
ATOM 2253 C C . ILE A 1 290 ? -3.677 0.314 14.818 1.00 97.75 290 ILE A C 1
ATOM 2255 O O . ILE A 1 290 ? -2.943 -0.310 15.577 1.00 97.75 290 ILE A O 1
ATOM 2259 N N . ASP A 1 291 ? -4.875 -0.133 14.457 1.00 98.00 291 ASP A N 1
ATOM 2260 C CA . ASP A 1 291 ? -5.552 -1.298 15.043 1.00 98.00 291 ASP A CA 1
ATOM 2261 C C . ASP A 1 291 ? -5.261 -2.603 14.279 1.00 98.00 291 ASP A C 1
ATOM 2263 O O . ASP A 1 291 ? -5.645 -3.696 14.698 1.00 98.00 291 ASP A O 1
ATOM 2267 N N . GLY A 1 292 ? -4.561 -2.511 13.143 1.00 98.44 292 GLY A N 1
ATOM 2268 C CA . GLY A 1 292 ? -4.061 -3.672 12.417 1.00 98.44 292 GLY A CA 1
ATOM 2269 C C . GLY A 1 292 ? -3.553 -3.376 11.005 1.00 98.44 292 GLY A C 1
ATOM 2270 O O . GLY A 1 292 ? -3.795 -2.307 10.439 1.00 98.44 292 GLY A O 1
ATOM 2271 N N . VAL A 1 293 ? -2.850 -4.349 10.420 1.00 98.81 293 VAL A N 1
ATOM 2272 C CA . VAL A 1 293 ? -2.227 -4.236 9.094 1.00 98.81 293 VAL A CA 1
ATOM 2273 C C . VAL A 1 293 ? -2.588 -5.416 8.188 1.00 98.81 293 VAL A C 1
ATOM 2275 O O . VAL A 1 293 ? -2.323 -6.571 8.504 1.00 98.81 293 VAL A O 1
ATOM 2278 N N . VAL A 1 294 ? -3.128 -5.127 7.008 1.00 98.94 294 VAL A N 1
ATOM 2279 C CA . VAL A 1 294 ? -3.413 -6.101 5.948 1.00 98.94 294 VAL A CA 1
ATOM 2280 C C . VAL A 1 294 ? -2.367 -5.970 4.842 1.00 98.94 294 VAL A C 1
ATOM 2282 O O . VAL A 1 294 ? -2.079 -4.871 4.366 1.00 98.94 294 VAL A O 1
ATOM 2285 N N . LEU A 1 295 ? -1.787 -7.093 4.425 1.00 98.88 295 LEU A N 1
ATOM 2286 C CA . LEU A 1 295 ? -0.627 -7.147 3.539 1.00 98.88 295 LEU A CA 1
ATOM 2287 C C . LEU A 1 295 ? -0.897 -8.118 2.386 1.00 98.88 295 LEU A C 1
ATOM 2289 O O . LEU A 1 295 ? -1.182 -9.288 2.624 1.00 98.88 295 LEU A O 1
ATOM 2293 N N . THR A 1 296 ? -0.776 -7.654 1.141 1.00 98.69 296 THR A N 1
ATOM 2294 C CA . THR A 1 296 ? -0.911 -8.489 -0.069 1.00 98.69 296 THR A CA 1
ATOM 2295 C C . THR A 1 296 ? 0.414 -8.569 -0.823 1.00 98.69 296 THR A C 1
ATOM 2297 O O . THR A 1 296 ? 0.977 -7.537 -1.196 1.00 98.69 296 THR A O 1
ATOM 2300 N N . SER A 1 297 ? 0.922 -9.791 -1.011 1.00 97.88 297 SER A N 1
ATOM 2301 C CA . SER A 1 297 ? 2.239 -10.101 -1.589 1.00 97.88 297 SER A CA 1
ATOM 2302 C C . SER A 1 297 ? 3.353 -9.139 -1.129 1.00 97.88 297 SER A C 1
ATOM 2304 O O . SER A 1 297 ? 3.928 -8.409 -1.937 1.00 97.88 297 SER A O 1
ATOM 2306 N N . PRO A 1 298 ? 3.617 -9.024 0.190 1.00 97.94 298 PRO A N 1
ATOM 2307 C CA . PRO A 1 298 ? 4.487 -7.982 0.728 1.00 97.94 298 PRO A CA 1
ATOM 2308 C C . PRO A 1 298 ? 5.948 -8.141 0.291 1.00 97.94 298 PRO A C 1
ATOM 2310 O O . PRO A 1 298 ? 6.528 -9.226 0.371 1.00 97.94 298 PRO A O 1
ATOM 2313 N N . ALA A 1 299 ? 6.594 -7.026 -0.067 1.00 94.56 299 ALA A N 1
ATOM 2314 C CA . ALA A 1 299 ? 8.015 -6.979 -0.415 1.00 94.56 299 ALA A CA 1
ATOM 2315 C C . ALA A 1 299 ? 8.928 -7.067 0.831 1.00 94.56 299 ALA A C 1
ATOM 2317 O O . ALA A 1 299 ? 9.669 -6.142 1.158 1.00 94.56 299 ALA A O 1
ATOM 2318 N N . VAL A 1 300 ? 8.867 -8.202 1.532 1.00 89.69 300 VAL A N 1
ATOM 2319 C CA . VAL A 1 300 ? 9.729 -8.571 2.675 1.00 89.69 300 VAL A CA 1
ATOM 2320 C C . VAL A 1 300 ? 10.788 -9.616 2.308 1.00 89.69 300 VAL A C 1
ATOM 2322 O O . VAL A 1 300 ? 11.784 -9.757 3.013 1.00 89.69 300 VAL A O 1
ATOM 2325 N N . GLY A 1 301 ? 10.616 -10.319 1.185 1.00 73.31 301 GLY A N 1
ATOM 2326 C CA . GLY A 1 301 ? 11.582 -11.256 0.610 1.00 73.31 301 GLY A CA 1
ATOM 2327 C C . GLY A 1 301 ? 11.888 -10.896 -0.839 1.00 73.31 301 GLY A C 1
ATOM 2328 O O . GLY A 1 301 ? 11.136 -11.260 -1.736 1.00 73.31 301 GLY A O 1
ATOM 2329 N N . VAL A 1 302 ? 12.988 -10.172 -1.067 1.00 67.88 302 VAL A N 1
ATOM 2330 C CA . VAL A 1 302 ? 13.511 -9.878 -2.413 1.00 67.88 302 VAL A CA 1
ATOM 2331 C C . VAL A 1 302 ? 15.001 -10.197 -2.420 1.00 67.88 302 VAL A C 1
ATOM 2333 O O . VAL A 1 302 ? 15.819 -9.397 -1.964 1.00 67.88 302 VAL A O 1
ATOM 2336 N N . GLN A 1 303 ? 15.352 -11.385 -2.911 1.00 63.47 303 GLN A N 1
ATOM 2337 C CA . GLN A 1 303 ? 16.744 -11.776 -3.127 1.00 63.47 303 GLN A CA 1
ATOM 2338 C C . GLN A 1 303 ? 17.181 -11.357 -4.540 1.00 63.47 303 GLN A C 1
ATOM 2340 O O . GLN A 1 303 ? 16.459 -11.621 -5.503 1.00 63.47 303 GLN A O 1
ATOM 2345 N N . PRO A 1 304 ? 18.348 -10.713 -4.722 1.00 66.25 304 PRO A N 1
ATOM 2346 C CA . PRO A 1 304 ? 18.858 -10.431 -6.055 1.00 66.25 304 PRO A CA 1
ATOM 2347 C C . PRO A 1 304 ? 19.382 -11.715 -6.707 1.00 66.25 304 PRO A C 1
ATOM 2349 O O . PRO A 1 304 ? 20.027 -12.531 -6.052 1.00 66.25 304 PRO A O 1
ATOM 2352 N N . ALA A 1 305 ? 19.192 -11.849 -8.023 1.00 68.38 305 ALA A N 1
ATOM 2353 C CA . ALA A 1 305 ? 19.498 -13.062 -8.795 1.00 68.38 305 ALA A CA 1
ATOM 2354 C C . ALA A 1 305 ? 20.962 -13.561 -8.731 1.00 68.38 305 ALA A C 1
ATOM 2356 O O . ALA A 1 305 ? 21.259 -14.662 -9.189 1.00 68.38 305 ALA A O 1
ATOM 2357 N N . HIS A 1 306 ? 21.891 -12.768 -8.188 1.00 69.81 306 HIS A N 1
ATOM 2358 C CA . HIS A 1 306 ? 23.243 -13.211 -7.854 1.00 69.81 306 HIS A CA 1
ATOM 2359 C C . HI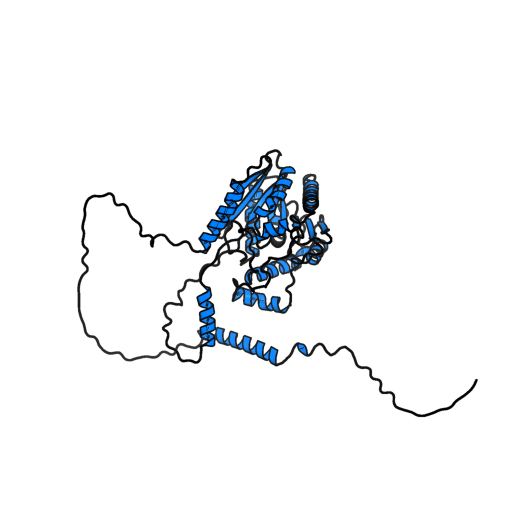S A 1 306 ? 23.837 -12.348 -6.720 1.00 69.81 306 HIS A C 1
ATOM 2361 O O . HIS A 1 306 ? 23.691 -11.122 -6.774 1.00 69.81 306 HIS A O 1
ATOM 2367 N N . PRO A 1 307 ? 24.581 -12.914 -5.744 1.00 72.75 307 PRO A N 1
ATOM 2368 C CA . PRO A 1 307 ? 25.163 -12.148 -4.633 1.00 72.75 307 PRO A CA 1
ATOM 2369 C C . PRO A 1 307 ? 26.084 -10.993 -5.049 1.00 72.75 307 PRO A C 1
ATOM 2371 O O . PRO A 1 307 ? 26.199 -10.011 -4.326 1.00 72.75 307 PRO A O 1
ATOM 2374 N N . ILE A 1 308 ? 26.697 -11.042 -6.239 1.00 72.81 308 ILE A N 1
ATOM 2375 C CA . ILE A 1 308 ? 27.514 -9.920 -6.741 1.00 72.81 308 ILE A CA 1
ATOM 2376 C C . ILE A 1 308 ? 26.711 -8.610 -6.860 1.00 72.81 308 ILE A C 1
ATOM 2378 O O . ILE A 1 308 ? 27.277 -7.525 -6.738 1.00 72.81 308 ILE A O 1
ATOM 2382 N N . PHE A 1 309 ? 25.390 -8.690 -7.050 1.00 72.56 309 PHE A N 1
ATOM 2383 C CA . PHE A 1 309 ? 24.542 -7.508 -7.139 1.00 72.56 309 PHE A CA 1
ATOM 2384 C C . PHE A 1 309 ? 24.340 -6.816 -5.786 1.00 72.56 309 PHE A C 1
ATOM 2386 O O . PHE A 1 309 ? 24.200 -5.600 -5.797 1.00 72.56 309 PHE A O 1
ATOM 2393 N N . THR A 1 310 ? 24.402 -7.493 -4.628 1.00 72.50 310 THR A N 1
ATOM 2394 C CA . THR A 1 310 ? 24.355 -6.774 -3.331 1.00 72.50 310 THR A CA 1
ATOM 2395 C C . THR A 1 310 ? 25.608 -5.925 -3.124 1.00 72.50 310 THR A C 1
ATOM 2397 O O . THR A 1 310 ? 25.514 -4.800 -2.642 1.00 72.50 310 THR A O 1
ATOM 2400 N N . VAL A 1 311 ? 26.769 -6.432 -3.551 1.00 75.69 311 VAL A N 1
ATOM 2401 C CA . VAL A 1 311 ? 28.067 -5.746 -3.450 1.00 75.69 311 VAL A CA 1
ATOM 2402 C C . VAL A 1 311 ? 28.163 -4.570 -4.428 1.00 75.69 311 VAL A C 1
ATOM 2404 O O . VAL A 1 311 ? 28.687 -3.515 -4.079 1.00 75.69 311 VAL A O 1
ATOM 2407 N N . LEU A 1 312 ? 27.649 -4.728 -5.653 1.00 77.00 312 LEU A N 1
ATOM 2408 C CA . LEU A 1 312 ? 27.747 -3.704 -6.699 1.00 77.00 312 LEU A CA 1
ATOM 2409 C C . LEU A 1 312 ? 26.580 -2.702 -6.713 1.00 77.00 312 LEU A C 1
ATOM 2411 O O . LEU A 1 312 ? 26.748 -1.597 -7.233 1.00 77.00 312 LEU A O 1
ATOM 2415 N N . ALA A 1 313 ? 25.416 -3.031 -6.142 1.00 79.06 313 ALA A N 1
ATOM 2416 C CA . ALA A 1 313 ? 24.259 -2.134 -6.143 1.00 79.06 313 ALA A CA 1
ATOM 2417 C C . ALA A 1 313 ? 24.516 -0.773 -5.469 1.00 79.06 313 ALA A C 1
ATOM 2419 O O . ALA A 1 313 ? 24.112 0.214 -6.076 1.00 79.06 313 ALA A O 1
ATOM 2420 N N . PRO A 1 314 ? 25.223 -0.638 -4.323 1.00 79.62 314 PRO A N 1
ATOM 2421 C CA . PRO A 1 314 ? 25.576 0.674 -3.770 1.00 79.62 314 PRO A CA 1
ATOM 2422 C C . PRO A 1 314 ? 26.375 1.544 -4.753 1.00 79.62 314 PRO A C 1
ATOM 2424 O O . PRO A 1 314 ? 26.122 2.741 -4.875 1.00 79.62 314 PRO A 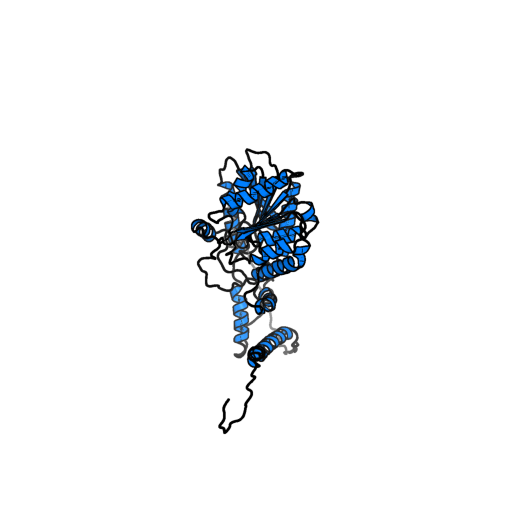O 1
ATOM 2427 N N . ILE A 1 315 ? 27.305 0.931 -5.495 1.00 78.00 315 ILE A N 1
ATOM 2428 C CA . ILE A 1 315 ? 28.193 1.616 -6.443 1.00 78.00 315 ILE A CA 1
ATOM 2429 C C . ILE A 1 315 ? 27.396 2.090 -7.665 1.00 78.00 315 ILE A C 1
ATOM 2431 O O . ILE A 1 315 ? 27.445 3.269 -8.012 1.00 78.00 315 ILE A O 1
ATOM 2435 N N . PHE A 1 316 ? 26.602 1.213 -8.288 1.00 79.88 316 PHE A N 1
ATOM 2436 C CA . PHE A 1 316 ? 25.757 1.606 -9.423 1.00 79.88 316 PHE A CA 1
ATOM 2437 C C . PHE A 1 316 ? 24.602 2.538 -9.011 1.00 79.88 316 PHE A C 1
ATOM 2439 O O . PHE A 1 316 ? 24.216 3.403 -9.789 1.00 79.88 316 PHE A O 1
ATOM 2446 N N . SER A 1 317 ? 24.087 2.419 -7.785 1.00 81.94 317 SER A N 1
ATOM 2447 C CA . SER A 1 317 ? 23.094 3.325 -7.184 1.00 81.94 317 SER A CA 1
ATOM 2448 C C . SER A 1 317 ? 23.635 4.745 -6.982 1.00 81.94 317 SER A C 1
ATOM 2450 O O . SER A 1 317 ? 22.869 5.703 -7.047 1.00 81.94 317 SER A O 1
ATOM 2452 N N . PHE A 1 318 ? 24.945 4.895 -6.765 1.00 78.88 318 PHE A N 1
ATOM 2453 C CA . PHE A 1 318 ? 25.613 6.194 -6.691 1.00 78.88 318 PHE A CA 1
ATOM 2454 C C . PHE A 1 318 ? 25.992 6.746 -8.075 1.00 78.88 318 PHE A C 1
ATOM 2456 O O . PHE A 1 318 ? 25.714 7.905 -8.365 1.00 78.88 318 PHE A O 1
ATOM 2463 N N . LEU A 1 319 ? 26.597 5.922 -8.941 1.00 75.94 319 LEU A N 1
ATOM 2464 C CA . LEU A 1 319 ? 27.121 6.361 -10.244 1.00 75.94 319 LEU A CA 1
ATOM 2465 C C . LEU A 1 319 ? 26.046 6.503 -11.332 1.00 75.94 319 LEU A C 1
ATOM 2467 O O . LEU A 1 319 ? 26.135 7.394 -12.170 1.00 75.94 319 LEU A O 1
ATOM 2471 N N . LEU A 1 320 ? 25.045 5.618 -11.350 1.00 83.62 320 LEU A N 1
ATOM 2472 C CA . LEU A 1 320 ? 24.029 5.515 -12.406 1.00 83.62 320 LEU A CA 1
ATOM 2473 C C . LEU A 1 320 ? 22.589 5.420 -11.837 1.00 83.62 320 LEU A C 1
ATOM 2475 O O . LEU A 1 320 ? 21.802 4.591 -12.301 1.00 83.62 320 LEU A O 1
ATOM 2479 N N . PRO A 1 321 ? 22.185 6.260 -10.858 1.00 82.06 321 PRO A N 1
ATOM 2480 C CA . PRO A 1 321 ? 20.937 6.099 -10.098 1.00 82.06 321 PRO A CA 1
ATOM 2481 C C . PRO A 1 321 ? 19.672 5.984 -10.961 1.00 82.06 321 PRO A C 1
ATOM 2483 O O . PRO A 1 321 ? 18.788 5.176 -10.667 1.00 82.06 321 PRO A O 1
ATOM 2486 N N . ARG A 1 322 ? 19.580 6.796 -12.023 1.00 83.12 322 ARG A N 1
ATOM 2487 C CA . ARG A 1 322 ? 18.411 6.888 -12.918 1.00 83.12 322 ARG A CA 1
ATOM 2488 C C . ARG A 1 322 ? 18.398 5.833 -14.033 1.00 83.12 322 ARG A C 1
ATOM 2490 O O . ARG A 1 322 ? 17.371 5.701 -14.705 1.00 83.12 322 ARG A O 1
ATOM 2497 N N . TYR A 1 323 ? 19.513 5.121 -14.240 1.00 80.88 323 TYR A N 1
ATOM 2498 C CA . TYR A 1 323 ? 19.686 4.162 -15.333 1.00 80.88 323 TYR A CA 1
ATOM 2499 C C . TYR A 1 323 ? 18.703 2.994 -15.216 1.00 80.88 323 TYR A C 1
ATOM 2501 O O . TYR A 1 323 ? 18.245 2.646 -14.126 1.00 80.88 323 TYR A O 1
ATOM 2509 N N . GLN A 1 324 ? 18.379 2.391 -16.355 1.00 80.50 324 GLN A N 1
ATOM 2510 C CA . GLN A 1 324 ? 17.435 1.288 -16.470 1.00 80.50 324 GLN A CA 1
ATOM 2511 C C . GLN A 1 324 ? 18.113 0.152 -17.223 1.00 80.50 324 GLN A C 1
ATOM 2513 O O . GLN A 1 324 ? 18.426 0.283 -18.406 1.00 80.50 324 GLN A O 1
ATOM 2518 N N . PHE A 1 325 ? 18.320 -0.980 -16.550 1.00 66.94 325 PHE A N 1
ATOM 2519 C CA . PHE A 1 325 ? 18.724 -2.198 -17.240 1.00 66.94 325 PHE A CA 1
ATOM 2520 C C . PHE A 1 325 ? 17.572 -2.625 -18.158 1.00 66.94 325 PHE A C 1
ATOM 2522 O O . PHE A 1 325 ? 16.467 -2.917 -17.697 1.00 66.94 325 PHE A O 1
ATOM 2529 N N . SER A 1 326 ? 17.810 -2.600 -19.470 1.00 57.84 326 SER A N 1
ATOM 2530 C CA . SER A 1 326 ? 16.797 -2.897 -20.486 1.00 57.84 326 SER A CA 1
ATOM 2531 C C . SER A 1 326 ? 16.484 -4.399 -20.516 1.00 57.84 326 SER A C 1
ATOM 2533 O O . SER A 1 326 ? 17.045 -5.160 -21.303 1.00 57.84 326 SER A O 1
ATOM 2535 N N . ALA A 1 327 ? 15.622 -4.842 -19.599 1.00 53.66 327 ALA A N 1
ATOM 2536 C CA . ALA A 1 327 ? 15.081 -6.191 -19.571 1.00 53.66 327 ALA A CA 1
ATOM 2537 C C . ALA A 1 327 ? 14.103 -6.388 -20.741 1.00 53.66 327 ALA A C 1
ATOM 2539 O O . ALA A 1 327 ? 13.288 -5.518 -21.041 1.00 53.66 327 ALA A O 1
ATOM 2540 N N . ALA A 1 328 ? 14.156 -7.548 -21.399 1.00 41.25 328 ALA A N 1
ATOM 2541 C CA . ALA A 1 328 ? 13.477 -7.776 -22.679 1.00 41.25 328 ALA A CA 1
ATOM 2542 C C . ALA A 1 328 ? 11.928 -7.838 -22.622 1.00 41.25 328 ALA A C 1
ATOM 2544 O O . ALA A 1 328 ? 11.286 -7.964 -23.668 1.00 41.25 328 ALA A O 1
ATOM 2545 N N . ASN A 1 329 ? 11.311 -7.723 -21.439 1.00 50.28 329 ASN A N 1
ATOM 2546 C CA . ASN A 1 329 ? 9.862 -7.837 -21.235 1.00 50.28 329 ASN A CA 1
ATOM 2547 C C . ASN A 1 329 ? 9.085 -6.580 -21.669 1.00 50.28 329 ASN A C 1
ATOM 2549 O O . ASN A 1 329 ? 8.471 -5.884 -20.866 1.00 50.28 329 ASN A O 1
ATOM 2553 N N . LYS A 1 330 ? 8.999 -6.356 -22.986 1.00 52.91 330 LYS A N 1
ATOM 2554 C CA . LYS A 1 330 ? 8.134 -5.332 -23.615 1.00 52.91 330 LYS A CA 1
ATOM 2555 C C . LYS A 1 330 ? 6.617 -5.550 -23.417 1.00 52.91 330 LYS A C 1
ATOM 2557 O O . LYS A 1 330 ? 5.826 -4.827 -24.011 1.00 52.91 330 LYS A O 1
ATOM 2562 N N . ARG A 1 331 ? 6.203 -6.567 -22.651 1.00 59.66 331 ARG A N 1
ATOM 2563 C CA . ARG A 1 331 ? 4.798 -6.946 -22.392 1.00 59.66 331 ARG A CA 1
ATOM 2564 C C . ARG A 1 331 ? 4.386 -6.802 -20.917 1.00 59.66 331 ARG A C 1
ATOM 2566 O O . ARG A 1 331 ? 3.302 -7.245 -20.560 1.00 59.66 331 ARG A O 1
ATOM 2573 N N . GLY A 1 332 ? 5.237 -6.212 -20.075 1.00 71.44 332 GLY A N 1
ATOM 2574 C CA . GLY A 1 332 ? 5.046 -6.211 -18.624 1.00 71.44 332 GLY A CA 1
ATOM 2575 C C . GLY A 1 332 ? 5.442 -7.541 -17.971 1.00 71.44 332 GLY A C 1
ATOM 2576 O O . GLY A 1 332 ? 6.035 -8.415 -18.609 1.00 71.44 332 GLY A O 1
ATOM 2577 N N . THR A 1 333 ? 5.128 -7.674 -16.684 1.00 80.94 333 THR A N 1
ATOM 2578 C CA . THR A 1 333 ? 5.332 -8.893 -15.889 1.00 80.94 333 THR A CA 1
ATOM 2579 C C . THR A 1 333 ? 3.998 -9.624 -15.755 1.00 80.94 333 THR A C 1
ATOM 2581 O O . THR A 1 333 ? 2.950 -8.986 -15.666 1.00 80.94 333 THR A O 1
ATOM 2584 N N . LEU A 1 334 ? 4.007 -10.958 -15.726 1.00 89.56 334 LEU A N 1
ATOM 2585 C CA . LEU A 1 334 ? 2.792 -11.719 -15.442 1.00 89.56 334 LEU A CA 1
ATOM 2586 C C . LEU A 1 334 ? 2.502 -11.647 -13.935 1.00 89.56 334 LEU A C 1
ATOM 2588 O O . LEU A 1 334 ? 3.169 -12.308 -13.148 1.00 89.56 334 LEU A O 1
ATOM 2592 N N . VAL A 1 335 ? 1.557 -10.791 -13.546 1.00 93.19 335 VAL A N 1
ATOM 2593 C CA . VAL A 1 335 ? 1.263 -10.485 -12.131 1.00 93.19 335 VAL A CA 1
ATOM 2594 C C . VAL A 1 335 ? -0.112 -10.9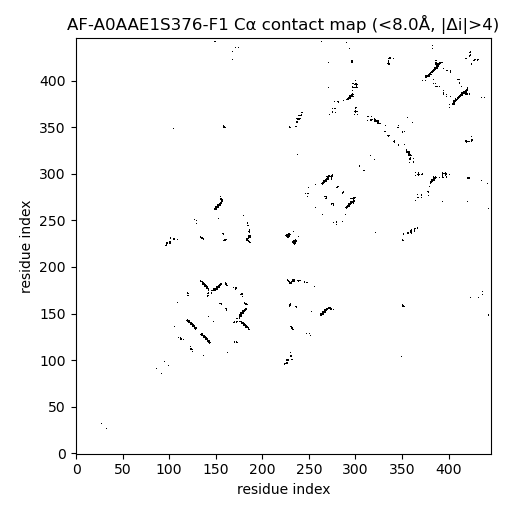51 -11.651 1.00 93.19 335 VAL A C 1
ATOM 2596 O O . VAL A 1 335 ? -0.324 -11.032 -10.451 1.00 93.19 335 VAL A O 1
ATOM 2599 N N . SER A 1 336 ? -1.025 -11.274 -12.564 1.00 96.62 336 SER A N 1
ATOM 2600 C CA . SER A 1 336 ? -2.334 -11.893 -12.314 1.00 96.62 336 SER A CA 1
ATOM 2601 C C . SER A 1 336 ? -2.626 -12.851 -13.470 1.00 96.62 336 SER A C 1
ATOM 2603 O O . SER A 1 336 ? -2.085 -12.667 -14.567 1.00 96.62 336 SER A O 1
ATOM 2605 N N . ARG A 1 337 ? -3.459 -13.872 -13.247 1.00 97.25 337 ARG A N 1
ATOM 2606 C CA . ARG A 1 337 ? -3.913 -14.783 -14.311 1.00 97.25 337 ARG A CA 1
ATOM 2607 C C . ARG A 1 337 ? -5.083 -14.211 -15.122 1.00 97.25 337 ARG A C 1
ATOM 2609 O O . ARG A 1 337 ? -5.363 -14.735 -16.196 1.00 97.25 337 ARG A O 1
ATOM 2616 N N . ASP A 1 338 ? -5.742 -13.148 -14.651 1.00 97.12 338 ASP A N 1
ATOM 2617 C CA . ASP A 1 338 ? -6.843 -12.467 -15.351 1.00 97.12 338 ASP A CA 1
ATOM 2618 C C . ASP A 1 338 ? -6.295 -11.579 -16.503 1.00 97.12 338 ASP A C 1
ATOM 2620 O O . ASP A 1 338 ? -5.628 -10.567 -16.248 1.00 97.12 338 ASP A O 1
ATOM 2624 N N . PRO A 1 339 ? -6.568 -11.897 -17.789 1.00 95.88 339 PRO A N 1
ATOM 2625 C CA . PRO A 1 339 ? -6.053 -11.115 -18.915 1.00 95.88 339 PRO A CA 1
ATOM 2626 C C . PRO A 1 339 ? -6.624 -9.694 -18.991 1.00 95.88 339 PRO A C 1
ATOM 2628 O O . PRO A 1 339 ? -5.957 -8.800 -19.518 1.00 95.88 339 PRO A O 1
ATOM 2631 N N . ALA A 1 340 ? -7.833 -9.463 -18.467 1.00 96.50 340 ALA A N 1
ATOM 2632 C CA . ALA A 1 340 ? -8.436 -8.136 -18.420 1.00 96.50 340 ALA A CA 1
ATOM 2633 C C . ALA A 1 340 ? -7.760 -7.270 -17.347 1.00 96.50 340 ALA A C 1
ATOM 2635 O O . ALA A 1 340 ? -7.491 -6.096 -17.599 1.00 96.50 340 ALA A O 1
ATOM 2636 N N . ALA A 1 341 ? -7.388 -7.855 -16.203 1.00 95.56 341 ALA A N 1
ATOM 2637 C CA . ALA A 1 341 ? -6.588 -7.176 -15.184 1.00 95.56 341 ALA A CA 1
ATOM 2638 C C . ALA A 1 341 ? -5.198 -6.772 -15.704 1.00 95.56 341 ALA A C 1
ATOM 2640 O O . ALA A 1 341 ? -4.765 -5.636 -15.496 1.00 95.56 341 ALA A O 1
ATOM 2641 N N . LEU A 1 342 ? -4.515 -7.669 -16.427 1.00 94.00 342 LEU A N 1
ATOM 2642 C CA . LEU A 1 342 ? -3.226 -7.372 -17.066 1.00 94.00 342 LEU A CA 1
ATOM 2643 C C . LEU A 1 342 ? -3.353 -6.249 -18.105 1.00 94.00 342 LEU A C 1
ATOM 2645 O O . LEU A 1 342 ? -2.532 -5.330 -18.119 1.00 94.00 342 LEU A O 1
ATOM 2649 N N . LEU A 1 343 ? -4.389 -6.292 -18.951 1.00 93.88 343 LEU A N 1
ATOM 2650 C CA . LEU A 1 343 ? -4.655 -5.247 -19.939 1.00 93.88 343 LEU A CA 1
ATOM 2651 C C . LEU A 1 343 ? -4.960 -3.905 -19.264 1.00 93.88 343 LEU A C 1
ATOM 2653 O O . LEU A 1 343 ? -4.390 -2.893 -19.662 1.00 93.88 343 LEU A O 1
ATOM 2657 N N . ALA A 1 344 ? -5.795 -3.883 -18.222 1.00 92.44 344 ALA A N 1
ATOM 2658 C CA . ALA A 1 344 ? -6.084 -2.676 -17.451 1.00 92.44 344 ALA A CA 1
ATOM 2659 C C . ALA A 1 344 ? -4.812 -2.100 -16.803 1.00 92.44 344 ALA A C 1
ATOM 2661 O O . ALA A 1 344 ? -4.551 -0.909 -16.932 1.00 92.44 344 ALA A O 1
ATOM 2662 N N . LYS A 1 345 ? -3.970 -2.944 -16.187 1.00 90.50 345 LYS A N 1
ATOM 2663 C CA . LYS A 1 345 ? -2.695 -2.530 -15.578 1.00 90.50 345 LYS A CA 1
ATOM 2664 C C . LYS A 1 345 ? -1.723 -1.937 -16.599 1.00 90.50 345 LYS A C 1
ATOM 2666 O O . LYS A 1 345 ? -1.174 -0.869 -16.356 1.00 90.50 345 LYS A O 1
ATOM 2671 N N . TYR A 1 346 ? -1.498 -2.613 -17.726 1.00 88.69 346 TYR A N 1
ATOM 2672 C CA . TYR A 1 346 ? -0.461 -2.224 -18.692 1.00 88.69 346 TYR A CA 1
ATOM 2673 C C . TYR A 1 346 ? -0.921 -1.252 -19.789 1.00 88.69 346 TYR A C 1
ATOM 2675 O O . TYR A 1 346 ? -0.080 -0.760 -20.541 1.00 88.69 346 TYR A O 1
ATOM 2683 N N . SER A 1 347 ? -2.218 -0.931 -19.862 1.00 89.19 347 SER A N 1
ATOM 2684 C CA . SER A 1 347 ? -2.749 0.173 -20.679 1.00 89.19 347 SER A CA 1
ATOM 2685 C C . SER A 1 347 ? -2.890 1.496 -19.913 1.00 89.19 347 SER A C 1
ATOM 2687 O O . SER A 1 347 ? -3.107 2.535 -20.538 1.00 89.19 347 SER A O 1
ATOM 2689 N N . ASP A 1 348 ? -2.757 1.488 -18.582 1.00 87.25 348 ASP A N 1
ATOM 2690 C CA . ASP A 1 348 ? -2.935 2.681 -17.758 1.00 87.25 348 ASP A CA 1
ATOM 2691 C C . ASP A 1 348 ? -1.712 3.625 -17.830 1.00 87.25 348 ASP A C 1
ATOM 2693 O O . ASP A 1 348 ? -0.634 3.260 -17.359 1.00 87.25 348 ASP A O 1
ATOM 2697 N N . PRO A 1 349 ? -1.844 4.868 -18.338 1.00 86.88 349 PRO A N 1
ATOM 2698 C CA . PRO A 1 349 ? -0.741 5.836 -18.382 1.00 86.88 349 PRO A CA 1
ATOM 2699 C C . PRO A 1 349 ? -0.293 6.361 -17.002 1.00 86.88 349 PRO A C 1
ATOM 2701 O O . PRO A 1 349 ? 0.684 7.106 -16.931 1.00 86.88 349 PRO A O 1
ATOM 2704 N N . LEU A 1 350 ? -0.981 6.016 -15.906 1.00 86.19 350 LEU A N 1
ATOM 2705 C CA . LEU A 1 350 ? -0.505 6.260 -14.537 1.00 86.19 350 LEU A CA 1
ATOM 2706 C C . LEU A 1 350 ? 0.363 5.109 -13.986 1.00 86.19 350 LEU A C 1
ATOM 2708 O O . LEU A 1 350 ? 1.021 5.285 -12.957 1.00 86.19 350 LEU A O 1
ATOM 2712 N N . VAL A 1 351 ? 0.410 3.957 -14.668 1.00 86.62 351 VAL A N 1
ATOM 2713 C CA . VAL A 1 351 ? 1.266 2.808 -14.328 1.00 86.62 351 VAL A CA 1
ATOM 2714 C C . VAL A 1 351 ? 2.593 2.896 -15.085 1.00 86.62 351 VAL A C 1
ATOM 2716 O O . VAL A 1 351 ? 2.630 3.194 -16.277 1.00 86.62 351 VAL A O 1
ATOM 2719 N N . PHE A 1 352 ? 3.711 2.609 -14.412 1.00 84.38 352 PHE A N 1
ATOM 2720 C CA . PHE A 1 352 ? 5.018 2.576 -15.068 1.00 84.38 352 PHE A CA 1
ATOM 2721 C C . PHE A 1 352 ? 5.329 1.197 -15.659 1.00 84.38 352 PHE A C 1
ATOM 2723 O O . PHE A 1 352 ? 5.490 0.208 -14.941 1.00 84.38 352 PHE A O 1
ATOM 2730 N N . THR A 1 353 ? 5.469 1.138 -16.982 1.00 82.44 353 THR A N 1
ATOM 2731 C CA . THR A 1 353 ? 5.697 -0.113 -17.727 1.00 82.44 353 THR A CA 1
ATOM 2732 C C . THR A 1 353 ? 7.165 -0.363 -18.099 1.00 82.44 353 THR A C 1
ATOM 2734 O O . THR A 1 353 ? 7.494 -1.428 -18.619 1.00 82.44 353 THR A O 1
ATOM 2737 N N . GLY A 1 354 ? 8.064 0.592 -17.830 1.00 77.62 354 GLY A N 1
ATOM 2738 C CA . GLY A 1 354 ? 9.502 0.450 -18.075 1.00 77.62 354 GLY A CA 1
ATOM 2739 C C . GLY A 1 354 ? 10.247 -0.320 -16.975 1.00 77.62 354 GLY A C 1
ATOM 2740 O O . GLY A 1 354 ? 9.727 -0.562 -15.886 1.00 77.62 354 GLY A O 1
ATOM 2741 N N . SER A 1 355 ? 11.510 -0.667 -17.236 1.00 80.75 355 SER A N 1
ATOM 2742 C CA . SER A 1 355 ? 12.360 -1.380 -16.270 1.00 80.75 355 SER A CA 1
ATOM 2743 C C . SER A 1 355 ? 12.618 -0.574 -14.991 1.00 80.75 355 SER A C 1
ATOM 2745 O O . SER A 1 355 ? 12.788 0.645 -15.038 1.00 80.75 355 SER A O 1
ATOM 2747 N N . ILE A 1 356 ? 12.745 -1.260 -13.854 1.00 80.56 356 ILE A N 1
ATOM 2748 C CA . ILE A 1 356 ? 13.081 -0.640 -12.562 1.00 80.56 356 ILE A CA 1
ATOM 2749 C C . ILE A 1 356 ? 14.444 0.072 -12.648 1.00 80.56 356 ILE A C 1
ATOM 2751 O O . ILE A 1 356 ? 15.405 -0.453 -13.218 1.00 80.56 356 ILE A O 1
ATOM 2755 N N . ARG A 1 357 ? 14.530 1.282 -12.081 1.00 84.94 357 ARG A N 1
ATOM 2756 C CA . ARG A 1 357 ? 15.761 2.086 -12.058 1.00 84.94 357 ARG A CA 1
ATOM 2757 C C . ARG A 1 357 ? 16.739 1.587 -11.000 1.00 84.94 357 ARG A C 1
ATOM 2759 O O . ARG A 1 357 ? 16.316 1.138 -9.934 1.00 84.94 357 ARG A O 1
ATOM 2766 N N . VAL A 1 358 ? 18.044 1.710 -11.258 1.00 85.50 358 VAL A N 1
ATOM 2767 C CA . VAL A 1 358 ? 19.102 1.165 -10.380 1.00 85.50 358 VAL A CA 1
ATOM 2768 C C . VAL A 1 358 ? 18.939 1.609 -8.926 1.00 85.50 358 VAL A C 1
ATOM 2770 O O . VAL A 1 358 ? 18.963 0.771 -8.023 1.00 85.50 358 VAL A O 1
ATOM 2773 N N . ARG A 1 359 ? 18.724 2.910 -8.690 1.00 87.38 359 ARG A N 1
ATOM 2774 C CA . ARG A 1 359 ? 18.540 3.447 -7.335 1.00 87.38 359 ARG A CA 1
ATOM 2775 C C . ARG A 1 359 ? 17.339 2.822 -6.628 1.00 87.38 359 ARG A C 1
ATOM 2777 O O . ARG A 1 359 ? 17.428 2.482 -5.459 1.00 87.38 359 ARG A O 1
ATOM 2784 N N . THR A 1 360 ? 16.243 2.624 -7.347 1.00 86.81 360 THR A N 1
ATOM 2785 C CA . THR A 1 360 ? 14.978 2.102 -6.814 1.00 86.81 360 THR A CA 1
ATOM 2786 C C . THR A 1 360 ? 15.056 0.616 -6.495 1.00 86.81 360 THR A C 1
ATOM 2788 O O . THR A 1 360 ? 14.608 0.202 -5.431 1.00 86.81 360 THR A O 1
ATOM 2791 N N . GLY A 1 361 ? 15.709 -0.175 -7.352 1.00 86.69 361 GLY A N 1
ATOM 2792 C CA . GLY A 1 361 ? 16.034 -1.567 -7.033 1.00 86.69 361 GLY A CA 1
ATOM 2793 C C . GLY A 1 361 ? 16.932 -1.675 -5.795 1.00 86.69 361 GLY A C 1
ATOM 2794 O O . GLY A 1 361 ? 16.697 -2.517 -4.933 1.00 86.69 361 GLY A O 1
ATOM 2795 N N . TYR A 1 362 ? 17.914 -0.778 -5.654 1.00 88.75 362 TYR A N 1
ATOM 2796 C CA . TYR A 1 362 ? 18.759 -0.711 -4.460 1.00 88.75 362 TYR A CA 1
ATOM 2797 C C . TYR A 1 362 ? 17.985 -0.308 -3.194 1.00 88.75 362 TYR A C 1
ATOM 2799 O O . TYR A 1 362 ? 18.172 -0.927 -2.151 1.00 88.75 362 TYR A O 1
ATOM 2807 N N . GLU A 1 363 ? 17.083 0.672 -3.270 1.00 91.38 363 GLU A N 1
ATOM 2808 C CA . GLU A 1 363 ? 16.217 1.044 -2.145 1.00 91.38 363 GLU A CA 1
ATOM 2809 C C . GLU A 1 363 ? 15.289 -0.108 -1.724 1.00 91.38 363 GLU A C 1
ATOM 2811 O O . GLU A 1 363 ? 15.118 -0.344 -0.529 1.00 91.38 363 GLU A O 1
ATOM 2816 N N . ILE A 1 364 ? 14.765 -0.891 -2.675 1.00 89.75 364 ILE A N 1
ATOM 2817 C CA . ILE A 1 364 ? 13.981 -2.101 -2.375 1.00 89.75 364 ILE A CA 1
ATOM 2818 C C . ILE A 1 364 ? 14.840 -3.146 -1.647 1.00 89.75 364 ILE A C 1
ATOM 2820 O O . ILE A 1 364 ? 14.399 -3.688 -0.637 1.00 89.75 364 ILE A O 1
ATOM 2824 N N . LEU A 1 365 ? 16.088 -3.370 -2.076 1.00 89.69 365 LEU A N 1
ATOM 2825 C CA . LEU A 1 365 ? 17.031 -4.233 -1.350 1.00 89.69 365 LEU A CA 1
ATOM 2826 C C . LEU A 1 365 ? 17.376 -3.687 0.052 1.00 89.69 365 LEU A C 1
ATOM 2828 O O . LEU A 1 365 ? 17.578 -4.469 0.979 1.00 89.69 365 LEU A O 1
ATOM 2832 N N . ARG A 1 366 ? 17.417 -2.358 0.242 1.00 93.19 366 ARG A N 1
ATOM 2833 C CA . ARG A 1 366 ? 17.611 -1.738 1.566 1.00 93.19 366 ARG A CA 1
ATOM 2834 C C . ARG A 1 366 ? 16.408 -1.947 2.487 1.00 93.19 366 ARG A C 1
ATOM 2836 O O . ARG A 1 366 ? 16.613 -2.279 3.655 1.00 93.19 366 ARG A O 1
ATOM 2843 N N . ILE A 1 367 ? 15.175 -1.739 2.010 1.00 94.50 367 ILE A N 1
ATOM 2844 C CA . ILE A 1 367 ? 13.986 -1.886 2.866 1.00 94.50 367 ILE A CA 1
ATOM 2845 C C . ILE A 1 367 ? 13.728 -3.353 3.221 1.00 94.50 367 ILE A C 1
ATOM 2847 O O . ILE A 1 367 ? 13.444 -3.633 4.383 1.00 94.50 367 ILE A O 1
ATOM 2851 N N . THR A 1 368 ? 13.902 -4.290 2.281 1.00 92.81 368 THR A N 1
ATOM 2852 C CA . THR A 1 368 ? 13.708 -5.725 2.543 1.00 92.81 368 THR A CA 1
ATOM 2853 C C . THR A 1 368 ? 14.735 -6.240 3.548 1.00 92.81 368 THR A C 1
ATOM 2855 O O . THR A 1 368 ? 14.351 -6.848 4.544 1.00 92.81 368 THR A O 1
ATOM 2858 N N . ALA A 1 369 ? 16.022 -5.920 3.368 1.00 92.56 369 ALA A N 1
ATOM 2859 C CA . ALA A 1 369 ? 17.075 -6.291 4.314 1.00 92.56 369 ALA A CA 1
ATOM 2860 C C . ALA A 1 369 ? 16.856 -5.674 5.707 1.00 92.56 369 ALA A C 1
ATOM 2862 O O . ALA A 1 369 ? 17.057 -6.350 6.714 1.00 92.56 369 ALA A O 1
ATOM 2863 N N . TYR A 1 370 ? 16.398 -4.417 5.782 1.00 95.69 370 TYR A N 1
ATOM 2864 C CA . TYR A 1 370 ? 16.038 -3.786 7.053 1.00 95.69 370 TYR A CA 1
ATOM 2865 C C . TYR A 1 370 ? 14.867 -4.507 7.735 1.00 95.69 370 TYR A C 1
ATOM 2867 O O . TYR A 1 370 ? 14.947 -4.802 8.927 1.00 95.69 370 TYR A O 1
ATOM 2875 N N . LEU A 1 371 ? 13.796 -4.821 6.998 1.00 96.44 371 LEU A N 1
ATOM 2876 C CA . LEU A 1 371 ? 12.637 -5.532 7.541 1.00 96.44 371 LEU A CA 1
ATOM 2877 C C . LEU A 1 371 ? 13.030 -6.924 8.042 1.00 96.44 371 LEU A C 1
ATOM 2879 O O . LEU A 1 371 ? 12.742 -7.238 9.190 1.00 96.44 371 LEU A O 1
ATOM 2883 N N . GLN A 1 372 ? 13.783 -7.704 7.259 1.00 93.69 372 GLN A N 1
ATOM 2884 C CA . GLN A 1 372 ? 14.265 -9.040 7.646 1.00 93.69 372 GLN A CA 1
ATOM 2885 C C . GLN A 1 372 ? 15.170 -9.070 8.889 1.00 93.69 372 GLN A C 1
ATOM 2887 O O . GLN A 1 372 ? 15.334 -10.133 9.480 1.00 93.69 372 GLN A O 1
ATOM 2892 N N . GLN A 1 373 ? 15.761 -7.938 9.284 1.00 95.44 373 GLN A N 1
ATOM 2893 C CA . GLN A 1 373 ? 16.552 -7.792 10.516 1.00 95.44 373 GLN A CA 1
ATOM 2894 C C . GLN A 1 373 ? 15.717 -7.308 11.716 1.00 95.44 373 GLN A C 1
ATOM 2896 O O . GLN A 1 373 ? 16.238 -7.189 12.824 1.00 95.44 373 GLN A O 1
ATOM 2901 N N . ASN A 1 374 ? 14.441 -6.971 11.502 1.00 97.31 374 ASN A N 1
ATOM 2902 C CA . ASN A 1 374 ? 13.567 -6.344 12.495 1.00 97.31 374 ASN A CA 1
ATOM 2903 C C . ASN A 1 374 ? 12.163 -6.981 12.567 1.00 97.31 374 ASN A C 1
ATOM 2905 O O . ASN A 1 374 ? 11.318 -6.441 13.275 1.00 97.31 374 ASN A O 1
ATOM 2909 N N . LEU A 1 375 ? 11.904 -8.115 11.896 1.00 96.94 375 LEU A N 1
ATOM 2910 C CA . LEU A 1 375 ? 10.589 -8.784 11.896 1.00 96.94 375 LEU A CA 1
ATOM 2911 C C . LEU A 1 375 ? 10.082 -9.045 13.321 1.00 96.94 375 LEU A C 1
ATOM 2913 O O . LEU A 1 375 ? 8.950 -8.699 13.639 1.00 96.94 375 LEU A O 1
ATOM 2917 N N . CYS A 1 376 ? 10.954 -9.515 14.215 1.00 97.75 376 CYS A N 1
ATOM 2918 C CA . CYS A 1 376 ? 10.661 -9.753 15.633 1.00 97.75 376 CYS A CA 1
ATOM 2919 C C . CYS A 1 376 ? 10.258 -8.515 16.456 1.00 97.75 376 CYS A C 1
ATOM 2921 O O . CYS A 1 376 ? 9.867 -8.662 17.612 1.00 97.75 376 CYS A O 1
ATOM 2923 N N . LYS A 1 377 ? 10.309 -7.306 15.887 1.00 97.94 377 LYS A N 1
ATOM 2924 C CA . LYS A 1 377 ? 9.808 -6.066 16.505 1.00 97.94 377 LYS A CA 1
ATOM 2925 C C . LYS A 1 377 ? 8.414 -5.664 16.007 1.00 97.94 377 LYS A C 1
ATOM 2927 O O . LYS A 1 377 ? 7.894 -4.651 16.451 1.00 97.94 377 LYS A O 1
ATOM 2932 N N . LEU A 1 378 ? 7.816 -6.417 15.080 1.00 98.00 378 LEU A N 1
ATOM 2933 C CA . LEU A 1 378 ? 6.438 -6.203 14.636 1.00 98.00 378 LEU A CA 1
ATOM 2934 C C . LEU A 1 378 ? 5.467 -6.842 15.632 1.00 98.00 378 LEU A C 1
ATOM 2936 O O . LEU A 1 378 ? 5.345 -8.066 15.684 1.00 98.00 378 LEU A O 1
ATOM 2940 N N . THR A 1 379 ? 4.787 -5.998 16.403 1.00 98.25 379 THR A N 1
ATOM 2941 C CA . THR A 1 379 ? 3.822 -6.362 17.458 1.00 98.25 379 THR A CA 1
ATOM 2942 C C . THR A 1 379 ? 2.370 -6.007 17.121 1.00 98.25 379 THR A C 1
ATOM 2944 O O . THR A 1 379 ? 1.460 -6.602 17.691 1.00 98.25 379 THR A O 1
ATOM 2947 N N . VAL A 1 380 ? 2.143 -5.113 16.152 1.00 97.94 380 VAL A N 1
ATOM 2948 C CA . VAL A 1 380 ? 0.813 -4.755 15.620 1.00 97.94 380 VAL A CA 1
ATOM 2949 C C . VAL A 1 380 ? 0.041 -5.988 15.096 1.00 97.94 380 VAL A C 1
ATOM 2951 O O . VAL A 1 380 ? 0.669 -6.879 14.512 1.00 97.94 380 VAL A O 1
ATOM 2954 N N . PRO A 1 381 ? -1.297 -6.071 15.244 1.00 98.56 381 PRO A N 1
ATOM 2955 C CA . PRO A 1 381 ? -2.102 -7.123 14.617 1.00 98.56 381 PRO A CA 1
ATOM 2956 C C . PRO A 1 381 ? -1.953 -7.149 13.090 1.00 98.56 381 PRO A C 1
ATOM 2958 O O . PRO A 1 381 ? -1.929 -6.085 12.465 1.00 98.56 381 PRO A O 1
ATOM 2961 N N . PHE A 1 382 ? -1.877 -8.324 12.452 1.00 98.81 382 PHE A N 1
ATOM 2962 C CA . PHE A 1 382 ? -1.765 -8.379 10.986 1.00 98.81 382 PHE A CA 1
ATOM 2963 C C . PHE A 1 382 ? -2.340 -9.612 10.269 1.00 98.81 382 PHE A C 1
ATOM 2965 O O . PHE A 1 382 ? -2.397 -10.722 10.798 1.00 98.81 382 PHE A O 1
ATOM 2972 N N . LEU A 1 383 ? -2.677 -9.408 8.991 1.00 98.88 383 LEU A N 1
ATOM 2973 C CA . LEU A 1 383 ? -3.042 -10.435 8.013 1.00 98.88 383 LEU A CA 1
ATOM 2974 C C . LEU A 1 383 ? -2.096 -10.376 6.806 1.00 98.88 383 LEU A C 1
ATOM 2976 O O . LEU A 1 383 ? -2.018 -9.345 6.138 1.00 98.88 383 LEU A O 1
ATOM 2980 N N . VAL A 1 384 ? -1.427 -11.486 6.484 1.00 98.81 384 VAL A N 1
ATOM 2981 C CA . VAL A 1 384 ? -0.624 -11.632 5.258 1.00 98.81 384 VAL A CA 1
ATOM 2982 C C . VAL A 1 384 ? -1.317 -12.555 4.262 1.00 98.81 384 VAL A C 1
ATOM 2984 O O . VAL A 1 384 ? -1.571 -13.722 4.552 1.00 98.81 384 VAL A O 1
ATOM 2987 N N . LEU A 1 385 ? -1.563 -12.051 3.057 1.00 98.88 385 LEU A N 1
ATOM 2988 C CA . LEU A 1 385 ? -2.083 -12.800 1.918 1.00 98.88 385 LEU A CA 1
ATOM 2989 C C . LEU A 1 385 ? -1.011 -12.829 0.817 1.00 98.88 385 LEU A C 1
ATOM 2991 O O . LEU A 1 385 ? -0.461 -11.784 0.472 1.00 98.88 385 LEU A O 1
ATOM 2995 N N . HIS A 1 386 ? -0.708 -13.998 0.251 1.00 98.75 386 HIS A N 1
ATOM 2996 C CA . HIS A 1 386 ? 0.271 -14.145 -0.842 1.00 98.75 386 HIS A CA 1
ATOM 2997 C C . HIS A 1 386 ? -0.198 -15.220 -1.830 1.00 98.75 386 HIS A C 1
ATOM 2999 O O . HIS A 1 386 ? -0.780 -16.219 -1.405 1.00 98.75 386 HIS A O 1
ATOM 3005 N N . GLY A 1 387 ? 0.067 -15.056 -3.126 1.00 98.31 387 GLY A N 1
ATOM 3006 C CA . GLY A 1 387 ? -0.021 -16.161 -4.086 1.00 98.31 387 GLY A CA 1
ATOM 3007 C C . GLY A 1 387 ? 1.144 -17.142 -3.904 1.00 98.31 387 GLY A C 1
ATOM 3008 O O . GLY A 1 387 ? 2.244 -16.719 -3.561 1.00 98.31 387 GLY A O 1
ATOM 3009 N N . SER A 1 388 ? 0.946 -18.451 -4.095 1.00 97.56 388 SER A N 1
ATOM 3010 C CA . SER A 1 388 ? 2.062 -19.417 -4.011 1.00 97.56 388 SER A CA 1
ATOM 3011 C C . SER A 1 388 ? 2.992 -19.394 -5.222 1.00 97.56 388 SER A C 1
ATOM 3013 O O . SER A 1 388 ? 4.114 -19.884 -5.126 1.00 97.56 388 SER A O 1
ATOM 3015 N N . ASP A 1 389 ? 2.520 -18.846 -6.341 1.00 96.56 389 ASP A N 1
ATOM 3016 C CA . ASP A 1 389 ? 3.193 -18.876 -7.641 1.00 96.56 389 ASP A CA 1
ATOM 3017 C C . ASP A 1 389 ? 3.685 -17.460 -8.026 1.00 96.56 389 ASP A C 1
ATOM 3019 O O . ASP A 1 389 ? 4.032 -17.192 -9.175 1.00 96.56 389 ASP A O 1
ATOM 3023 N N . ASP A 1 390 ? 3.717 -16.542 -7.052 1.00 95.06 390 ASP A N 1
ATOM 3024 C CA . ASP A 1 390 ? 4.209 -15.170 -7.180 1.00 95.06 390 ASP A CA 1
ATOM 3025 C C . ASP A 1 390 ? 5.694 -15.146 -7.591 1.00 95.06 390 ASP A C 1
ATOM 3027 O O . ASP A 1 390 ? 6.576 -15.632 -6.883 1.00 95.06 390 ASP A O 1
ATOM 3031 N N . THR A 1 391 ? 5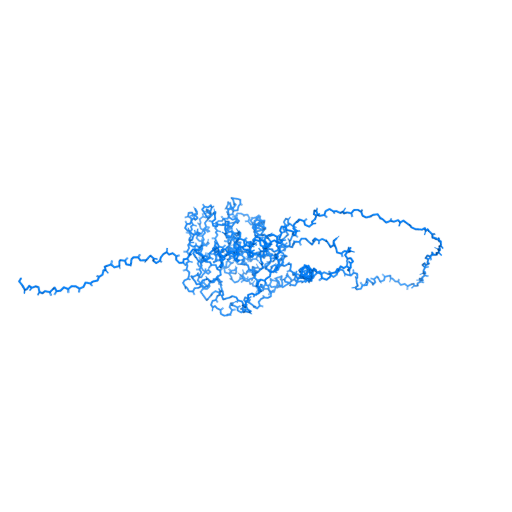.978 -14.570 -8.764 1.00 89.50 391 THR A N 1
ATOM 3032 C CA . THR A 1 391 ? 7.340 -14.434 -9.306 1.00 89.50 391 THR A CA 1
ATOM 3033 C C . THR A 1 391 ? 7.950 -13.044 -9.084 1.00 89.50 391 THR A C 1
ATOM 3035 O O . THR A 1 391 ? 8.980 -12.728 -9.683 1.00 89.50 391 THR A O 1
ATOM 3038 N N . VAL A 1 392 ? 7.297 -12.173 -8.310 1.00 88.56 392 VAL A N 1
ATOM 3039 C CA . VAL A 1 392 ? 7.702 -10.777 -8.060 1.00 88.56 392 VAL A CA 1
ATOM 3040 C C . VAL A 1 392 ? 8.184 -10.598 -6.622 1.00 88.56 392 VAL A C 1
ATOM 3042 O O . VAL A 1 392 ? 9.202 -9.941 -6.394 1.00 88.56 392 VAL A O 1
ATOM 3045 N N . THR A 1 393 ? 7.489 -11.207 -5.663 1.00 91.12 393 THR A N 1
ATOM 3046 C CA . THR A 1 393 ? 7.896 -11.289 -4.254 1.00 91.12 393 THR A CA 1
ATOM 3047 C C . THR A 1 393 ? 7.890 -12.732 -3.786 1.00 91.12 393 THR A C 1
ATOM 3049 O O . THR A 1 393 ? 7.012 -13.495 -4.155 1.00 91.12 393 THR A O 1
ATOM 3052 N N . ASP A 1 394 ? 8.869 -13.103 -2.962 1.00 92.19 394 ASP A N 1
ATOM 3053 C CA . ASP A 1 394 ? 9.005 -14.472 -2.464 1.00 92.19 394 ASP A CA 1
ATOM 3054 C C . ASP A 1 394 ? 7.954 -14.774 -1.367 1.00 92.19 394 ASP A C 1
ATOM 3056 O O . ASP A 1 394 ? 7.989 -14.126 -0.306 1.00 92.19 394 ASP A O 1
ATOM 3060 N N . PRO A 1 395 ? 7.050 -15.761 -1.554 1.00 95.44 395 PRO A N 1
ATOM 3061 C CA . PRO A 1 395 ? 6.092 -16.172 -0.527 1.00 95.44 395 PRO A CA 1
ATOM 3062 C C . PRO A 1 395 ? 6.767 -16.694 0.750 1.00 95.44 395 PRO A C 1
ATOM 3064 O O . PRO A 1 395 ? 6.200 -16.569 1.838 1.00 95.44 395 PRO A O 1
ATOM 3067 N N . GLU A 1 396 ? 7.999 -17.208 0.664 1.00 95.00 396 GLU A N 1
ATOM 3068 C CA . GLU A 1 396 ? 8.799 -17.612 1.827 1.00 95.00 396 GLU A CA 1
ATOM 3069 C C . GLU A 1 396 ? 9.118 -16.414 2.731 1.00 95.00 396 GLU A C 1
ATOM 3071 O O . GLU A 1 396 ? 9.073 -16.517 3.956 1.00 95.00 396 GLU A O 1
ATOM 3076 N N . GLY A 1 397 ? 9.325 -15.229 2.146 1.00 94.94 397 GLY A N 1
ATOM 3077 C CA . GLY A 1 397 ? 9.473 -13.984 2.901 1.00 94.94 397 GLY A CA 1
ATOM 3078 C C . GLY A 1 397 ? 8.232 -13.640 3.731 1.00 94.94 397 GLY A C 1
ATOM 3079 O O . GLY A 1 397 ? 8.351 -13.036 4.796 1.00 94.94 397 GLY A O 1
ATOM 3080 N N . SER A 1 398 ? 7.043 -14.053 3.279 1.00 97.56 398 SER A N 1
ATOM 3081 C CA . SER A 1 398 ? 5.789 -13.875 4.021 1.00 97.56 398 SER A CA 1
ATOM 3082 C C . SER A 1 398 ? 5.586 -14.905 5.124 1.00 97.56 398 SER A C 1
ATOM 3084 O O . SER A 1 398 ? 5.126 -14.527 6.200 1.00 97.56 398 SER A O 1
ATOM 3086 N N . LYS A 1 399 ? 5.989 -16.166 4.912 1.00 97.88 399 LYS A N 1
ATOM 3087 C CA . LYS A 1 399 ? 6.066 -17.151 6.005 1.00 97.88 399 LYS A CA 1
ATOM 3088 C C . LYS A 1 399 ? 7.018 -16.665 7.091 1.00 97.88 399 LYS A C 1
ATOM 3090 O O . LYS A 1 399 ? 6.619 -16.573 8.243 1.00 97.88 399 LYS A O 1
ATOM 3095 N N . LYS A 1 400 ? 8.215 -16.212 6.702 1.00 97.19 400 LYS A N 1
ATOM 3096 C CA . LYS A 1 400 ? 9.213 -15.652 7.618 1.00 97.19 400 LYS A CA 1
ATOM 3097 C C . LYS A 1 400 ? 8.675 -14.460 8.425 1.00 97.19 400 LYS A C 1
ATOM 3099 O O . LYS A 1 400 ? 8.896 -14.391 9.629 1.00 97.19 400 LYS A O 1
ATOM 3104 N N . LEU A 1 401 ? 7.938 -13.543 7.787 1.00 98.00 401 LEU A N 1
ATOM 3105 C CA . LEU A 1 401 ? 7.225 -12.449 8.465 1.00 98.00 401 LEU A CA 1
ATOM 3106 C C . LEU A 1 401 ? 6.213 -12.973 9.498 1.00 98.00 401 LEU A C 1
ATOM 3108 O O . LEU A 1 401 ? 6.187 -12.482 10.623 1.00 98.00 401 LEU A O 1
ATOM 3112 N N . TYR A 1 402 ? 5.399 -13.966 9.136 1.00 98.50 402 TYR A N 1
ATOM 3113 C CA . TYR A 1 402 ? 4.441 -14.578 10.058 1.00 98.50 402 TYR A CA 1
ATOM 3114 C C . TYR A 1 402 ? 5.130 -15.310 11.220 1.00 98.50 402 TYR A C 1
ATOM 3116 O O . TYR A 1 402 ? 4.703 -15.186 12.365 1.00 98.50 402 TYR A O 1
ATOM 3124 N N . GLU A 1 403 ? 6.210 -16.040 10.961 1.00 98.38 403 GLU A N 1
ATOM 3125 C CA . GLU A 1 403 ? 6.937 -16.822 11.961 1.00 98.38 403 GLU A CA 1
ATOM 3126 C C . GLU A 1 403 ? 7.695 -15.922 12.947 1.00 98.38 403 GLU A C 1
ATOM 3128 O O . GLU A 1 403 ? 7.450 -16.003 14.152 1.00 98.38 403 GLU A O 1
ATOM 3133 N N . GLU A 1 404 ? 8.555 -15.024 12.453 1.00 98.25 404 GLU A N 1
ATOM 3134 C CA . GLU A 1 404 ? 9.471 -14.237 13.293 1.00 98.25 404 GLU A CA 1
ATOM 3135 C C . GLU A 1 404 ? 8.819 -13.057 14.028 1.00 98.25 404 GLU A C 1
ATOM 3137 O O . GLU A 1 404 ? 9.394 -12.584 15.007 1.00 98.25 404 GLU A O 1
ATOM 3142 N N . ALA A 1 405 ? 7.663 -12.546 13.588 1.00 98.50 405 ALA A N 1
ATOM 3143 C CA . ALA A 1 405 ? 7.042 -11.377 14.216 1.00 98.50 405 ALA A CA 1
ATOM 3144 C C . ALA A 1 405 ? 6.490 -11.657 15.625 1.00 98.50 405 ALA A C 1
ATOM 3146 O O . ALA A 1 405 ? 5.860 -12.688 15.860 1.00 98.50 405 ALA A O 1
ATOM 3147 N N . SER A 1 406 ? 6.656 -10.704 16.548 1.00 98.38 406 SER A N 1
ATOM 3148 C CA . SER A 1 406 ? 6.202 -10.826 17.948 1.00 98.38 406 SER A CA 1
ATOM 3149 C C . SER A 1 406 ? 4.715 -10.510 18.161 1.00 98.38 406 SER A C 1
ATOM 3151 O O . SER A 1 406 ? 4.231 -10.587 19.287 1.00 98.38 406 SER A O 1
ATOM 3153 N N . SER A 1 407 ? 3.984 -10.156 17.101 1.00 98.50 407 SER A N 1
ATOM 3154 C CA . SER A 1 407 ? 2.536 -9.942 17.139 1.00 98.50 407 SER A CA 1
ATOM 3155 C C . SER A 1 407 ? 1.801 -11.182 17.649 1.00 98.50 407 SER A C 1
ATOM 3157 O O . SER A 1 407 ? 2.028 -12.301 17.179 1.00 98.50 407 SER A O 1
ATOM 3159 N N . THR A 1 408 ? 0.915 -10.969 18.620 1.00 97.75 408 THR A N 1
ATOM 3160 C CA . THR A 1 408 ? 0.057 -12.003 19.213 1.00 97.75 408 THR A CA 1
ATOM 3161 C C . THR A 1 408 ? -1.195 -12.274 18.380 1.00 97.75 408 THR A C 1
ATOM 3163 O O . THR A 1 408 ? -1.752 -13.365 18.472 1.00 97.75 408 THR A O 1
ATOM 3166 N N . ASP A 1 409 ? -1.609 -11.320 17.541 1.00 98.06 409 ASP A N 1
ATOM 3167 C CA . ASP A 1 409 ? -2.748 -11.429 16.627 1.00 98.06 409 ASP A CA 1
ATOM 3168 C C . ASP A 1 409 ? -2.272 -11.349 15.171 1.00 98.06 409 ASP A C 1
ATOM 3170 O O . ASP A 1 409 ? -2.348 -10.317 14.500 1.00 98.06 409 ASP A O 1
ATOM 3174 N N . LYS A 1 410 ? -1.727 -12.466 14.689 1.00 98.25 410 LYS A N 1
ATOM 3175 C CA . LYS A 1 410 ? -1.168 -12.598 13.343 1.00 98.25 410 LYS A CA 1
ATOM 3176 C C . LYS A 1 410 ? -1.813 -13.744 12.578 1.00 98.25 410 LYS A C 1
ATOM 3178 O O . LYS A 1 410 ? -2.086 -14.808 13.130 1.00 98.25 410 LYS A O 1
ATOM 3183 N N . SER A 1 411 ? -2.029 -13.543 11.282 1.00 98.50 411 SER A N 1
ATOM 3184 C CA . SER A 1 411 ? -2.615 -14.524 10.361 1.00 98.50 411 SER A CA 1
ATOM 3185 C C . SER A 1 411 ? -1.881 -14.531 9.019 1.00 98.50 411 SER A C 1
ATOM 3187 O O . SER A 1 411 ? -1.433 -13.487 8.544 1.00 98.50 411 SER A O 1
ATOM 3189 N N . ILE A 1 412 ? -1.782 -15.703 8.385 1.00 98.62 412 ILE A N 1
ATOM 3190 C CA . ILE A 1 412 ? -1.230 -15.869 7.034 1.00 98.62 412 ILE A CA 1
ATOM 3191 C C . ILE A 1 412 ? -2.100 -16.816 6.202 1.00 98.62 412 ILE A C 1
ATOM 3193 O O . ILE A 1 412 ? -2.544 -17.851 6.695 1.00 98.62 412 ILE A O 1
ATOM 3197 N N . LYS A 1 413 ? -2.317 -16.481 4.925 1.00 98.69 413 LYS A N 1
ATOM 3198 C CA . LYS A 1 413 ? -3.018 -17.328 3.952 1.00 98.69 413 LYS A CA 1
ATOM 3199 C C . LYS A 1 413 ? -2.276 -17.306 2.613 1.00 98.69 413 LYS A C 1
ATOM 3201 O O . LYS A 1 413 ? -2.140 -16.258 1.981 1.00 98.69 413 LYS A O 1
ATOM 3206 N N . LEU A 1 414 ? -1.784 -18.473 2.194 1.00 98.50 414 LEU A N 1
ATOM 3207 C CA . LEU A 1 414 ? -1.115 -18.663 0.904 1.00 98.50 414 LEU A CA 1
ATOM 3208 C C . LEU A 1 414 ? -2.117 -19.243 -0.100 1.00 98.50 414 LEU A C 1
ATOM 3210 O O . LEU A 1 414 ? -2.609 -20.358 0.078 1.00 98.50 414 LEU A O 1
ATOM 3214 N N . TYR A 1 415 ? -2.432 -18.484 -1.145 1.00 98.56 415 TYR A N 1
ATOM 3215 C CA . TYR A 1 415 ? -3.383 -18.871 -2.181 1.00 98.56 415 TYR A CA 1
ATOM 3216 C C . TYR A 1 415 ? -2.685 -19.694 -3.266 1.00 98.56 415 TYR A C 1
ATOM 3218 O O . TYR A 1 415 ? -1.844 -19.186 -4.011 1.00 98.56 415 TYR A O 1
ATOM 3226 N N . LYS A 1 416 ? -3.030 -20.983 -3.350 1.00 98.19 416 LYS A N 1
ATOM 3227 C CA . LYS A 1 416 ? -2.381 -21.925 -4.266 1.00 98.19 416 LYS A CA 1
ATOM 3228 C C . LYS A 1 416 ? -2.648 -21.565 -5.733 1.00 98.19 416 LYS A C 1
ATOM 3230 O O . LYS A 1 416 ? -3.801 -21.533 -6.149 1.00 98.19 416 LYS A O 1
ATOM 3235 N N . GLY A 1 417 ? -1.591 -21.392 -6.524 1.00 97.38 417 GLY A N 1
ATOM 3236 C CA . GLY A 1 417 ? -1.684 -21.121 -7.959 1.00 97.38 417 GLY A CA 1
ATOM 3237 C C . GLY A 1 417 ? -2.111 -19.695 -8.314 1.00 97.38 417 GLY A C 1
ATOM 3238 O O . GLY A 1 417 ? -2.542 -19.482 -9.445 1.00 97.38 417 GLY A O 1
ATOM 3239 N N . LEU A 1 418 ? -2.049 -18.751 -7.367 1.00 98.50 418 LEU A N 1
ATOM 3240 C CA . LEU A 1 418 ? -2.235 -17.313 -7.599 1.00 98.50 418 LEU A CA 1
ATOM 3241 C C . LEU A 1 418 ? -0.878 -16.601 -7.670 1.00 98.50 418 LEU A C 1
ATOM 3243 O O . LEU A 1 418 ? 0.115 -17.087 -7.121 1.00 98.50 418 LEU A O 1
ATOM 3247 N N . LEU A 1 419 ? -0.864 -15.444 -8.333 1.00 97.81 419 LEU A N 1
ATOM 3248 C CA . LEU A 1 419 ? 0.308 -14.596 -8.547 1.00 97.81 419 LEU A CA 1
ATOM 3249 C C . LEU A 1 419 ? 0.309 -13.385 -7.580 1.00 97.81 419 LEU A C 1
ATOM 3251 O O . LEU A 1 419 ? -0.117 -13.499 -6.431 1.00 97.81 419 LEU A O 1
ATOM 3255 N N . HIS A 1 420 ? 0.833 -12.240 -8.027 1.00 97.00 420 HIS A N 1
ATOM 3256 C CA . HIS A 1 420 ? 1.184 -11.076 -7.202 1.00 97.00 420 HIS A CA 1
ATOM 3257 C C . HIS A 1 420 ? 0.015 -10.118 -6.921 1.00 97.00 420 HIS A C 1
ATOM 3259 O O . HIS A 1 420 ? -0.240 -9.725 -5.782 1.00 97.00 420 HIS A O 1
ATOM 3265 N N . ASP A 1 421 ? -0.715 -9.733 -7.966 1.00 97.38 421 ASP A N 1
ATOM 3266 C CA . ASP A 1 421 ? -1.807 -8.757 -7.941 1.00 97.38 421 ASP A CA 1
ATOM 3267 C C . ASP A 1 421 ? -3.097 -9.411 -7.390 1.00 97.38 421 ASP A C 1
ATOM 3269 O O . ASP A 1 421 ? -4.113 -9.469 -8.075 1.00 97.38 421 ASP A O 1
ATOM 3273 N N . LEU A 1 422 ? -3.082 -9.915 -6.148 1.00 98.31 422 LEU A N 1
ATOM 3274 C CA . LEU A 1 422 ? -4.177 -10.710 -5.554 1.00 98.31 422 LEU A CA 1
ATOM 3275 C C . LEU A 1 422 ? -5.571 -10.061 -5.636 1.00 98.31 422 LEU A C 1
ATOM 3277 O O . LEU A 1 422 ? -6.564 -10.748 -5.860 1.00 98.31 422 LEU A O 1
ATOM 3281 N N . LEU A 1 423 ? -5.668 -8.734 -5.496 1.00 98.31 423 LEU A N 1
ATOM 3282 C CA . LEU A 1 423 ? -6.938 -8.000 -5.635 1.00 98.31 423 LEU A CA 1
ATOM 3283 C C . LEU A 1 423 ? -7.439 -7.886 -7.090 1.00 98.31 423 LEU A C 1
ATOM 3285 O O . LEU A 1 423 ? -8.520 -7.352 -7.334 1.00 98.31 423 LEU A O 1
ATOM 3289 N N . PHE A 1 424 ? -6.669 -8.397 -8.047 1.00 97.88 424 PHE A N 1
ATOM 3290 C CA . PHE A 1 424 ? -6.938 -8.395 -9.481 1.00 97.88 424 PHE A CA 1
ATOM 3291 C C . PHE A 1 424 ? -6.802 -9.804 -10.099 1.00 97.88 424 PHE A C 1
ATOM 3293 O O . PHE A 1 424 ? -6.723 -9.936 -11.319 1.00 97.88 424 PHE A O 1
ATOM 3300 N N . GLU A 1 425 ? -6.770 -10.858 -9.281 1.00 98.19 425 GLU A N 1
ATOM 3301 C CA . GLU A 1 425 ? -6.968 -12.253 -9.707 1.00 98.19 425 GLU A CA 1
ATOM 3302 C C . GLU A 1 425 ? -8.477 -12.538 -9.940 1.00 98.19 425 GLU A C 1
ATOM 3304 O O . GLU A 1 425 ? -9.330 -11.718 -9.573 1.00 98.19 425 GLU A O 1
ATOM 3309 N N . PRO A 1 426 ? -8.862 -13.673 -10.554 1.00 98.31 426 PRO A N 1
ATOM 3310 C CA . PRO A 1 426 ? -10.258 -14.110 -10.653 1.00 98.31 426 PRO A CA 1
ATOM 3311 C C . PRO A 1 426 ? -10.964 -14.250 -9.292 1.00 98.31 426 PRO A C 1
ATOM 3313 O O . PRO A 1 426 ? -12.109 -13.833 -9.145 1.00 98.31 426 PRO A O 1
ATOM 3316 N N . GLU A 1 427 ? -10.272 -14.764 -8.273 1.00 98.25 427 GLU A N 1
ATOM 3317 C CA . GLU A 1 427 ? -10.779 -15.016 -6.913 1.00 98.25 427 GLU A CA 1
ATOM 3318 C C . GLU A 1 427 ? -10.787 -13.747 -6.031 1.00 98.25 427 GLU A C 1
ATOM 3320 O O . GLU A 1 427 ? -11.040 -13.813 -4.826 1.00 98.25 427 GLU A O 1
ATOM 3325 N N . ARG A 1 428 ? -10.535 -12.565 -6.617 1.00 97.69 428 ARG A N 1
ATOM 3326 C CA . ARG A 1 428 ? -10.493 -11.263 -5.923 1.00 97.69 428 ARG A CA 1
ATOM 3327 C C . ARG A 1 428 ? -11.703 -10.981 -5.031 1.00 97.69 428 ARG A C 1
ATOM 3329 O O . ARG A 1 428 ? -11.560 -10.289 -4.031 1.00 97.69 428 ARG A O 1
ATOM 3336 N N . GLU A 1 429 ? -12.878 -11.507 -5.370 1.00 98.25 429 GLU A N 1
ATOM 3337 C CA . GLU A 1 429 ? -14.099 -11.360 -4.570 1.00 98.25 429 GLU A CA 1
ATOM 3338 C C . GLU A 1 429 ? -13.959 -12.029 -3.195 1.00 98.25 429 GLU A C 1
ATOM 3340 O O . GLU A 1 429 ? -14.234 -11.409 -2.168 1.00 98.25 429 GLU A O 1
ATOM 3345 N N . GLU A 1 430 ? -13.446 -13.260 -3.167 1.00 98.31 430 GLU A N 1
ATOM 3346 C CA . GLU A 1 430 ? -13.180 -14.016 -1.940 1.00 98.31 430 GLU A CA 1
ATOM 3347 C C . GLU A 1 430 ? -12.047 -13.373 -1.134 1.00 98.31 430 GLU A C 1
ATOM 3349 O O . GLU A 1 430 ? -12.139 -13.242 0.085 1.00 98.31 430 GLU A O 1
ATOM 3354 N N . ILE A 1 431 ? -11.001 -12.906 -1.823 1.00 98.62 431 ILE A N 1
ATOM 3355 C CA . ILE A 1 431 ? -9.835 -12.249 -1.217 1.00 98.62 431 ILE A CA 1
ATOM 3356 C C . ILE A 1 431 ? -10.239 -10.920 -0.560 1.00 98.62 431 ILE A C 1
ATOM 3358 O O . ILE A 1 431 ? -9.835 -10.641 0.568 1.00 98.62 431 ILE A O 1
ATOM 3362 N N . MET A 1 432 ? -11.071 -10.109 -1.222 1.00 98.75 432 MET A N 1
ATOM 3363 C CA . MET A 1 432 ? -11.613 -8.877 -0.641 1.00 98.75 432 MET A CA 1
ATOM 3364 C C . MET A 1 432 ? -12.546 -9.173 0.537 1.00 98.75 432 MET A C 1
ATOM 3366 O O . MET A 1 432 ? -12.496 -8.447 1.530 1.00 98.75 432 MET A O 1
ATOM 3370 N N . LYS A 1 433 ? -13.353 -10.243 0.467 1.00 98.50 433 LYS A N 1
ATOM 3371 C CA . LYS A 1 433 ? -14.209 -10.666 1.583 1.00 98.50 433 LYS A CA 1
ATOM 3372 C C . LYS A 1 433 ? -13.388 -11.093 2.805 1.00 98.50 433 LYS A C 1
ATOM 3374 O O . LYS A 1 433 ? -13.675 -10.614 3.893 1.00 98.50 433 LYS A O 1
ATOM 3379 N N . GLU A 1 434 ? -12.351 -11.912 2.628 1.00 98.50 434 GLU A N 1
ATOM 3380 C CA . GLU A 1 434 ? -11.430 -12.339 3.698 1.00 98.50 434 GLU A CA 1
ATOM 3381 C C . GLU A 1 434 ? -10.843 -11.130 4.448 1.00 98.50 434 GLU A C 1
ATOM 3383 O O . GLU A 1 434 ? -10.849 -11.081 5.678 1.00 98.50 434 GLU A O 1
ATOM 3388 N N . ILE A 1 435 ? -10.397 -10.110 3.705 1.00 98.81 435 ILE A N 1
ATOM 3389 C CA . ILE A 1 435 ? -9.878 -8.863 4.278 1.00 98.81 435 ILE A CA 1
ATOM 3390 C C . ILE A 1 435 ? -10.969 -8.122 5.064 1.00 98.81 435 ILE A C 1
ATOM 3392 O O . ILE A 1 435 ? -10.738 -7.693 6.193 1.00 98.81 435 ILE A O 1
ATOM 3396 N N . ILE A 1 436 ? -12.159 -7.971 4.479 1.00 98.62 436 ILE A N 1
ATOM 3397 C CA . ILE A 1 436 ? -13.297 -7.285 5.103 1.00 98.62 436 ILE A CA 1
ATOM 3398 C C . ILE A 1 436 ? -13.740 -7.996 6.390 1.00 98.62 436 ILE A C 1
ATOM 3400 O O . ILE A 1 436 ? -13.969 -7.331 7.398 1.00 98.62 436 ILE A O 1
ATOM 3404 N N . ASP A 1 437 ? -13.807 -9.328 6.391 1.00 98.31 437 ASP A N 1
ATOM 3405 C CA . ASP A 1 437 ? -14.133 -10.133 7.570 1.00 98.31 437 ASP A CA 1
ATOM 3406 C C . ASP A 1 437 ? -13.073 -9.954 8.676 1.00 98.31 437 ASP A C 1
ATOM 3408 O O . ASP A 1 437 ? -13.428 -9.741 9.836 1.00 98.31 437 ASP A O 1
ATOM 3412 N N . TRP A 1 438 ? -11.779 -9.966 8.328 1.00 98.38 438 TRP A N 1
ATOM 3413 C CA . TRP A 1 438 ? -10.675 -9.757 9.277 1.00 98.38 438 TRP A CA 1
ATOM 3414 C C . TRP A 1 438 ? -10.700 -8.358 9.916 1.00 98.38 438 TRP A C 1
ATOM 3416 O O . TRP A 1 438 ? -10.501 -8.219 11.126 1.00 98.38 438 TRP A O 1
ATOM 3426 N N . LEU A 1 439 ? -11.004 -7.317 9.135 1.00 98.38 439 LEU A N 1
ATOM 3427 C CA . LEU A 1 439 ? -11.190 -5.952 9.643 1.00 98.38 439 LEU A CA 1
ATOM 3428 C C . LEU A 1 439 ? -12.445 -5.854 10.535 1.00 98.38 439 LEU A C 1
ATOM 3430 O O . LEU A 1 439 ? -12.408 -5.261 11.613 1.00 98.38 439 LEU A O 1
ATOM 3434 N N . ASN A 1 440 ? -13.551 -6.483 10.121 1.00 97.38 440 ASN A N 1
ATOM 3435 C CA . ASN A 1 440 ? -14.808 -6.520 10.873 1.00 97.38 440 ASN A CA 1
ATOM 3436 C C . ASN A 1 440 ? -14.657 -7.173 12.252 1.00 97.38 440 ASN A C 1
ATOM 3438 O O . ASN A 1 440 ? -15.208 -6.659 13.222 1.00 97.38 440 ASN A O 1
ATOM 3442 N N . GLN A 1 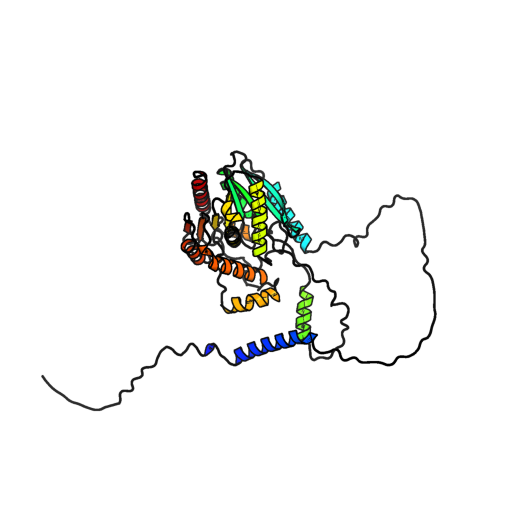441 ? -13.890 -8.262 12.358 1.00 96.56 441 GLN A N 1
ATOM 3443 C CA . GLN A 1 441 ? -13.605 -8.933 13.634 1.00 96.56 441 GLN A CA 1
ATOM 3444 C C . GLN A 1 441 ? -12.917 -8.014 14.653 1.00 96.56 441 GLN A C 1
ATOM 3446 O O . GLN A 1 441 ? -13.121 -8.184 15.851 1.00 96.56 441 GLN A O 1
ATOM 3451 N N . ARG A 1 442 ? -12.116 -7.043 14.195 1.00 94.50 442 ARG A N 1
ATOM 3452 C CA . ARG A 1 442 ? -11.365 -6.127 15.070 1.00 94.50 442 ARG A CA 1
ATOM 3453 C C . ARG A 1 442 ? -12.171 -4.890 15.452 1.00 94.50 442 ARG A C 1
ATOM 3455 O O . ARG A 1 442 ? -12.110 -4.492 16.605 1.00 94.50 442 ARG A O 1
ATOM 3462 N N . LEU A 1 443 ? -13.049 -4.400 14.571 1.00 90.25 443 LEU A N 1
ATOM 3463 C CA . LEU A 1 443 ? -14.054 -3.379 14.921 1.00 90.25 443 LEU A CA 1
ATOM 3464 C C . LEU A 1 443 ? -15.035 -3.798 16.036 1.00 90.25 443 LEU A C 1
ATOM 3466 O O . LEU A 1 443 ? -15.709 -2.937 16.590 1.00 90.25 443 LEU A O 1
ATOM 3470 N N . LEU A 1 444 ? -15.168 -5.096 16.329 1.00 67.75 444 LEU A N 1
ATOM 3471 C CA . LEU A 1 444 ? -16.043 -5.611 17.393 1.00 67.75 444 LEU A CA 1
ATOM 3472 C C . LEU A 1 444 ? -15.360 -5.688 18.771 1.00 67.75 444 LEU A C 1
ATOM 3474 O O . LEU A 1 444 ? -16.032 -5.995 19.753 1.00 67.75 444 LEU A O 1
ATOM 3478 N N . ASN A 1 445 ? -14.053 -5.407 18.843 1.00 54.34 445 ASN A N 1
ATOM 3479 C CA . ASN A 1 445 ? -13.236 -5.498 20.057 1.00 54.34 445 ASN A CA 1
ATOM 3480 C C . ASN A 1 445 ? -12.769 -4.116 20.575 1.00 54.34 445 ASN A C 1
ATOM 3482 O O . ASN A 1 445 ? -11.884 -4.064 21.432 1.00 54.34 445 ASN A O 1
ATOM 3486 N N . CYS A 1 446 ? -13.330 -3.024 20.039 1.00 45.00 446 CYS A N 1
ATOM 3487 C CA . CYS A 1 446 ? -12.989 -1.624 20.330 1.00 45.00 446 CYS A CA 1
ATOM 3488 C C . CYS A 1 446 ? -14.110 -0.907 21.101 1.00 45.00 446 CYS A C 1
ATOM 3490 O O . CYS A 1 446 ? -15.287 -1.088 20.712 1.00 45.00 446 CYS A O 1
#

Foldseek 3Di:
DDDDDDDDDDDDPPPPDDPPDPPPVVVDDVVVVVVVVVVVVVVVVVVCVVVPDDDDDDDDDDDDDDDDDDDDDDDDDDDDDDDPPPDPPVPPPPDALAVVLLCVLLVVLQVLLVPDDDDQWNKDWDWDADPVRWTKIKIKIAGPVDAAQAEEEEEEAALAFPVVCVVLRSVCSVLRYIYMYIFFAQDDDDDPDPPPPPPDDDDDDDDCVVVVVVVVVVPVVPDHAYAGFRSTGHGRLHHLALVVSLVVSVVVVVVVCVVPPPHAYEYEYAADRLLSVLVNCLDVVSVVRHQEYEYFLYLLADDPPDPVCLVCLVVCCVVPVQDFDFDPCPQADCAAPDVVLSCVQVVDPSGDRGGRGSSSVNNSVV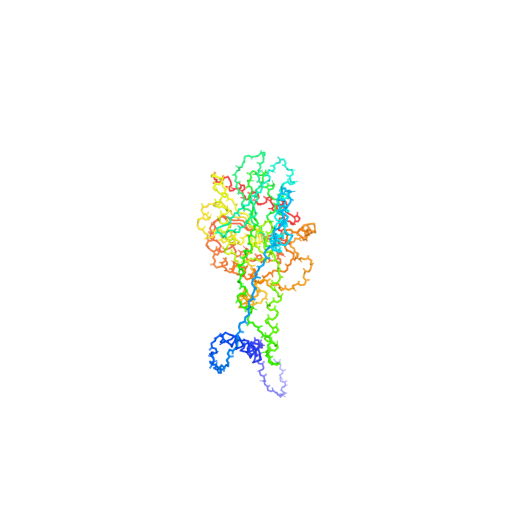SNVVCLVCLQSNAHAYEYEYECPEPRHHVVSVVSSQPNYPHPHYYYDYHYPTYRPCCSYPCVVVVSVVVSVVVVVSSVVD

pLDDT: mean 74.41, std 26.35, range [24.47, 98.94]

Nearest PDB structures (foldseek):
  6eic-assembly3_B  TM=9.469E-01  e=6.324E-28  Mycobacterium tuberculosis H37Rv
  3jw8-assembly1_A  TM=9.409E-01  e=9.600E-28  Homo sapiens
  6eic-assembly1_C  TM=9.507E-01  e=1.547E-27  Mycobacterium tuberculosis H37Rv
  7l4t-assembly1_A  TM=9.397E-01  e=1.547E-27  Homo sapiens
  6bq0-assembly1_B  TM=9.402E-01  e=4.263E-27  Homo sapiens